Protein 3G8Y (pdb70)

Solvent-accessible surface area: 18424 Å² total

Foldseek 3Di:
DDDLLVVLDQFDPDPVGDDDDVVSVVLVLVPFDAPLAFDFDALVVLVVSLVLLLVVVVLDQDDADDDDAKDWDDWDDDDQWIKIKIWGDLHPPDIFIKIKIAGPPQDFAAAEEEEEEAQLAFQCLQQLHAAPANLQGDPSVDPLRYLVVVVLRHMYMGGYQACHGPNPDCCSPPVHSVGCLQVVQVVQVVVVHGSLSVRLSVCSVLVCCPDRRHDQQRYEYEYAHVGLSSSCLSNDLSHAAYEAQDAFDQQSLVQSQGRADPVRGRDGPDHRNPDSPPPSNHYGRLSNLLSSPPHQYEYAAFFAPLSVVSSLSSNVSSPHSPRYYYAHDPVCRDVVLADHDPHDHHSDDPVVVCSNTRGDVVPRTRPCVPPVVVCVVSRD

Organism: Phocaeicola vulgatus (strain ATCC 8482 / DSM 1447 / JCM 5826 / CCUG 4940 / NBRC 14291 / NCTC 11154) (NCBI:txid435590)

Structure (mmCIF, N/CA/C/O backbone):
data_3G8Y
#
_entry.id   3G8Y
#
_cell.length_a   75.903
_cell.length_b   75.903
_cell.length_c   323.386
_cell.angle_alpha   90.000
_cell.angle_beta   90.000
_cell.angle_gamma   120.000
#
_symmetry.space_group_name_H-M   'P 61 2 2'
#
loop_
_entity.id
_entity.type
_entity.pdbx_description
1 polymer 'SusD/RagB-associated esterase-like protein'
2 non-polymer 1,2-ETHANEDIOL
3 non-polymer DI(HYDROXYETHYL)ETHER
4 water water
#
loop_
_atom_site.group_PDB
_atom_site.id
_atom_site.type_symbol
_atom_site.label_atom_id
_atom_site.label_alt_id
_atom_site.label_comp_id
_atom_site.label_asym_id
_atom_site.label_entity_id
_atom_site.label_seq_id
_atom_site.pdbx_PDB_ins_code
_atom_site.Cartn_x
_atom_site.Cartn_y
_atom_site.Cartn_z
_atom_site.occupancy
_atom_site.B_iso_or_equiv
_atom_site.auth_seq_id
_atom_site.auth_comp_id
_atom_site.auth_asym_id
_atom_site.auth_atom_id
_atom_site.pdbx_PDB_model_num
ATOM 1 N N . GLY A 1 1 ? 40.002 55.444 56.162 1.00 54.73 0 GLY A N 1
ATOM 2 C CA . GLY A 1 1 ? 39.078 56.551 55.793 1.00 56.23 0 GLY A CA 1
ATOM 3 C C . GLY A 1 1 ? 38.291 56.230 54.529 1.00 57.98 0 GLY A C 1
ATOM 4 O O . GLY A 1 1 ? 37.913 55.068 54.302 1.00 57.82 0 GLY A O 1
ATOM 5 N N . TYR A 1 2 ? 38.042 57.254 53.706 1.00 60.26 25 TYR A N 1
ATOM 6 C CA . TYR A 1 2 ? 37.309 57.077 52.441 1.00 60.67 25 TYR A CA 1
ATOM 7 C C . TYR A 1 2 ? 38.104 56.232 51.464 1.00 60.15 25 TYR A C 1
ATOM 8 O O . TYR A 1 2 ? 39.325 56.377 51.360 1.00 59.73 25 TYR A O 1
ATOM 17 N N . GLN A 1 3 ? 37.397 55.338 50.773 1.00 60.46 26 GLN A N 1
ATOM 18 C CA . GLN A 1 3 ? 37.975 54.462 49.772 1.00 59.91 26 GLN A CA 1
ATOM 19 C C . GLN A 1 3 ? 36.858 54.136 48.771 1.00 58.63 26 GLN A C 1
ATOM 20 O O . GLN A 1 3 ? 35.874 53.485 49.141 1.00 57.77 26 GLN A O 1
ATOM 26 N N . PRO A 1 4 ? 36.966 54.617 47.515 1.00 57.20 27 PRO A N 1
ATOM 27 C CA . PRO A 1 4 ? 35.919 54.306 46.521 1.00 56.21 27 PRO A CA 1
ATOM 28 C C . PRO A 1 4 ? 35.589 52.814 46.363 1.00 53.46 27 PRO A C 1
ATOM 29 O O . PRO A 1 4 ? 34.420 52.455 46.166 1.00 53.46 27 PRO A O 1
ATOM 33 N N . GLU A 1 5 ? 36.614 51.970 46.446 1.00 50.72 28 GLU A N 1
ATOM 34 C CA . GLU A 1 5 ? 36.445 50.514 46.337 1.00 50.18 28 GLU A CA 1
ATOM 35 C C . GLU A 1 5 ? 35.545 49.926 47.432 1.00 47.09 28 GLU A C 1
ATOM 36 O O . GLU A 1 5 ? 34.956 48.856 47.232 1.00 47.21 28 GLU A O 1
ATOM 42 N N . LYS A 1 6 ? 35.427 50.608 48.574 1.00 42.83 29 LYS A N 1
ATOM 43 C CA . LYS A 1 6 ? 34.503 50.165 49.623 1.00 42.11 29 LYS A CA 1
ATOM 44 C C . LYS A 1 6 ? 33.037 50.419 49.233 1.00 38.20 29 LYS A C 1
ATOM 45 O O . LYS A 1 6 ? 32.128 50.003 49.941 1.00 37.93 29 LYS A O 1
ATOM 51 N N . HIS A 1 7 ? 32.798 51.068 48.100 1.00 36.11 30 HIS A N 1
ATOM 52 C CA . HIS A 1 7 ? 31.431 51.286 47.645 1.00 35.94 30 HIS A CA 1
ATOM 53 C C . HIS A 1 7 ? 31.009 50.325 46.528 1.00 31.89 30 HIS A C 1
ATOM 54 O O . HIS A 1 7 ? 29.876 50.398 46.056 1.00 29.36 30 HIS A O 1
ATOM 61 N N . ALA A 1 8 ? 31.883 49.380 46.185 1.00 26.61 31 ALA A N 1
ATOM 62 C CA . ALA A 1 8 ? 31.641 48.460 45.069 1.00 24.37 31 ALA A CA 1
ATOM 63 C C . ALA A 1 8 ? 30.412 47.587 45.274 1.00 22.68 31 ALA A C 1
ATOM 64 O O . ALA A 1 8 ? 29.657 47.351 44.334 1.00 23.62 31 ALA A O 1
ATOM 66 N N . VAL A 1 9 ? 30.200 47.123 46.502 1.00 20.11 32 VAL A N 1
ATOM 67 C CA . VAL A 1 9 ? 29.092 46.253 46.813 1.00 19.33 32 VAL A CA 1
ATOM 68 C C . VAL A 1 9 ? 27.959 47.111 47.382 1.00 22.75 32 VAL A C 1
ATOM 69 O O . VAL A 1 9 ? 28.168 47.911 48.285 1.00 21.32 32 VAL A O 1
ATOM 73 N N . VAL A 1 10 ? 26.780 46.953 46.791 1.00 21.32 33 VAL A N 1
ATOM 74 C CA . VAL A 1 10 ? 25.575 47.682 47.174 1.00 21.21 33 VAL A CA 1
ATOM 75 C C . VAL A 1 10 ? 24.892 46.933 48.306 1.00 20.22 33 VAL A C 1
ATOM 76 O O . VAL A 1 10 ? 24.579 45.752 48.188 1.00 18.37 33 VAL A O 1
ATOM 80 N N . LYS A 1 11 ? 24.682 47.599 49.426 1.00 22.53 34 LYS A N 1
ATOM 81 C CA . LYS A 1 11 ? 24.080 46.949 50.592 1.00 24.02 34 LYS A CA 1
ATOM 82 C C . LYS A 1 11 ? 23.470 48.006 51.494 1.00 20.79 34 LYS A C 1
ATOM 83 O O . LYS A 1 11 ? 23.900 49.127 51.480 1.00 19.51 34 LYS A O 1
ATOM 89 N N . SER A 1 12 ? 22.523 47.594 52.318 1.00 20.36 35 SER A N 1
ATOM 90 C CA . SER A 1 12 ? 21.852 48.481 53.252 1.00 20.36 35 SER A CA 1
ATOM 91 C C . SER A 1 12 ? 22.744 48.915 54.401 1.00 22.10 35 SER A C 1
ATOM 92 O O . SER A 1 12 ? 23.532 48.122 54.921 1.00 21.29 35 SER A O 1
ATOM 95 N N . ASP A 1 13 ? 22.637 50.179 54.797 1.00 20.02 36 ASP A N 1
ATOM 96 C CA . ASP A 1 13 ? 23.326 50.657 55.992 1.00 20.76 36 ASP A CA 1
ATOM 97 C C . ASP A 1 13 ? 22.347 50.839 57.155 1.00 20.23 36 ASP A C 1
ATOM 98 O O . ASP A 1 13 ? 22.677 51.473 58.149 1.00 20.09 36 ASP A O 1
ATOM 103 N N . ARG A 1 14 ? 21.155 50.251 57.016 1.00 20.29 37 ARG A N 1
ATOM 104 C CA . ARG A 1 14 ? 20.091 50.345 58.010 1.00 19.36 37 ARG A CA 1
ATOM 105 C C . ARG A 1 14 ? 19.844 49.038 58.743 1.00 17.64 37 ARG A C 1
ATOM 106 O O . ARG A 1 14 ? 19.889 47.953 58.158 1.00 15.76 37 ARG A O 1
ATOM 114 N N . GLY A 1 15 ? 19.524 49.154 60.028 1.00 19.23 38 GLY A N 1
ATOM 115 C CA . GLY A 1 15 ? 19.180 48.005 60.828 1.00 20.78 38 GLY A CA 1
ATOM 116 C C . GLY A 1 15 ? 17.968 47.285 60.291 1.00 22.21 38 GLY A C 1
ATOM 117 O O . GLY A 1 15 ? 17.866 46.069 60.420 1.00 20.61 38 GLY A O 1
ATOM 118 N N . ASP A 1 16 ? 17.050 48.013 59.632 1.00 21.50 39 ASP A N 1
ATOM 119 C CA . ASP A 1 16 ? 15.866 47.361 59.067 1.00 20.12 39 ASP A CA 1
ATOM 120 C C . ASP A 1 16 ? 16.105 46.738 57.691 1.00 19.09 39 ASP A C 1
ATOM 121 O O . ASP A 1 16 ? 15.206 46.138 57.107 1.00 19.13 39 ASP A O 1
ATOM 126 N N . GLY A 1 17 ? 17.322 46.866 57.182 1.00 21.73 40 GLY A N 1
ATOM 127 C CA . GLY A 1 17 ? 17.698 46.270 55.904 1.00 18.88 40 GLY A CA 1
ATOM 128 C C . GLY A 1 17 ? 17.258 47.013 54.660 1.00 20.76 40 GLY A C 1
ATOM 129 O O . GLY A 1 17 ? 17.635 46.620 53.541 1.00 20.91 40 GLY A O 1
ATOM 130 N N . ARG A 1 18 ? 16.518 48.109 54.823 1.00 17.30 41 ARG A N 1
ATOM 131 C CA . ARG A 1 18 ? 15.961 48.819 53.663 1.00 17.34 41 ARG A CA 1
ATOM 132 C C . ARG A 1 18 ? 17.030 49.615 52.928 1.00 18.48 41 ARG A C 1
ATOM 133 O O . ARG A 1 18 ? 18.052 50.013 53.504 1.00 18.23 41 ARG A O 1
ATOM 141 N N . LEU A 1 19 ? 16.784 49.813 51.632 1.00 19.12 42 LEU A N 1
ATOM 142 C CA . LEU A 1 19 ? 17.691 50.496 50.739 1.00 15.98 42 LEU A CA 1
ATOM 143 C C . LEU A 1 19 ? 17.118 51.857 50.435 1.00 16.51 42 LEU A C 1
ATOM 144 O O . LEU A 1 19 ? 15.928 51.968 50.133 1.00 17.45 42 LEU A O 1
ATOM 149 N N . LEU A 1 20 ? 17.965 52.872 50.500 1.00 14.48 43 LEU A N 1
ATOM 150 C CA . LEU A 1 20 ? 17.573 54.280 50.280 1.00 18.34 43 LEU A CA 1
ATOM 151 C C . LEU A 1 20 ? 17.924 54.824 48.889 1.00 17.66 43 LEU A C 1
ATOM 152 O O . LEU A 1 20 ? 17.169 55.634 48.324 1.00 19.37 43 LEU A O 1
ATOM 157 N N . SER A 1 21 ? 19.064 54.437 48.322 1.00 18.68 44 SER A N 1
ATOM 158 C CA . SER A 1 21 ? 19.413 54.993 47.013 1.00 15.83 44 SER A CA 1
ATOM 159 C C . SER A 1 21 ? 18.534 54.346 45.984 1.00 15.47 44 SER A C 1
ATOM 160 O O . SER A 1 21 ? 18.275 53.145 46.052 1.00 18.09 44 SER A O 1
ATOM 163 N N . THR A 1 22 ? 18.068 55.129 45.009 1.00 15.48 45 THR A N 1
ATOM 164 C CA . THR A 1 22 ? 17.254 54.541 43.958 1.00 13.45 45 THR A CA 1
ATOM 165 C C . THR A 1 22 ? 18.111 53.479 43.229 1.00 12.49 45 THR A C 1
ATOM 166 O O . THR A 1 22 ? 17.602 52.412 42.928 1.00 14.55 45 THR A O 1
ATOM 170 N N . TYR A 1 23 ? 19.401 53.750 43.000 1.00 13.93 46 TYR A N 1
ATOM 171 C CA . TYR A 1 23 ? 20.282 52.738 42.388 1.00 13.53 46 TYR A CA 1
ATOM 172 C C . TYR A 1 23 ? 20.139 51.407 43.132 1.00 14.69 46 TYR A C 1
ATOM 173 O O . TYR A 1 23 ? 19.812 50.370 42.527 1.00 14.84 46 TYR A O 1
ATOM 182 N N . ALA A 1 24 ? 20.318 51.432 44.452 1.00 14.64 47 ALA A N 1
ATOM 183 C CA . ALA A 1 24 ? 20.246 50.214 45.229 1.00 14.97 47 ALA A CA 1
ATOM 184 C C . ALA A 1 24 ? 18.868 49.536 45.124 1.00 16.34 47 ALA A C 1
ATOM 185 O O . ALA A 1 24 ? 18.761 48.319 45.063 1.00 14.30 47 ALA A O 1
ATOM 187 N N . ILE A 1 25 ? 17.813 50.330 45.121 1.00 15.61 48 ILE A N 1
ATOM 188 C CA . ILE A 1 25 ? 16.459 49.784 45.070 1.00 15.21 48 ILE A CA 1
ATOM 189 C C . ILE A 1 25 ? 16.173 49.087 43.753 1.00 14.15 48 ILE A C 1
ATOM 190 O O . ILE A 1 25 ? 15.655 47.967 43.733 1.00 14.90 48 ILE A O 1
ATOM 195 N N . VAL A 1 26 ? 16.533 49.731 42.646 1.00 16.42 49 VAL A N 1
ATOM 196 C CA . VAL A 1 26 ? 16.248 49.153 41.329 1.00 16.86 49 VAL A CA 1
ATOM 197 C C . VAL A 1 26 ? 17.184 47.961 41.076 1.00 16.90 49 VAL A C 1
ATOM 198 O O . VAL A 1 26 ? 16.794 46.970 40.464 1.00 16.20 49 VAL A O 1
ATOM 202 N N . HIS A 1 27 ? 18.419 48.063 41.554 1.00 17.64 50 HIS A N 1
ATOM 203 C CA . HIS A 1 27 ? 19.360 46.940 41.501 1.00 17.31 50 HIS A CA 1
ATOM 204 C C . HIS A 1 27 ? 18.787 45.713 42.255 1.00 17.61 50 HIS A C 1
ATOM 205 O O . HIS A 1 27 ? 18.858 44.574 41.780 1.00 16.88 50 HIS A O 1
ATOM 212 N N . GLU A 1 28 ? 18.188 45.954 43.416 1.00 17.43 51 GLU A N 1
ATOM 213 C CA . GLU A 1 28 ? 17.541 44.884 44.190 1.00 18.32 51 GLU A CA 1
ATOM 214 C C . GLU A 1 28 ? 16.341 44.288 43.446 1.00 18.73 51 GLU A C 1
ATOM 215 O O . GLU A 1 28 ? 16.133 43.064 43.424 1.00 17.38 51 GLU A O 1
ATOM 229 N N . LEU A 1 30 ? 16.114 44.017 40.296 1.00 15.90 53 LEU A N 1
ATOM 230 C CA . LEU A 1 30 ? 16.680 43.099 39.294 1.00 14.74 53 LEU A CA 1
ATOM 231 C C . LEU A 1 30 ? 17.125 41.781 39.951 1.00 15.08 53 LEU A C 1
ATOM 232 O O . LEU A 1 30 ? 16.862 40.687 39.416 1.00 15.87 53 LEU A O 1
ATOM 237 N N . LYS A 1 31 ? 17.767 41.884 41.116 1.00 20.38 54 LYS A N 1
ATOM 238 C CA . LYS A 1 31 ? 18.173 40.689 41.884 1.00 22.42 54 LYS A CA 1
ATOM 239 C C . LYS A 1 31 ? 16.995 39.821 42.235 1.00 21.57 54 LYS A C 1
ATOM 240 O O . LYS A 1 31 ? 17.102 38.601 42.257 1.00 20.92 54 LYS A O 1
ATOM 246 N N . ASP A 1 32 ? 15.864 40.454 42.498 1.00 21.37 55 ASP A N 1
ATOM 247 C CA . ASP A 1 32 ? 14.626 39.758 42.833 1.00 23.02 55 ASP A CA 1
ATOM 248 C C . ASP A 1 32 ? 13.790 39.321 41.641 1.00 23.22 55 ASP A C 1
ATOM 249 O O . ASP A 1 32 ? 12.700 38.830 41.825 1.00 22.88 55 ASP A O 1
ATOM 254 N N . THR A 1 33 ? 14.285 39.512 40.420 1.00 21.13 56 THR A N 1
ATOM 255 C CA . THR A 1 33 ? 13.571 39.055 39.236 1.00 19.63 56 THR A CA 1
ATOM 256 C C . THR A 1 33 ? 13.986 37.622 38.889 1.00 18.34 56 THR A C 1
ATOM 257 O O . THR A 1 33 ? 15.155 37.352 38.665 1.00 19.62 56 THR A O 1
ATOM 261 N N . HIS A 1 34 ? 13.012 36.724 38.850 1.00 17.64 57 HIS A N 1
ATOM 262 C CA . HIS A 1 34 ? 13.197 35.309 38.582 1.00 19.72 57 HIS A CA 1
ATOM 263 C C . HIS A 1 34 ? 12.617 35.006 37.223 1.00 19.64 57 HIS A C 1
ATOM 264 O O . HIS A 1 34 ? 11.404 34.893 37.078 1.00 23.42 57 HIS A O 1
ATOM 271 N N . PRO A 1 35 ? 13.471 34.874 36.212 1.00 16.91 58 PRO A N 1
ATOM 272 C CA . PRO A 1 35 ? 12.899 34.723 34.876 1.00 15.22 58 PRO A CA 1
ATOM 273 C C . PRO A 1 35 ? 11.978 33.528 34.725 1.00 18.66 58 PRO A C 1
ATOM 274 O O . PRO A 1 35 ? 12.321 32.395 35.102 1.00 18.46 58 PRO A O 1
ATOM 278 N N . GLN A 1 36 ? 10.827 33.772 34.123 1.00 21.26 59 GLN A N 1
ATOM 279 C CA . GLN A 1 36 ? 9.802 32.753 33.981 1.00 22.48 59 GLN A CA 1
ATOM 280 C C . GLN A 1 36 ? 10.237 31.485 33.285 1.00 22.99 59 GLN A C 1
ATOM 281 O O . GLN A 1 36 ? 9.845 30.391 33.725 1.00 24.81 59 GLN A O 1
ATOM 287 N N . TYR A 1 37 ? 11.010 31.608 32.208 1.00 20.42 60 TYR A N 1
ATOM 288 C CA . TYR A 1 37 ? 11.495 30.442 31.473 1.00 20.21 60 TYR A CA 1
ATOM 289 C C . TYR A 1 37 ? 12.969 30.134 31.731 1.00 21.26 60 TYR A C 1
ATOM 290 O O . TYR A 1 37 ? 13.666 29.663 30.852 1.00 21.37 60 TYR A O 1
ATOM 299 N N . ALA A 1 38 ? 13.435 30.388 32.947 1.00 18.54 61 ALA A N 1
ATOM 300 C CA . ALA A 1 38 ? 14.763 29.984 33.306 1.00 20.71 61 ALA A CA 1
ATOM 301 C C . ALA A 1 38 ? 14.753 28.458 33.128 1.00 24.05 61 ALA A C 1
ATOM 302 O O . ALA A 1 38 ? 13.777 27.800 33.487 1.00 25.22 61 ALA A O 1
ATOM 304 N N . TYR A 1 39 ? 15.791 27.901 32.510 1.00 23.24 62 TYR A N 1
ATOM 305 C CA . TYR A 1 39 ? 15.843 26.478 32.287 1.00 23.46 62 TYR A CA 1
ATOM 306 C C . TYR A 1 39 ? 16.033 25.750 33.628 1.00 23.40 62 TYR A C 1
ATOM 307 O O . TYR A 1 39 ? 16.807 26.197 34.467 1.00 25.78 62 TYR A O 1
ATOM 316 N N . ARG A 1 40 ? 15.316 24.637 33.790 1.00 26.48 63 ARG A N 1
ATOM 317 C CA . ARG A 1 40 ? 15.390 23.763 34.963 1.00 29.18 63 ARG A CA 1
ATOM 318 C C . ARG A 1 40 ? 15.676 22.338 34.485 1.00 29.73 63 ARG A C 1
ATOM 319 O O . ARG A 1 40 ? 15.062 21.870 33.529 1.00 28.84 63 ARG A O 1
ATOM 321 N N . SER A 1 41 ? 16.640 21.657 35.109 1.00 33.62 64 SER A N 1
ATOM 322 C CA . SER A 1 41 ? 16.949 20.270 34.729 1.00 35.13 64 SER A CA 1
ATOM 323 C C . SER A 1 41 ? 15.890 19.327 35.275 1.00 34.64 64 SER A C 1
ATOM 324 O O . SER A 1 41 ? 15.174 19.675 36.210 1.00 33.01 64 SER A O 1
ATOM 327 N N . GLY A 1 42 ? 15.796 18.138 34.685 1.00 36.29 65 GLY A N 1
ATOM 328 C CA . GLY A 1 42 ? 14.869 17.105 35.156 1.00 37.19 65 GLY A CA 1
ATOM 329 C C . GLY A 1 42 ? 13.439 17.159 34.647 1.00 38.64 65 GLY A C 1
ATOM 330 O O . GLY A 1 42 ? 12.548 16.536 35.223 1.00 40.26 65 GLY A O 1
ATOM 339 N N . SER A 1 44 ? 10.266 16.399 32.182 1.00 38.97 67 SER A N 1
ATOM 340 C CA . SER A 1 44 ? 9.785 15.328 31.317 1.00 42.84 67 SER A CA 1
ATOM 341 C C . SER A 1 44 ? 9.870 15.831 29.910 1.00 45.48 67 SER A C 1
ATOM 342 O O . SER A 1 44 ? 10.014 17.039 29.690 1.00 46.82 67 SER A O 1
ATOM 345 N N . ALA A 1 45 ? 9.757 14.921 28.953 1.00 46.11 68 ALA A N 1
ATOM 346 C CA . ALA A 1 45 ? 9.820 15.285 27.545 1.00 47.67 68 ALA A CA 1
ATOM 347 C C . ALA A 1 45 ? 8.723 16.289 27.169 1.00 48.07 68 ALA A C 1
ATOM 348 O O . ALA A 1 45 ? 8.954 17.181 26.351 1.00 46.72 68 ALA A O 1
ATOM 350 N N . GLN A 1 46 ? 7.540 16.112 27.758 1.00 47.68 69 GLN A N 1
ATOM 351 C CA . GLN A 1 46 ? 6.399 16.999 27.543 1.00 47.17 69 GLN A CA 1
ATOM 352 C C . GLN A 1 46 ? 6.692 18.364 28.152 1.00 45.93 69 GLN A C 1
ATOM 353 O O . GLN A 1 46 ? 6.389 19.392 27.541 1.00 44.47 69 GLN A O 1
ATOM 356 N N . GLU A 1 47 ? 7.253 18.368 29.363 1.00 42.64 70 GLU A N 1
ATOM 357 C CA . GLU A 1 47 ? 7.619 19.608 30.009 1.00 42.69 70 GLU A CA 1
ATOM 358 C C . GLU A 1 47 ? 8.686 20.351 29.212 1.00 39.15 70 GLU A C 1
ATOM 359 O O . GLU A 1 47 ? 8.626 21.577 29.107 1.00 36.90 70 GLU A O 1
ATOM 365 N N . PHE A 1 48 ? 9.661 19.619 28.674 1.00 35.38 71 PHE A N 1
ATOM 366 C CA . PHE A 1 48 ? 10.709 20.233 27.889 1.00 31.50 71 PHE A CA 1
ATOM 367 C C . PHE A 1 48 ? 10.117 20.938 26.654 1.00 32.15 71 PHE A C 1
ATOM 368 O O . PHE A 1 48 ? 10.502 22.062 26.330 1.00 29.28 71 PHE A O 1
ATOM 376 N N A THR A 1 49 ? 9.239 20.235 25.947 0.50 31.70 72 THR A N 1
ATOM 377 N N B THR A 1 49 ? 9.158 20.301 25.988 0.50 32.23 72 THR A N 1
ATOM 378 C CA A THR A 1 49 ? 8.594 20.765 24.749 0.50 31.56 72 THR A CA 1
ATOM 379 C CA B THR A 1 49 ? 8.492 20.936 24.842 0.50 32.24 72 THR A CA 1
ATOM 380 C C A THR A 1 49 ? 7.761 21.995 25.070 0.50 31.10 72 THR A C 1
ATOM 381 C C B THR A 1 49 ? 7.617 22.127 25.275 0.50 31.30 72 THR A C 1
ATOM 382 O O A THR A 1 49 ? 7.770 22.987 24.333 0.50 32.25 72 THR A O 1
ATOM 383 O O B THR A 1 49 ? 7.618 23.168 24.613 0.50 31.42 72 THR A O 1
ATOM 390 N N A GLN A 1 50 ? 7.065 21.939 26.193 0.50 30.10 73 GLN A N 1
ATOM 391 N N B GLN A 1 50 ? 6.906 22.021 26.392 0.50 30.42 73 GLN A N 1
ATOM 392 C CA A GLN A 1 50 ? 6.229 23.050 26.618 0.50 30.08 73 GLN A CA 1
ATOM 393 C CA B GLN A 1 50 ? 6.092 23.161 26.807 0.50 30.64 73 GLN A CA 1
ATOM 394 C C A GLN A 1 50 ? 7.082 24.277 27.015 0.50 30.02 73 GLN A C 1
ATOM 395 C C B GLN A 1 50 ? 7.019 24.336 27.173 0.50 30.32 73 GLN A C 1
ATOM 396 O O A GLN A 1 50 ? 6.711 25.412 26.711 0.50 27.28 73 GLN A O 1
ATOM 397 O O B GLN A 1 50 ? 6.633 25.499 27.028 0.50 28.19 73 GLN A O 1
ATOM 408 N N . TRP A 1 51 ? 8.230 24.031 27.653 1.00 27.93 74 TRP A N 1
ATOM 409 C CA . TRP A 1 51 ? 9.185 25.070 28.021 1.00 27.50 74 TRP A CA 1
ATOM 410 C C . TRP A 1 51 ? 9.751 25.758 26.759 1.00 24.79 74 TRP A C 1
ATOM 411 O O . TRP A 1 51 ? 9.882 26.994 26.683 1.00 22.66 74 TRP A O 1
ATOM 422 N N . GLN A 1 52 ? 10.093 24.935 25.785 1.00 22.86 75 GLN A N 1
ATOM 423 C CA . GLN A 1 52 ? 10.646 25.397 24.532 1.00 26.30 75 GLN A CA 1
ATOM 424 C C . GLN A 1 52 ? 9.614 26.285 23.822 1.00 25.87 75 GLN A C 1
ATOM 425 O O . GLN A 1 52 ? 9.964 27.354 23.315 1.00 24.90 75 GLN A O 1
ATOM 431 N N . ASP A 1 53 ? 8.345 25.863 23.831 1.00 24.38 76 ASP A N 1
ATOM 432 C CA . ASP A 1 53 ? 7.247 26.627 23.242 1.00 24.26 76 ASP A CA 1
ATOM 433 C C . ASP A 1 53 ? 6.999 27.931 23.997 1.00 24.84 76 ASP A C 1
ATOM 434 O O . ASP A 1 53 ? 6.652 28.948 23.394 1.00 20.78 76 ASP A O 1
ATOM 439 N N . GLY A 1 54 ? 7.126 27.883 25.319 1.00 23.12 77 GLY A N 1
ATOM 440 C CA . GLY A 1 54 ? 6.948 29.061 26.160 1.00 22.42 77 GLY A CA 1
ATOM 441 C C . GLY A 1 54 ? 8.017 30.113 25.871 1.00 20.69 77 GLY A C 1
ATOM 442 O O . GLY A 1 54 ? 7.735 31.312 25.852 1.00 20.80 77 GLY A O 1
ATOM 443 N N . VAL A 1 55 ? 9.250 29.662 25.679 1.00 22.25 78 VAL A N 1
ATOM 444 C CA . VAL A 1 55 ? 10.347 30.552 25.322 1.00 21.66 78 VAL A CA 1
ATOM 445 C C . VAL A 1 55 ? 10.012 31.279 23.995 1.00 22.30 78 VAL A C 1
ATOM 446 O O . VAL A 1 55 ? 10.210 32.498 23.875 1.00 20.16 78 VAL A O 1
ATOM 450 N N . ARG A 1 56 ? 9.516 30.528 23.018 1.00 21.95 79 ARG A N 1
ATOM 451 C CA . ARG A 1 56 ? 9.157 31.088 21.728 1.00 22.29 79 ARG A CA 1
ATOM 452 C C . ARG A 1 56 ? 8.004 32.066 21.880 1.00 22.68 79 ARG A C 1
ATOM 453 O O . ARG A 1 56 ? 8.070 33.160 21.334 1.00 25.29 79 ARG A O 1
ATOM 461 N N . ALA A 1 57 ? 6.963 31.706 22.627 1.00 21.23 80 ALA A N 1
ATOM 462 C CA . ALA A 1 57 ? 5.854 32.636 22.848 1.00 23.37 80 ALA A CA 1
ATOM 463 C C . ALA A 1 57 ? 6.331 33.952 23.515 1.00 23.67 80 ALA A C 1
ATOM 464 O O . ALA A 1 57 ? 5.907 35.040 23.121 1.00 22.04 80 ALA A O 1
ATOM 466 N N . ALA A 1 58 ? 7.201 33.851 24.518 1.00 20.83 81 ALA A N 1
ATOM 467 C CA . ALA A 1 58 ? 7.760 35.038 25.170 1.00 21.48 81 ALA A CA 1
ATOM 468 C C . ALA A 1 58 ? 8.582 35.892 24.178 1.00 20.86 81 ALA A C 1
ATOM 469 O O . ALA A 1 58 ? 8.447 37.123 24.156 1.00 17.40 81 ALA A O 1
ATOM 479 N N . VAL A 1 60 ? 8.228 36.085 20.874 1.00 21.12 83 VAL A N 1
ATOM 480 C CA . VAL A 1 60 ? 7.251 36.734 19.999 1.00 21.08 83 VAL A CA 1
ATOM 481 C C . VAL A 1 60 ? 6.673 37.946 20.682 1.00 21.94 83 VAL A C 1
ATOM 482 O O . VAL A 1 60 ? 6.611 39.034 20.087 1.00 21.41 83 VAL A O 1
ATOM 486 N N . GLU A 1 61 ? 6.265 37.784 21.942 1.00 21.47 84 GLU A N 1
ATOM 487 C CA . GLU A 1 61 ? 5.696 38.891 22.696 1.00 22.84 84 GLU A CA 1
ATOM 488 C C . GLU A 1 61 ? 6.647 40.080 22.856 1.00 22.80 84 GLU A C 1
ATOM 489 O O . GLU A 1 61 ? 6.238 41.220 22.648 1.00 22.41 84 GLU A O 1
ATOM 495 N N . ILE A 1 62 ? 7.900 39.831 23.230 1.00 19.87 85 ILE A N 1
ATOM 496 C CA . ILE A 1 62 ? 8.833 40.942 23.493 1.00 19.96 85 ILE A CA 1
ATOM 497 C C . ILE A 1 62 ? 9.482 41.559 22.259 1.00 19.23 85 ILE A C 1
ATOM 498 O O . ILE A 1 62 ? 9.952 42.702 22.334 1.00 17.99 85 ILE A O 1
ATOM 511 N N . LYS A 1 64 ? 7.888 41.964 19.241 1.00 22.85 87 LYS A N 1
ATOM 512 C CA . LYS A 1 64 ? 6.870 42.808 18.594 1.00 24.87 87 LYS A CA 1
ATOM 513 C C . LYS A 1 64 ? 7.039 43.022 17.093 1.00 26.28 87 LYS A C 1
ATOM 514 O O . LYS A 1 64 ? 7.087 44.150 16.610 1.00 27.01 87 LYS A O 1
ATOM 520 N N . PHE A 1 65 ? 7.218 41.931 16.371 1.00 24.19 88 PHE A N 1
ATOM 521 C CA . PHE A 1 65 ? 7.313 41.965 14.928 1.00 25.98 88 PHE A CA 1
ATOM 522 C C . PHE A 1 65 ? 5.993 42.496 14.369 1.00 30.74 88 PHE A C 1
ATOM 523 O O . PHE A 1 65 ? 4.929 42.058 14.786 1.00 31.72 88 PHE A O 1
ATOM 531 N N . PRO A 1 66 ? 6.041 43.486 13.458 1.00 33.48 89 PRO A N 1
ATOM 532 C CA . PRO A 1 66 ? 4.769 43.920 12.875 1.00 35.76 89 PRO A CA 1
ATOM 533 C C . PRO A 1 66 ? 4.291 43.026 11.731 1.00 38.51 89 PRO A C 1
ATOM 534 O O . PRO A 1 66 ? 5.065 42.254 11.150 1.00 37.59 89 PRO A O 1
ATOM 538 N N . GLU A 1 67 ? 2.999 43.105 11.438 1.00 45.22 90 GLU A N 1
ATOM 539 C CA . GLU A 1 67 ? 2.423 42.432 10.267 1.00 49.90 90 GLU A CA 1
ATOM 540 C C . GLU A 1 67 ? 2.388 43.568 9.251 1.00 51.52 90 GLU A C 1
ATOM 541 O O . GLU A 1 67 ? 1.712 44.585 9.466 1.00 52.48 90 GLU A O 1
ATOM 543 N N . ILE A 1 68 ? 3.163 43.431 8.182 1.00 52.87 91 ILE A N 1
ATOM 544 C CA . ILE A 1 68 ? 3.260 44.492 7.183 1.00 53.47 91 ILE A CA 1
ATOM 545 C C . ILE A 1 68 ? 2.537 44.091 5.919 1.00 56.55 91 ILE A C 1
ATOM 546 O O . ILE A 1 68 ? 2.882 43.063 5.310 1.00 57.15 91 ILE A O 1
ATOM 551 N N . LYS A 1 69 ? 1.528 44.899 5.558 1.00 59.76 92 LYS A N 1
ATOM 552 C CA . LYS A 1 69 ? 0.755 44.724 4.319 1.00 61.50 92 LYS A CA 1
ATOM 553 C C . LYS A 1 69 ? 1.766 44.753 3.187 1.00 59.40 92 LYS A C 1
ATOM 554 O O . LYS A 1 69 ? 2.434 45.761 2.943 1.00 59.69 92 LYS A O 1
ATOM 556 N N . ARG A 1 70 ? 1.864 43.603 2.538 1.00 57.85 93 ARG A N 1
ATOM 557 C CA . ARG A 1 70 ? 2.912 43.302 1.567 1.00 57.91 93 ARG A CA 1
ATOM 558 C C . ARG A 1 70 ? 3.435 44.425 0.633 1.00 53.14 93 ARG A C 1
ATOM 559 O O . ARG A 1 70 ? 2.722 45.084 -0.117 1.00 54.85 93 ARG A O 1
ATOM 567 N N . GLN A 1 71 ? 4.747 44.565 0.771 1.00 45.94 94 GLN A N 1
ATOM 568 C CA . GLN A 1 71 ? 5.602 45.466 0.068 1.00 40.06 94 GLN A CA 1
ATOM 569 C C . GLN A 1 71 ? 6.142 44.665 -1.097 1.00 35.36 94 GLN A C 1
ATOM 570 O O . GLN A 1 71 ? 5.960 43.457 -1.126 1.00 34.03 94 GLN A O 1
ATOM 576 N N . PRO A 1 72 ? 6.820 45.315 -2.047 1.00 31.09 95 PRO A N 1
ATOM 577 C CA . PRO A 1 72 ? 7.383 44.564 -3.163 1.00 30.85 95 PRO A CA 1
ATOM 578 C C . PRO A 1 72 ? 8.441 43.558 -2.729 1.00 28.81 95 PRO A C 1
ATOM 579 O O . PRO A 1 72 ? 9.068 43.729 -1.677 1.00 28.35 95 PRO A O 1
ATOM 583 N N . SER A 1 73 ? 8.662 42.546 -3.562 1.00 26.16 96 SER A N 1
ATOM 584 C CA . SER A 1 73 ? 9.630 41.507 -3.283 1.00 27.40 96 SER A CA 1
ATOM 585 C C . SER A 1 73 ? 11.037 42.030 -3.468 1.00 26.56 96 SER A C 1
ATOM 586 O O . SER A 1 73 ? 11.227 43.068 -4.121 1.00 24.42 96 SER A O 1
ATOM 589 N N . PRO A 1 74 ? 12.034 41.328 -2.893 1.00 21.55 97 PRO A N 1
ATOM 590 C CA . PRO A 1 74 ? 13.416 41.721 -3.058 1.00 20.66 97 PRO A CA 1
ATOM 591 C C . PRO A 1 74 ? 13.847 41.759 -4.509 1.00 22.56 97 PRO A C 1
ATOM 592 O O . PRO A 1 74 ? 13.322 41.018 -5.322 1.00 24.91 97 PRO A O 1
ATOM 596 N N . VAL A 1 75 ? 14.824 42.603 -4.807 1.00 22.09 98 VAL A N 1
ATOM 597 C CA . VAL A 1 75 ? 15.290 42.853 -6.161 1.00 24.55 98 VAL A CA 1
ATOM 598 C C . VAL A 1 75 ? 16.794 42.874 -6.210 1.00 22.59 98 VAL A C 1
ATOM 599 O O . VAL A 1 75 ? 17.419 43.508 -5.377 1.00 23.16 98 VAL A O 1
ATOM 603 N N . CYS A 1 76 ? 17.391 42.154 -7.158 1.00 22.31 99 CYS A N 1
ATOM 604 C CA . CYS A 1 76 ? 18.829 42.152 -7.309 1.00 23.00 99 CYS A CA 1
ATOM 605 C C . CYS A 1 76 ? 19.256 43.398 -8.043 1.00 26.18 99 CYS A C 1
ATOM 606 O O . CYS A 1 76 ? 18.865 43.593 -9.195 1.00 28.10 99 CYS A O 1
ATOM 609 N N . VAL A 1 77 ? 20.077 44.233 -7.409 1.00 25.77 100 VAL A N 1
ATOM 610 C CA . VAL A 1 77 ? 20.492 45.495 -8.018 1.00 25.51 100 VAL A CA 1
ATOM 611 C C . VAL A 1 77 ? 21.887 45.468 -8.571 1.00 27.39 100 VAL A C 1
ATOM 612 O O . VAL A 1 77 ? 22.282 46.406 -9.260 1.00 28.69 100 VAL A O 1
ATOM 616 N N . LYS A 1 78 ? 22.650 44.419 -8.291 1.00 27.31 101 LYS A N 1
ATOM 617 C CA . LYS A 1 78 ? 23.987 44.334 -8.833 1.00 29.99 101 LYS A CA 1
ATOM 618 C C . LYS A 1 78 ? 24.532 42.895 -8.761 1.00 31.12 101 LYS A C 1
ATOM 619 O O . LYS A 1 78 ? 24.225 42.164 -7.824 1.00 27.68 101 LYS A O 1
ATOM 625 N N A THR A 1 79 ? 25.303 42.496 -9.773 0.50 30.81 102 THR A N 1
ATOM 626 N N B THR A 1 79 ? 25.302 42.523 -9.785 0.50 31.27 102 THR A N 1
ATOM 627 C CA A THR A 1 79 ? 25.966 41.187 -9.792 0.50 31.55 102 THR A CA 1
ATOM 628 C CA B THR A 1 79 ? 25.982 41.234 -9.873 0.50 32.37 102 THR A CA 1
ATOM 629 C C A THR A 1 79 ? 27.349 41.351 -10.421 0.50 33.03 102 THR A C 1
ATOM 630 C C B THR A 1 79 ? 27.396 41.471 -10.371 0.50 33.65 102 THR A C 1
ATOM 631 O O A THR A 1 79 ? 27.480 41.964 -11.480 0.50 33.19 102 THR A O 1
ATOM 632 O O B THR A 1 79 ? 27.608 42.270 -11.284 0.50 33.95 102 THR A O 1
ATOM 639 N N . GLU A 1 80 ? 28.369 40.806 -9.756 1.00 33.41 103 GLU A N 1
ATOM 640 C CA . GLU A 1 80 ? 29.758 40.918 -10.171 1.00 35.87 103 GLU A CA 1
ATOM 641 C C . GLU A 1 80 ? 30.448 39.572 -10.105 1.00 35.40 103 GLU A C 1
ATOM 642 O O . GLU A 1 80 ? 30.180 38.786 -9.191 1.00 32.90 103 GLU A O 1
ATOM 648 N N . LYS A 1 81 ? 31.398 39.357 -11.014 1.00 36.15 104 LYS A N 1
ATOM 649 C CA . LYS A 1 81 ? 32.191 38.145 -11.032 1.00 35.43 104 LYS A CA 1
ATOM 650 C C . LYS A 1 81 ? 33.407 38.357 -10.162 1.00 35.68 104 LYS A C 1
ATOM 651 O O . LYS A 1 81 ? 34.096 39.367 -10.288 1.00 36.17 104 LYS A O 1
ATOM 653 N N . LYS A 1 82 ? 33.677 37.417 -9.265 1.00 34.44 105 LYS A N 1
ATOM 654 C CA . LYS A 1 82 ? 34.861 37.494 -8.410 1.00 36.46 105 LYS A CA 1
ATOM 655 C C . LYS A 1 82 ? 35.699 36.234 -8.679 1.00 37.31 105 LYS A C 1
ATOM 656 O O . LYS A 1 82 ? 35.290 35.384 -9.472 1.00 39.04 105 LYS A O 1
ATOM 662 N N . GLU A 1 83 ? 36.874 36.133 -8.065 1.00 37.75 106 GLU A N 1
ATOM 663 C CA . GLU A 1 83 ? 37.733 34.950 -8.237 1.00 36.26 106 GLU A CA 1
ATOM 664 C C . GLU A 1 83 ? 37.110 33.744 -7.541 1.00 35.18 106 GLU A C 1
ATOM 665 O O . GLU A 1 83 ? 37.258 33.578 -6.338 1.00 37.48 106 GLU A O 1
ATOM 667 N N . GLY A 1 84 ? 36.377 32.940 -8.293 1.00 33.41 107 GLY A N 1
ATOM 668 C CA . GLY A 1 84 ? 35.760 31.733 -7.783 1.00 34.13 107 GLY A CA 1
ATOM 669 C C . GLY A 1 84 ? 34.340 31.852 -7.294 1.00 34.48 107 GLY A C 1
ATOM 670 O O . GLY A 1 84 ? 33.764 30.859 -6.838 1.00 34.91 107 GLY A O 1
ATOM 671 N N . TYR A 1 85 ? 33.746 33.039 -7.396 1.00 31.95 108 TYR A N 1
ATOM 672 C CA . TYR A 1 85 ? 32.382 33.206 -6.927 1.00 29.44 108 TYR A CA 1
ATOM 673 C C . TYR A 1 85 ? 31.774 34.446 -7.535 1.00 28.71 108 TYR A C 1
ATOM 674 O O . TYR A 1 85 ? 32.479 35.266 -8.123 1.00 31.03 108 TYR A O 1
ATOM 683 N N . ILE A 1 86 ? 30.468 34.560 -7.358 1.00 26.62 109 ILE A N 1
ATOM 684 C CA . ILE A 1 86 ? 29.689 35.709 -7.784 1.00 28.33 109 ILE A CA 1
ATOM 685 C C . ILE A 1 86 ? 29.163 36.496 -6.564 1.00 27.90 109 ILE A C 1
ATOM 686 O O . ILE A 1 86 ? 28.665 35.895 -5.594 1.00 28.43 109 ILE A O 1
ATOM 691 N N A LEU A 1 87 ? 29.293 37.821 -6.614 0.70 27.33 110 LEU A N 1
ATOM 692 N N B LEU A 1 87 ? 29.302 37.820 -6.606 0.30 26.24 110 LEU A N 1
ATOM 693 C CA A LEU A 1 87 ? 28.801 38.722 -5.571 0.70 26.79 110 LEU A CA 1
ATOM 694 C CA B LEU A 1 87 ? 28.760 38.679 -5.561 0.30 25.42 110 LEU A CA 1
ATOM 695 C C A LEU A 1 87 ? 27.539 39.401 -6.080 0.70 27.24 110 LEU A C 1
ATOM 696 C C B LEU A 1 87 ? 27.515 39.348 -6.118 0.30 25.99 110 LEU A C 1
ATOM 697 O O A LEU A 1 87 ? 27.602 40.085 -7.106 0.70 27.90 110 LEU A O 1
ATOM 698 O O B LEU A 1 87 ? 27.557 39.959 -7.193 0.30 25.88 110 LEU A O 1
ATOM 707 N N . GLU A 1 88 ? 26.406 39.190 -5.406 1.00 26.01 111 GLU A N 1
ATOM 708 C CA . GLU A 1 88 ? 25.146 39.833 -5.754 1.00 25.72 111 GLU A CA 1
ATOM 709 C C . GLU A 1 88 ? 24.786 40.798 -4.616 1.00 27.05 111 GLU A C 1
ATOM 710 O O . GLU A 1 88 ? 25.074 40.503 -3.438 1.00 22.61 111 GLU A O 1
ATOM 716 N N . LYS A 1 89 ? 24.224 41.962 -4.972 1.00 24.76 112 LYS A N 1
ATOM 717 C CA . LYS A 1 89 ? 23.684 42.908 -3.994 1.00 24.75 112 LYS A CA 1
ATOM 718 C C . LYS A 1 89 ? 22.178 42.963 -4.206 1.00 22.12 112 LYS A C 1
ATOM 719 O O . LYS A 1 89 ? 21.706 43.119 -5.336 1.00 25.17 112 LYS A O 1
ATOM 725 N N . TRP A 1 90 ? 21.417 42.823 -3.127 1.00 19.30 113 TRP A N 1
ATOM 726 C CA . TRP A 1 90 ? 19.968 42.841 -3.178 1.00 17.45 113 TRP A CA 1
ATOM 727 C C . TRP A 1 90 ? 19.349 43.932 -2.304 1.00 20.97 113 TRP A C 1
ATOM 728 O O . TRP A 1 90 ? 19.856 44.227 -1.213 1.00 21.83 113 TRP A O 1
ATOM 739 N N . GLU A 1 91 ? 18.249 44.494 -2.781 1.00 20.09 114 GLU A N 1
ATOM 740 C CA . GLU A 1 91 ? 17.422 45.408 -2.009 1.00 20.07 114 GLU A CA 1
ATOM 741 C C . GLU A 1 91 ? 16.210 44.651 -1.553 1.00 20.45 114 GLU A C 1
ATOM 742 O O . GLU A 1 91 ? 15.745 43.764 -2.268 1.00 21.14 114 GLU A O 1
ATOM 748 N N . PHE A 1 92 ? 15.738 44.961 -0.341 1.00 18.10 115 PHE A N 1
ATOM 749 C CA . PHE A 1 92 ? 14.444 44.470 0.144 1.00 18.69 115 PHE A CA 1
ATOM 750 C C . PHE A 1 92 ? 13.704 45.640 0.800 1.00 17.70 115 PHE A C 1
ATOM 751 O O . PHE A 1 92 ? 14.293 46.676 1.101 1.00 20.22 115 PHE A O 1
ATOM 759 N N . TYR A 1 93 ? 12.407 45.471 0.971 1.00 19.77 116 TYR A N 1
ATOM 760 C CA . TYR A 1 93 ? 11.522 46.578 1.337 1.00 19.02 116 TYR A CA 1
ATOM 761 C C . TYR A 1 93 ? 10.714 46.183 2.553 1.00 17.91 116 TYR A C 1
ATOM 762 O O . TYR A 1 93 ? 9.600 45.732 2.432 1.00 19.54 116 TYR A O 1
ATOM 771 N N . PRO A 1 94 ? 11.307 46.325 3.759 1.00 19.08 117 PRO A N 1
ATOM 772 C CA . PRO A 1 94 ? 10.639 45.857 4.981 1.00 18.59 117 PRO A CA 1
ATOM 773 C C . PRO A 1 94 ? 9.400 46.616 5.428 1.00 18.89 117 PRO A C 1
ATOM 774 O O . PRO A 1 94 ? 8.561 46.048 6.112 1.00 19.70 117 PRO A O 1
ATOM 778 N N . PHE A 1 95 ? 9.308 47.902 5.089 1.00 16.94 118 PHE A N 1
ATOM 779 C CA . PHE A 1 95 ? 8.188 48.722 5.452 1.00 17.65 118 PHE A CA 1
ATOM 780 C C . PHE A 1 95 ? 7.945 49.734 4.346 1.00 18.11 118 PHE A C 1
ATOM 781 O O . PHE A 1 95 ? 8.838 49.996 3.561 1.00 18.31 118 PHE A O 1
ATOM 789 N N . PRO A 1 96 ? 6.757 50.341 4.326 1.00 18.87 119 PRO A N 1
ATOM 790 C CA . PRO A 1 96 ? 6.499 51.466 3.430 1.00 20.56 119 PRO A CA 1
ATOM 791 C C . PRO A 1 96 ? 7.579 52.518 3.617 1.00 19.48 119 PRO A C 1
ATOM 792 O O . PRO A 1 96 ? 8.060 52.704 4.745 1.00 19.21 119 PRO A O 1
ATOM 796 N N . LYS A 1 97 ? 8.009 53.136 2.519 1.00 19.53 120 LYS A N 1
ATOM 797 C CA . LYS A 1 97 ? 9.002 54.216 2.558 1.00 20.08 120 LYS A CA 1
ATOM 798 C C . LYS A 1 97 ? 10.384 53.803 3.058 1.00 18.76 120 LYS A C 1
ATOM 799 O O . LYS A 1 97 ? 11.211 54.661 3.309 1.00 18.74 120 LYS A O 1
ATOM 805 N N . SER A 1 98 ? 10.684 52.503 3.076 1.00 17.78 121 SER A N 1
ATOM 806 C CA . SER A 1 98 ? 11.957 52.017 3.607 1.00 15.99 121 SER A CA 1
ATOM 807 C C . SER A 1 98 ? 12.643 51.003 2.713 1.00 15.89 121 SER A C 1
ATOM 808 O O . SER A 1 98 ? 11.988 50.221 2.039 1.00 16.52 121 SER A O 1
ATOM 811 N N . VAL A 1 99 ? 13.965 51.004 2.730 1.00 15.34 122 VAL A N 1
ATOM 812 C CA . VAL A 1 99 ? 14.716 50.033 1.980 1.00 17.24 122 VAL A CA 1
ATOM 813 C C . VAL A 1 99 ? 15.913 49.576 2.795 1.00 17.87 122 VAL A C 1
ATOM 814 O O . VAL A 1 99 ? 16.501 50.357 3.562 1.00 16.92 122 VAL A O 1
ATOM 818 N N . SER A 1 100 ? 16.261 48.298 2.624 1.00 17.66 123 SER A N 1
ATOM 819 C CA . SER A 1 100 ? 17.419 47.703 3.248 1.00 17.33 123 SER A CA 1
ATOM 820 C C . SER A 1 100 ? 18.140 46.867 2.176 1.00 16.01 123 SER A C 1
ATOM 821 O O . SER A 1 100 ? 17.661 46.710 1.058 1.00 16.65 123 SER A O 1
ATOM 824 N N . THR A 1 101 ? 19.339 46.405 2.474 1.00 16.03 124 THR A N 1
ATOM 825 C CA . THR A 1 101 ? 20.118 45.668 1.478 1.00 17.17 124 THR A CA 1
ATOM 826 C C . THR A 1 101 ? 20.842 44.478 2.122 1.00 19.94 124 THR A C 1
ATOM 827 O O . THR A 1 101 ? 20.953 44.392 3.358 1.00 18.47 124 THR A O 1
ATOM 831 N N . PHE A 1 102 ? 21.251 43.525 1.296 1.00 18.45 125 PHE A N 1
ATOM 832 C CA . PHE A 1 102 ? 22.102 42.410 1.758 1.00 18.61 125 PHE A CA 1
ATOM 833 C C . PHE A 1 102 ? 22.946 41.953 0.589 1.00 20.41 125 PHE A C 1
ATOM 834 O O . PHE A 1 102 ? 22.644 42.297 -0.566 1.00 20.29 125 PHE A O 1
ATOM 842 N N . LEU A 1 103 ? 24.026 41.228 0.895 1.00 18.37 126 LEU A N 1
ATOM 843 C CA . LEU A 1 103 ? 24.927 40.720 -0.115 1.00 16.35 126 LEU A CA 1
ATOM 844 C C . LEU A 1 103 ? 24.863 39.182 -0.134 1.00 19.50 126 LEU A C 1
ATOM 845 O O . LEU A 1 103 ? 24.601 38.538 0.895 1.00 18.23 126 LEU A O 1
ATOM 850 N N . VAL A 1 104 ? 25.065 38.616 -1.311 1.00 21.73 127 VAL A N 1
ATOM 851 C CA . VAL A 1 104 ? 25.009 37.172 -1.499 1.00 22.19 127 VAL A CA 1
ATOM 852 C C . VAL A 1 104 ? 26.241 36.745 -2.271 1.00 25.11 127 VAL A C 1
ATOM 853 O O . VAL A 1 104 ? 26.549 37.333 -3.319 1.00 24.04 127 VAL A O 1
ATOM 857 N N . LEU A 1 105 ? 26.968 35.763 -1.729 1.00 25.14 128 LEU A N 1
ATOM 858 C CA . LEU A 1 105 ? 28.130 35.175 -2.404 1.00 23.68 128 LEU A CA 1
ATOM 859 C C . LEU A 1 105 ? 27.709 33.760 -2.843 1.00 26.27 128 LEU A C 1
ATOM 860 O O . LEU A 1 105 ? 27.212 32.971 -2.025 1.00 22.83 128 LEU A O 1
ATOM 865 N N . LYS A 1 106 ? 27.862 33.469 -4.139 1.00 26.87 129 LYS A N 1
ATOM 866 C CA . LYS A 1 106 ? 27.489 32.182 -4.715 1.00 28.73 129 LYS A CA 1
ATOM 867 C C . LYS A 1 106 ? 28.730 31.569 -5.322 1.00 30.81 129 LYS A C 1
ATOM 868 O O . LYS A 1 106 ? 29.461 32.236 -6.078 1.00 28.83 129 LYS A O 1
ATOM 874 N N . PRO A 1 107 ? 28.995 30.296 -4.986 1.00 32.84 130 PRO A N 1
ATOM 875 C CA . PRO A 1 107 ? 30.179 29.688 -5.579 1.00 33.02 130 PRO A CA 1
ATOM 876 C C . PRO A 1 107 ? 30.020 29.573 -7.095 1.00 34.57 130 PRO A C 1
ATOM 877 O O . PRO A 1 107 ? 28.921 29.322 -7.578 1.00 28.33 130 PRO A O 1
ATOM 881 N N . GLU A 1 108 ? 31.122 29.755 -7.809 1.00 39.23 131 GLU A N 1
ATOM 882 C CA . GLU A 1 108 ? 31.164 29.644 -9.257 1.00 47.56 131 GLU A CA 1
ATOM 883 C C . GLU A 1 108 ? 30.766 28.227 -9.678 1.00 50.31 131 GLU A C 1
ATOM 884 O O . GLU A 1 108 ? 31.065 27.248 -8.980 1.00 52.29 131 GLU A O 1
ATOM 890 N N . HIS A 1 109 ? 30.075 28.121 -10.805 1.00 53.33 132 HIS A N 1
ATOM 891 C CA . HIS A 1 109 ? 29.646 26.818 -11.348 1.00 55.78 132 HIS A CA 1
ATOM 892 C C . HIS A 1 109 ? 28.770 26.034 -10.378 1.00 56.00 132 HIS A C 1
ATOM 893 O O . HIS A 1 109 ? 28.820 24.800 -10.344 1.00 56.47 132 HIS A O 1
ATOM 900 N N . LEU A 1 110 ? 27.971 26.749 -9.593 1.00 55.16 133 LEU A N 1
ATOM 901 C CA . LEU A 1 110 ? 27.095 26.119 -8.633 1.00 54.99 133 LEU A CA 1
ATOM 902 C C . LEU A 1 110 ? 26.129 25.242 -9.412 1.00 55.74 133 LEU A C 1
ATOM 903 O O . LEU A 1 110 ? 25.469 25.723 -10.326 1.00 57.74 133 LEU A O 1
ATOM 908 N N . LYS A 1 111 ? 26.096 23.953 -9.083 1.00 55.25 134 LYS A N 1
ATOM 909 C CA . LYS A 1 111 ? 25.205 23.009 -9.735 1.00 54.50 134 LYS A CA 1
ATOM 910 C C . LYS A 1 111 ? 23.916 22.920 -8.910 1.00 52.47 134 LYS A C 1
ATOM 911 O O . LYS A 1 111 ? 23.059 23.810 -8.998 1.00 55.32 134 LYS A O 1
ATOM 913 N N . GLY A 1 112 ? 23.789 21.886 -8.084 1.00 47.64 135 GLY A N 1
ATOM 914 C CA . GLY A 1 112 ? 22.590 21.698 -7.271 1.00 45.08 135 GLY A CA 1
ATOM 915 C C . GLY A 1 112 ? 22.626 22.603 -6.054 1.00 40.93 135 GLY A C 1
ATOM 916 O O . GLY A 1 112 ? 23.595 23.339 -5.862 1.00 42.68 135 GLY A O 1
ATOM 917 N N . ALA A 1 113 ? 21.573 22.545 -5.247 1.00 35.56 136 ALA A N 1
ATOM 918 C CA . ALA A 1 113 ? 21.472 23.344 -4.031 1.00 31.99 136 ALA A CA 1
ATOM 919 C C . ALA A 1 113 ? 22.574 22.994 -3.044 1.00 32.01 136 ALA A C 1
ATOM 920 O O . ALA A 1 113 ? 22.956 21.821 -2.922 1.00 30.27 136 ALA A O 1
ATOM 922 N N . VAL A 1 114 ? 23.057 24.011 -2.326 1.00 30.32 137 VAL A N 1
ATOM 923 C CA . VAL A 1 114 ? 24.118 23.853 -1.350 1.00 26.59 137 VAL A CA 1
ATOM 924 C C . VAL A 1 114 ? 23.699 24.533 -0.043 1.00 25.72 137 VAL A C 1
ATOM 925 O O . VAL A 1 114 ? 22.719 25.280 -0.026 1.00 23.95 137 VAL A O 1
ATOM 929 N N . PRO A 1 115 ? 24.405 24.239 1.066 1.00 23.76 138 PRO A N 1
ATOM 930 C CA . PRO A 1 115 ? 24.062 24.915 2.303 1.00 23.80 138 PRO A CA 1
ATOM 931 C C . PRO A 1 115 ? 24.256 26.431 2.165 1.00 20.88 138 PRO A C 1
ATOM 932 O O . PRO A 1 115 ? 25.156 26.870 1.437 1.00 23.43 138 PRO A O 1
ATOM 936 N N . GLY A 1 116 ? 23.420 27.170 2.883 1.00 22.26 139 GLY A N 1
ATOM 937 C CA . GLY A 1 116 ? 23.466 28.632 2.931 1.00 22.37 139 GLY A CA 1
ATOM 938 C C . GLY A 1 116 ? 23.776 29.092 4.353 1.00 21.43 139 GLY A C 1
ATOM 939 O O . GLY A 1 116 ? 23.221 28.553 5.312 1.00 22.78 139 GLY A O 1
ATOM 940 N N . VAL A 1 117 ? 24.657 30.080 4.479 1.00 20.99 140 VAL A N 1
ATOM 941 C CA . VAL A 1 117 ? 25.027 30.608 5.776 1.00 19.89 140 VAL A CA 1
ATOM 942 C C . VAL A 1 117 ? 24.690 32.105 5.841 1.00 20.25 140 VAL A C 1
ATOM 943 O O . VAL A 1 117 ? 25.218 32.900 5.056 1.00 17.36 140 VAL A O 1
ATOM 947 N N . LEU A 1 118 ? 23.808 32.454 6.772 1.00 21.19 141 LEU A N 1
ATOM 948 C CA . LEU A 1 118 ? 23.421 33.837 7.034 1.00 20.51 141 LEU A CA 1
ATOM 949 C C . LEU A 1 118 ? 24.435 34.389 8.008 1.00 19.84 141 LEU A C 1
ATOM 950 O O . LEU A 1 118 ? 24.515 33.919 9.155 1.00 21.47 141 LEU A O 1
ATOM 955 N N . CYS A 1 119 ? 25.225 35.356 7.557 1.00 19.79 142 CYS A N 1
ATOM 956 C CA . CYS A 1 119 ? 26.318 35.908 8.308 1.00 19.26 142 CYS A CA 1
ATOM 957 C C . CYS A 1 119 ? 25.943 37.243 8.911 1.00 19.46 142 CYS A C 1
ATOM 958 O O . CYS A 1 119 ? 25.597 38.150 8.184 1.00 16.60 142 CYS A O 1
ATOM 961 N N . ILE A 1 120 ? 26.024 37.364 10.238 1.00 18.01 143 ILE A N 1
ATOM 962 C CA . ILE A 1 120 ? 25.600 38.608 10.925 1.00 16.97 143 ILE A CA 1
ATOM 963 C C . ILE A 1 120 ? 26.820 39.203 11.629 1.00 18.11 143 ILE A C 1
ATOM 964 O O . ILE A 1 120 ? 27.439 38.518 12.445 1.00 17.79 143 ILE A O 1
ATOM 969 N N . PRO A 1 121 ? 27.195 40.471 11.305 1.00 17.62 144 PRO A N 1
ATOM 970 C CA . PRO A 1 121 ? 28.435 41.030 11.781 1.00 15.23 144 PRO A CA 1
ATOM 971 C C . PRO A 1 121 ? 28.439 41.555 13.225 1.00 17.18 144 PRO A C 1
ATOM 972 O O . PRO A 1 121 ? 27.406 41.589 13.883 1.00 16.18 144 PRO A O 1
ATOM 976 N N . GLY A 1 122 ? 29.620 41.932 13.685 1.00 15.37 145 GLY A N 1
ATOM 977 C CA . GLY A 1 122 ? 29.786 42.453 15.030 1.00 17.36 145 GLY A CA 1
ATOM 978 C C . GLY A 1 122 ? 29.545 43.950 15.130 1.00 16.49 145 GLY A C 1
ATOM 979 O O . GLY A 1 122 ? 29.241 44.622 14.139 1.00 19.29 145 GLY A O 1
ATOM 980 N N . SER A 1 123 ? 29.675 44.464 16.348 1.00 18.16 146 SER A N 1
ATOM 981 C CA . SER A 1 123 ? 29.547 45.882 16.610 1.00 17.81 146 SER A CA 1
ATOM 982 C C . SER A 1 123 ? 30.646 46.622 15.869 1.00 19.79 146 SER A C 1
ATOM 983 O O . SER A 1 123 ? 31.810 46.197 15.840 1.00 18.91 146 SER A O 1
ATOM 986 N N . GLY A 1 124 ? 30.270 47.727 15.244 1.00 19.52 147 GLY A N 1
ATOM 987 C CA . GLY A 1 124 ? 31.206 48.525 14.498 1.00 20.03 147 GLY A CA 1
ATOM 988 C C . GLY A 1 124 ? 31.477 47.980 13.117 1.00 18.69 147 GLY A C 1
ATOM 989 O O . GLY A 1 124 ? 32.287 48.555 12.399 1.00 22.22 147 GLY A O 1
ATOM 990 N N . ARG A 1 125 ? 30.759 46.925 12.712 1.00 16.88 148 ARG A N 1
ATOM 991 C CA . ARG A 1 125 ? 31.068 46.242 11.459 1.00 18.62 148 ARG A CA 1
ATOM 992 C C . ARG A 1 125 ? 29.892 46.125 10.522 1.00 19.92 148 ARG A C 1
ATOM 993 O O . ARG A 1 125 ? 28.746 46.392 10.882 1.00 22.46 148 ARG A O 1
ATOM 1001 N N . THR A 1 126 ? 30.220 45.695 9.306 1.00 20.66 149 THR A N 1
ATOM 1002 C CA . THR A 1 126 ? 29.336 45.728 8.168 1.00 19.70 149 THR A CA 1
ATOM 1003 C C . THR A 1 126 ? 29.398 44.477 7.306 1.00 19.08 149 THR A C 1
ATOM 1004 O O . THR A 1 126 ? 30.348 43.681 7.395 1.00 17.86 149 THR A O 1
ATOM 1008 N N . LYS A 1 127 ? 28.386 44.332 6.462 1.00 18.66 150 LYS A N 1
ATOM 1009 C CA . LYS A 1 127 ? 28.305 43.229 5.507 1.00 19.76 150 LYS A CA 1
ATOM 1010 C C . LYS A 1 127 ? 29.448 43.246 4.487 1.00 22.62 150 LYS A C 1
ATOM 1011 O O . LYS A 1 127 ? 29.885 42.187 4.023 1.00 22.87 150 LYS A O 1
ATOM 1017 N N . GLU A 1 128 ? 29.975 44.431 4.174 1.00 21.10 151 GLU A N 1
ATOM 1018 C CA . GLU A 1 128 ? 31.084 44.543 3.234 1.00 21.21 151 GLU A CA 1
ATOM 1019 C C . GLU A 1 128 ? 32.331 43.892 3.842 1.00 21.85 151 GLU A C 1
ATOM 1020 O O . GLU A 1 128 ? 33.051 43.161 3.161 1.00 23.61 151 GLU A O 1
ATOM 1026 N N . GLY A 1 129 ? 32.578 44.142 5.128 1.00 22.00 152 GLY A N 1
ATOM 1027 C CA . GLY A 1 129 ? 33.688 43.498 5.799 1.00 21.36 152 GLY A CA 1
ATOM 1028 C C . GLY A 1 129 ? 33.520 41.982 5.742 1.00 21.97 152 GLY A C 1
ATOM 1029 O O . GLY A 1 129 ? 34.497 41.255 5.530 1.00 21.68 152 GLY A O 1
ATOM 1030 N N . LEU A 1 130 ? 32.281 41.518 5.932 1.00 21.30 153 LEU A N 1
ATOM 1031 C CA . LEU A 1 130 ? 31.994 40.091 5.979 1.00 21.34 153 LEU A CA 1
ATOM 1032 C C . LEU A 1 130 ? 32.287 39.410 4.646 1.00 22.23 153 LEU A C 1
ATOM 1033 O O . LEU A 1 130 ? 32.726 38.268 4.625 1.00 23.13 153 LEU A O 1
ATOM 1038 N N . VAL A 1 131 ? 32.024 40.099 3.538 1.00 22.29 154 VAL A N 1
ATOM 1039 C CA . VAL A 1 131 ? 32.278 39.533 2.194 1.00 20.58 154 VAL A CA 1
ATOM 1040 C C . VAL A 1 131 ? 33.685 39.848 1.660 1.00 21.50 154 VAL A C 1
ATOM 1041 O O . VAL A 1 131 ? 33.997 39.520 0.521 1.00 23.72 154 VAL A O 1
ATOM 1045 N N . GLY A 1 132 ? 34.534 40.471 2.472 1.00 22.09 155 GLY A N 1
ATOM 1046 C CA . GLY A 1 132 ? 35.891 40.820 2.072 1.00 24.33 155 GLY A CA 1
ATOM 1047 C C . GLY A 1 132 ? 36.009 41.964 1.058 1.00 27.16 155 GLY A C 1
ATOM 1048 O O . GLY A 1 132 ? 36.875 41.936 0.173 1.00 24.58 155 GLY A O 1
ATOM 1049 N N . GLU A 1 133 ? 35.162 42.981 1.209 1.00 25.59 156 GLU A N 1
ATOM 1050 C CA . GLU A 1 133 ? 35.123 44.127 0.303 1.00 24.86 156 GLU A CA 1
ATOM 1051 C C . GLU A 1 133 ? 35.309 45.418 1.082 1.00 26.19 156 GLU A C 1
ATOM 1052 O O . GLU A 1 133 ? 35.008 45.478 2.296 1.00 23.21 156 GLU A O 1
ATOM 1058 N N . PRO A 1 134 ? 35.784 46.476 0.400 1.00 28.11 157 PRO A N 1
ATOM 1059 C CA . PRO A 1 134 ? 35.936 47.735 1.110 1.00 27.32 157 PRO A CA 1
ATOM 1060 C C . PRO A 1 134 ? 34.565 48.334 1.421 1.00 25.09 157 PRO A C 1
ATOM 1061 O O . PRO A 1 134 ? 33.538 47.874 0.907 1.00 25.40 157 PRO A O 1
ATOM 1065 N N . GLY A 1 135 ? 34.556 49.333 2.289 1.00 28.60 158 GLY A N 1
ATOM 1066 C CA . GLY A 1 135 ? 33.326 49.9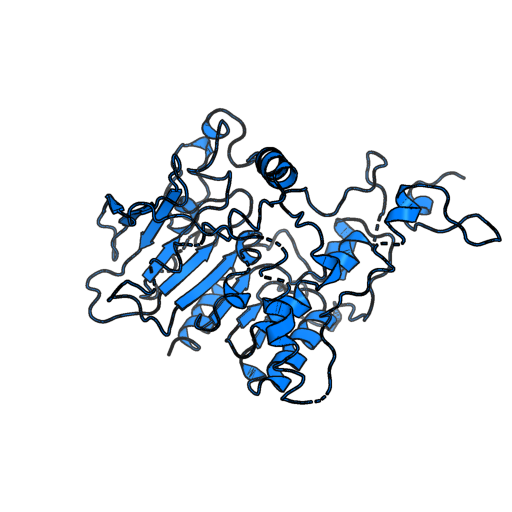45 2.737 1.00 27.43 158 GLY A CA 1
ATOM 1067 C C . GLY A 1 135 ? 32.559 50.672 1.663 1.00 30.24 158 GLY A C 1
ATOM 1068 O O . GLY A 1 135 ? 33.084 51.016 0.625 1.00 28.24 158 GLY A O 1
ATOM 1069 N N . ILE A 1 136 ? 31.300 50.937 1.945 1.00 33.01 159 ILE A N 1
ATOM 1070 C CA . ILE A 1 136 ? 30.450 51.634 1.007 1.00 35.56 159 ILE A CA 1
ATOM 1071 C C . ILE A 1 136 ? 30.970 53.088 0.899 1.00 34.55 159 ILE A C 1
ATOM 1072 O O . ILE A 1 136 ? 30.889 53.714 -0.163 1.00 34.99 159 ILE A O 1
ATOM 1077 N N . CYS A 1 137 ? 31.537 53.578 1.999 1.00 32.97 160 CYS A N 1
ATOM 1078 C CA . CYS A 1 137 ? 32.238 54.850 2.057 1.00 34.26 160 CYS A CA 1
ATOM 1079 C C . CYS A 1 137 ? 33.540 54.526 2.751 1.00 33.62 160 CYS A C 1
ATOM 1080 O O . CYS A 1 137 ? 33.582 53.629 3.600 1.00 32.24 160 CYS A O 1
ATOM 1083 N N . ASP A 1 138 ? 34.590 55.270 2.437 1.00 33.19 161 ASP A N 1
ATOM 1084 C CA . ASP A 1 138 ? 35.929 54.999 2.986 1.00 33.25 161 ASP A CA 1
ATOM 1085 C C . ASP A 1 138 ? 36.035 54.952 4.504 1.00 31.94 161 ASP A C 1
ATOM 1086 O O . ASP A 1 138 ? 36.752 54.111 5.040 1.00 31.18 161 ASP A O 1
ATOM 1089 N N . LYS A 1 139 ? 35.349 55.842 5.215 1.00 29.89 162 LYS A N 1
ATOM 1090 C CA . LYS A 1 139 ? 35.416 55.816 6.678 1.00 31.40 162 LYS A CA 1
ATOM 1091 C C . LYS A 1 139 ? 34.737 54.592 7.304 1.00 28.34 162 LYS A C 1
ATOM 1092 O O . LYS A 1 139 ? 34.939 54.316 8.490 1.00 30.26 162 LYS A O 1
ATOM 1098 N N . LEU A 1 140 ? 33.927 53.879 6.528 1.00 27.17 163 LEU A N 1
ATOM 1099 C CA . LEU A 1 140 ? 33.226 52.696 7.027 1.00 28.03 163 LEU A CA 1
ATOM 1100 C C . LEU A 1 140 ? 33.961 51.393 6.751 1.00 29.21 163 LEU A C 1
ATOM 1101 O O . LEU A 1 140 ? 33.494 50.323 7.136 1.00 31.68 163 LEU A O 1
ATOM 1106 N N . THR A 1 141 ? 35.114 51.487 6.106 1.00 29.59 164 THR A N 1
ATOM 1107 C CA . THR A 1 141 ? 35.916 50.327 5.728 1.00 28.22 164 THR A CA 1
ATOM 1108 C C . THR A 1 141 ? 36.553 49.612 6.904 1.00 26.71 164 THR A C 1
ATOM 1109 O O . THR A 1 141 ? 37.012 50.246 7.832 1.00 26.41 164 THR A O 1
ATOM 1113 N N . GLU A 1 142 ? 36.561 48.274 6.853 1.00 26.83 165 GLU A N 1
ATOM 1114 C CA . GLU A 1 142 ? 37.179 47.441 7.879 1.00 25.05 165 GLU A CA 1
ATOM 1115 C C . GLU A 1 142 ? 38.466 46.806 7.341 1.00 25.56 165 GLU A C 1
ATOM 1116 O O . GLU A 1 142 ? 38.823 47.018 6.195 1.00 25.29 165 GLU A O 1
ATOM 1122 N N . ASP A 1 143 ? 39.143 46.002 8.156 1.00 25.86 166 ASP A N 1
ATOM 1123 C CA . ASP A 1 143 ? 40.304 45.209 7.721 1.00 26.44 166 ASP A CA 1
ATOM 1124 C C . ASP A 1 143 ? 39.753 44.014 6.923 1.00 27.37 166 ASP A C 1
ATOM 1125 O O . ASP A 1 143 ? 39.849 42.852 7.339 1.00 26.31 166 ASP A O 1
ATOM 1130 N N . TYR A 1 144 ? 39.178 44.314 5.760 1.00 26.65 167 TYR A N 1
ATOM 1131 C CA . TYR A 1 144 ? 38.407 43.312 5.001 1.00 26.55 167 TYR A CA 1
ATOM 1132 C C . TYR A 1 144 ? 39.213 42.170 4.376 1.00 26.60 167 TYR A C 1
ATOM 1133 O O . TYR A 1 144 ? 38.642 41.130 4.060 1.00 26.35 167 TYR A O 1
ATOM 1142 N N . ASN A 1 145 ? 40.525 42.341 4.224 1.00 28.47 168 ASN A N 1
ATOM 1143 C CA . ASN A 1 145 ? 41.373 41.257 3.697 1.00 30.17 168 ASN A CA 1
ATOM 1144 C C . ASN A 1 145 ? 41.837 40.273 4.767 1.00 31.09 168 ASN A C 1
ATOM 1145 O O . ASN A 1 145 ? 42.519 39.302 4.443 1.00 31.94 168 ASN A O 1
ATOM 1150 N N . ASN A 1 146 ? 41.473 40.523 6.028 1.00 27.71 169 ASN A N 1
ATOM 1151 C CA . ASN A 1 146 ? 41.818 39.640 7.137 1.00 24.90 169 ASN A CA 1
ATOM 1152 C C . ASN A 1 146 ? 40.765 38.555 7.232 1.00 23.80 169 ASN A C 1
ATOM 1153 O O . ASN A 1 146 ? 39.580 38.859 7.400 1.00 22.27 169 ASN A O 1
ATOM 1158 N N . PRO A 1 147 ? 41.170 37.271 7.104 1.00 25.37 170 PRO A N 1
ATOM 1159 C CA . PRO A 1 147 ? 40.156 36.219 7.184 1.00 25.99 170 PRO A CA 1
ATOM 1160 C C . PRO A 1 147 ? 39.421 36.169 8.529 1.00 24.41 170 PRO A C 1
ATOM 1161 O O . PRO A 1 147 ? 38.344 35.580 8.593 1.00 28.34 170 PRO A O 1
ATOM 1165 N N . LYS A 1 148 ? 39.992 36.771 9.575 1.00 24.89 171 LYS A N 1
ATOM 1166 C CA . LYS A 1 148 ? 39.306 36.878 10.871 1.00 25.55 171 LYS A CA 1
ATOM 1167 C C . LYS A 1 148 ? 38.076 37.780 10.817 1.00 24.59 171 LYS A C 1
ATOM 1168 O O . LYS A 1 148 ? 37.226 37.699 11.694 1.00 28.98 171 LYS A O 1
ATOM 1174 N N . VAL A 1 149 ? 38.011 38.639 9.803 1.00 23.63 172 VAL A N 1
ATOM 1175 C CA . VAL A 1 149 ? 36.903 39.557 9.587 1.00 24.82 172 VAL A CA 1
ATOM 1176 C C . VAL A 1 149 ? 35.922 39.043 8.536 1.00 25.69 172 VAL A C 1
ATOM 1177 O O . VAL A 1 149 ? 34.691 39.021 8.780 1.00 23.59 172 VAL A O 1
ATOM 1181 N N . SER A 1 150 ? 36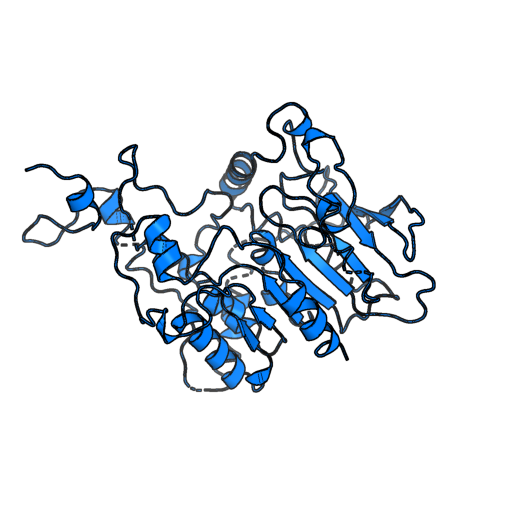.460 38.574 7.394 1.00 24.69 173 SER A N 1
ATOM 1182 C CA . SER A 1 150 ? 35.641 38.189 6.219 1.00 24.26 173 SER A CA 1
ATOM 1183 C C . SER A 1 150 ? 34.896 36.852 6.303 1.00 25.74 173 SER A C 1
ATOM 1184 O O . SER A 1 150 ? 35.041 35.988 5.426 1.00 23.10 173 SER A O 1
ATOM 1195 N N . ALA A 1 152 ? 31.832 35.839 5.674 1.00 21.19 175 ALA A N 1
ATOM 1196 C CA . ALA A 1 152 ? 31.034 35.418 4.513 1.00 22.45 175 ALA A CA 1
ATOM 1197 C C . ALA A 1 152 ? 31.899 34.900 3.351 1.00 20.35 175 ALA A C 1
ATOM 1198 O O . ALA A 1 152 ? 31.589 33.881 2.748 1.00 22.16 175 ALA A O 1
ATOM 1200 N N . LEU A 1 153 ? 32.973 35.604 3.052 1.00 20.95 176 LEU A N 1
ATOM 1201 C CA . LEU A 1 153 ? 33.906 35.185 2.034 1.00 21.19 176 LEU A CA 1
ATOM 1202 C C . LEU A 1 153 ? 34.488 33.810 2.400 1.00 24.24 176 LEU A C 1
ATOM 1203 O O . LEU A 1 153 ? 34.639 32.942 1.536 1.00 22.05 176 LEU A O 1
ATOM 1208 N N . ASN A 1 154 ? 34.791 33.605 3.682 1.00 23.14 177 ASN A N 1
ATOM 1209 C CA . ASN A 1 154 ? 35.309 32.318 4.127 1.00 22.21 177 ASN A CA 1
ATOM 1210 C C . ASN A 1 154 ? 34.320 31.230 3.851 1.00 20.32 177 ASN A C 1
ATOM 1211 O O . ASN A 1 154 ? 34.709 30.141 3.432 1.00 21.24 177 ASN A O 1
ATOM 1232 N N . VAL A 1 156 ? 31.931 31.158 1.440 1.00 23.37 179 VAL A N 1
ATOM 1233 C CA . VAL A 1 156 ? 31.797 30.863 -0.020 1.00 24.66 179 VAL A CA 1
ATOM 1234 C C . VAL A 1 156 ? 32.997 30.040 -0.502 1.00 25.10 179 VAL A C 1
ATOM 1235 O O . VAL A 1 156 ? 32.842 29.186 -1.371 1.00 27.61 179 VAL A O 1
ATOM 1239 N N . LYS A 1 157 ? 34.165 30.284 0.081 1.00 26.72 180 LYS A N 1
ATOM 1240 C CA . LYS A 1 157 ? 35.365 29.499 -0.213 1.00 26.48 180 LYS A CA 1
ATOM 1241 C C . LYS A 1 157 ? 35.249 28.032 0.233 1.00 26.38 180 LYS A C 1
ATOM 1242 O O . LYS A 1 157 ? 36.038 27.203 -0.205 1.00 25.35 180 LYS A O 1
ATOM 1248 N N . GLU A 1 158 ? 34.299 27.733 1.118 1.00 25.41 181 GLU A N 1
ATOM 1249 C CA . GLU A 1 158 ? 33.981 26.370 1.540 1.00 26.71 181 GLU A CA 1
ATOM 1250 C C . GLU A 1 158 ? 32.936 25.727 0.633 1.00 27.45 181 GLU A C 1
ATOM 1251 O O . GLU A 1 158 ? 32.610 24.567 0.840 1.00 26.84 181 GLU A O 1
ATOM 1257 N N . GLY A 1 159 ? 32.408 26.474 -0.352 1.00 26.57 182 GLY A N 1
ATOM 1258 C CA . GLY A 1 159 ? 31.386 25.959 -1.265 1.00 26.51 182 GLY A CA 1
ATOM 1259 C C . GLY A 1 159 ? 29.958 26.182 -0.816 1.00 27.30 182 GLY A C 1
ATOM 1260 O O . GLY A 1 159 ? 29.006 25.591 -1.366 1.00 28.31 182 GLY A O 1
ATOM 1261 N N . TYR A 1 160 ? 29.774 27.049 0.174 1.00 26.78 183 TYR A N 1
ATOM 1262 C CA . TYR A 1 160 ? 28.452 27.354 0.653 1.00 24.35 183 TYR A CA 1
ATOM 1263 C C . TYR A 1 160 ? 28.018 28.684 0.040 1.00 22.43 183 TYR A C 1
ATOM 1264 O O . TYR A 1 160 ? 28.845 29.456 -0.412 1.00 22.80 183 TYR A O 1
ATOM 1273 N N . VAL A 1 161 ? 26.716 28.908 0.004 1.00 22.45 184 VAL A N 1
ATOM 1274 C CA . VAL A 1 161 ? 26.168 30.211 -0.351 1.00 22.37 184 VAL A CA 1
ATOM 1275 C C . VAL A 1 161 ? 26.237 31.022 0.949 1.00 24.20 184 VAL A C 1
ATOM 1276 O O . VAL A 1 161 ? 25.821 30.523 1.993 1.00 24.88 184 VAL A O 1
ATOM 1280 N N . ALA A 1 162 ? 26.811 32.227 0.894 1.00 21.15 185 ALA A N 1
ATOM 1281 C CA . ALA A 1 162 ? 26.927 33.095 2.065 1.00 18.66 185 ALA A CA 1
ATOM 1282 C C . ALA A 1 162 ? 26.041 34.314 1.834 1.00 18.78 185 ALA A C 1
ATOM 1283 O O . ALA A 1 162 ? 26.078 34.858 0.754 1.00 18.92 185 ALA A O 1
ATOM 1285 N N . VAL A 1 163 ? 25.233 34.693 2.819 1.00 18.53 186 VAL A N 1
ATOM 1286 C CA . VAL A 1 163 ? 24.367 35.862 2.747 1.00 19.01 186 VAL A CA 1
ATOM 1287 C C . VAL A 1 163 ? 24.793 36.772 3.916 1.00 21.85 186 VAL A C 1
ATOM 1288 O O . VAL A 1 163 ? 24.759 36.339 5.078 1.00 21.07 186 VAL A O 1
ATOM 1292 N N . ALA A 1 164 ? 25.251 37.986 3.597 1.00 20.64 187 ALA A N 1
ATOM 1293 C CA . ALA A 1 164 ? 25.752 38.934 4.575 1.00 19.11 187 ALA A CA 1
ATOM 1294 C C . ALA A 1 164 ? 24.776 40.087 4.786 1.00 20.16 187 ALA A C 1
ATOM 1295 O O . ALA A 1 164 ? 24.362 40.731 3.829 1.00 17.64 187 ALA A O 1
ATOM 1297 N N . VAL A 1 165 ? 24.372 40.310 6.044 1.00 19.71 188 VAL A N 1
ATOM 1298 C CA . VAL A 1 165 ? 23.437 41.381 6.385 1.00 16.38 188 VAL A CA 1
ATOM 1299 C C . VAL A 1 165 ? 24.130 42.444 7.226 1.00 17.48 188 VAL A C 1
ATOM 1300 O O . VAL A 1 165 ? 25.227 42.236 7.728 1.00 16.80 188 VAL A O 1
ATOM 1304 N N . ASP A 1 166 ? 23.488 43.607 7.351 1.00 20.10 189 ASP A N 1
ATOM 1305 C CA . ASP A 1 166 ? 23.959 44.648 8.224 1.00 20.56 189 ASP A CA 1
ATOM 1306 C C . ASP A 1 166 ? 23.169 44.581 9.521 1.00 18.20 189 ASP A C 1
ATOM 1307 O O . ASP A 1 166 ? 22.112 43.934 9.599 1.00 18.56 189 ASP A O 1
ATOM 1312 N N . ASN A 1 167 ? 23.707 45.256 10.530 1.00 17.52 190 ASN A N 1
ATOM 1313 C CA . ASN A 1 167 ? 22.991 45.522 11.760 1.00 17.15 190 ASN A CA 1
ATOM 1314 C C . ASN A 1 167 ? 22.397 46.933 11.621 1.00 18.30 190 ASN A C 1
ATOM 1315 O O . ASN A 1 167 ? 23.028 47.809 11.033 1.00 17.12 190 ASN A O 1
ATOM 1320 N N . ALA A 1 168 ? 21.219 47.140 12.192 1.00 16.57 191 ALA A N 1
ATOM 1321 C CA . ALA A 1 168 ? 20.540 48.418 12.103 1.00 17.99 191 ALA A CA 1
ATOM 1322 C C . ALA A 1 168 ? 21.426 49.563 12.578 1.00 16.60 191 ALA A C 1
ATOM 1323 O O . ALA A 1 168 ? 22.081 49.453 13.626 1.00 17.71 191 ALA A O 1
ATOM 1325 N N . ALA A 1 169 ? 21.462 50.632 11.781 1.00 17.53 192 ALA A N 1
ATOM 1326 C CA . ALA A 1 169 ? 22.224 51.857 12.041 1.00 17.00 192 ALA A CA 1
ATOM 1327 C C . ALA A 1 169 ? 23.687 51.796 11.616 1.00 17.85 192 ALA A C 1
ATOM 1328 O O . ALA A 1 169 ? 24.390 52.805 11.755 1.00 16.90 192 ALA A O 1
ATOM 1330 N N . ALA A 1 170 ? 24.150 50.631 11.135 1.00 15.01 193 ALA A N 1
ATOM 1331 C CA . ALA A 1 170 ? 25.552 50.432 10.763 1.00 15.26 193 ALA A CA 1
ATOM 1332 C C . ALA A 1 170 ? 25.702 50.235 9.248 1.00 16.39 193 ALA A C 1
ATOM 1333 O O . ALA A 1 170 ? 24.757 49.871 8.536 1.00 20.15 193 ALA A O 1
ATOM 1335 N N . GLY A 1 171 ? 26.890 50.528 8.775 1.00 19.05 194 GLY A N 1
ATOM 1336 C CA . GLY A 1 171 ? 27.251 50.352 7.375 1.00 20.33 194 GLY A CA 1
ATOM 1337 C C . GLY A 1 171 ? 26.405 51.170 6.422 1.00 20.48 194 GLY A C 1
ATOM 1338 O O . GLY A 1 171 ? 26.231 52.395 6.584 1.00 18.81 194 GLY A O 1
ATOM 1339 N N . GLU A 1 172 ? 25.857 50.489 5.436 1.00 19.92 195 GLU A N 1
ATOM 1340 C CA . GLU A 1 172 ? 25.051 51.136 4.429 1.00 22.13 195 GLU A CA 1
ATOM 1341 C C . GLU A 1 172 ? 23.798 51.688 5.065 1.00 20.03 195 GLU A C 1
ATOM 1342 O O . GLU A 1 172 ? 23.131 52.546 4.478 1.00 21.80 195 GLU A O 1
ATOM 1348 N N . ALA A 1 173 ? 23.444 51.191 6.258 1.00 19.59 196 ALA A N 1
ATOM 1349 C CA . ALA A 1 173 ? 22.276 51.706 6.977 1.00 18.22 196 ALA A CA 1
ATOM 1350 C C . ALA A 1 173 ? 22.614 52.880 7.884 1.00 16.02 196 ALA A C 1
ATOM 1351 O O . ALA A 1 173 ? 21.764 53.307 8.655 1.00 17.59 196 ALA A O 1
ATOM 1353 N N . SER A 1 174 ? 23.838 53.381 7.820 1.00 17.49 197 SER A N 1
ATOM 1354 C CA . SER A 1 174 ? 24.277 54.428 8.718 1.00 17.95 197 SER A CA 1
ATOM 1355 C C . SER A 1 174 ? 23.750 55.789 8.254 1.00 18.01 197 SER A C 1
ATOM 1356 O O . SER A 1 174 ? 23.114 55.901 7.217 1.00 19.83 197 SER A O 1
ATOM 1359 N N . ASP A 1 175 ? 24.043 56.802 9.041 1.00 19.27 198 ASP A N 1
ATOM 1360 C CA . ASP A 1 175 ? 23.520 58.138 8.820 1.00 21.81 198 ASP A CA 1
ATOM 1361 C C . ASP A 1 175 ? 24.658 59.083 8.453 1.00 21.53 198 ASP A C 1
ATOM 1362 O O . ASP A 1 175 ? 25.040 59.105 7.289 1.00 21.37 198 ASP A O 1
ATOM 1367 N N . LEU A 1 176 ? 25.249 59.786 9.424 1.00 22.03 199 LEU A N 1
ATOM 1368 C CA . LEU A 1 176 ? 26.311 60.758 9.157 1.00 21.85 199 LEU A CA 1
ATOM 1369 C C . LEU A 1 176 ? 27.710 60.239 9.460 1.00 23.48 199 LEU A C 1
ATOM 1370 O O . LEU A 1 176 ? 28.699 60.980 9.367 1.00 22.87 199 LEU A O 1
ATOM 1375 N N . GLU A 1 177 ? 27.811 58.958 9.800 1.00 21.30 200 GLU A N 1
ATOM 1376 C CA . GLU A 1 177 ? 29.105 58.414 10.190 1.00 20.05 200 GLU A CA 1
ATOM 1377 C C . GLU A 1 177 ? 30.166 58.495 9.070 1.00 20.07 200 GLU A C 1
ATOM 1378 O O . GLU A 1 177 ? 31.335 58.711 9.351 1.00 22.25 200 GLU A O 1
ATOM 1384 N N . CYS A 1 178 ? 29.751 58.352 7.822 1.00 21.76 201 CYS A N 1
ATOM 1385 C CA . CYS A 1 178 ? 30.699 58.395 6.708 1.00 26.05 201 CYS A CA 1
ATOM 1386 C C . CYS A 1 178 ? 31.471 59.736 6.611 1.00 28.80 201 CYS A C 1
ATOM 1387 O O . CYS A 1 178 ? 32.488 59.811 5.925 1.00 30.38 201 CYS A O 1
ATOM 1390 N N . TYR A 1 179 ? 31.000 60.766 7.310 1.00 29.25 202 TYR A N 1
ATOM 1391 C CA . TYR A 1 179 ? 31.632 62.078 7.318 1.00 30.50 202 TYR A CA 1
ATOM 1392 C C . TYR A 1 179 ? 32.583 62.300 8.471 1.00 32.28 202 TYR A C 1
ATOM 1393 O O . TYR A 1 179 ? 33.392 63.225 8.416 1.00 34.66 202 TYR A O 1
ATOM 1402 N N . ASP A 1 180 ? 32.517 61.476 9.513 1.00 29.74 203 ASP A N 1
ATOM 1403 C CA . ASP A 1 180 ? 33.345 61.720 10.686 1.00 29.10 203 ASP A CA 1
ATOM 1404 C C . ASP A 1 180 ? 33.474 60.506 11.594 1.00 28.92 203 ASP A C 1
ATOM 1405 O O . ASP A 1 180 ? 34.537 59.892 11.647 1.00 30.09 203 ASP A O 1
ATOM 1410 N N . LYS A 1 181 ? 32.391 60.143 12.276 1.00 26.79 204 LYS A N 1
ATOM 1411 C CA . LYS A 1 181 ? 32.446 59.096 13.324 1.00 27.10 204 LYS A CA 1
ATOM 1412 C C . LYS A 1 181 ? 32.797 57.663 12.901 1.00 26.43 204 LYS A C 1
ATOM 1413 O O . LYS A 1 181 ? 33.209 56.861 13.757 1.00 26.56 204 LYS A O 1
ATOM 1419 N N . GLY A 1 182 ? 32.643 57.356 11.611 1.00 26.12 205 GLY A N 1
ATOM 1420 C CA . GLY A 1 182 ? 32.987 56.051 11.034 1.00 26.21 205 GLY A CA 1
ATOM 1421 C C . GLY A 1 182 ? 32.334 54.843 11.690 1.00 26.77 205 GLY A C 1
ATOM 1422 O O . GLY A 1 182 ? 31.112 54.770 11.783 1.00 24.46 205 GLY A O 1
ATOM 1423 N N . TRP A 1 183 ? 33.168 53.907 12.149 1.00 26.08 206 TRP A N 1
ATOM 1424 C CA . TRP A 1 183 ? 32.731 52.671 12.817 1.00 25.94 206 TRP A CA 1
ATOM 1425 C C . TRP A 1 183 ? 31.942 52.945 14.098 1.00 24.17 206 TRP A C 1
ATOM 1426 O O . TRP A 1 183 ? 31.273 52.049 14.605 1.00 23.19 206 TRP A O 1
ATOM 1437 N N . ASN A 1 184 ? 32.088 54.145 14.669 1.00 22.76 207 ASN A N 1
ATOM 1438 C CA . ASN A 1 184 ? 31.384 54.520 15.886 1.00 20.80 207 ASN A CA 1
ATOM 1439 C C . ASN A 1 184 ? 29.955 54.953 15.536 1.00 19.11 207 ASN A C 1
ATOM 1440 O O . ASN A 1 184 ? 29.597 56.121 15.666 1.00 18.92 207 ASN A O 1
ATOM 1445 N N . TYR A 1 185 ? 29.137 53.986 15.133 1.00 20.20 208 TYR A N 1
ATOM 1446 C CA . TYR A 1 185 ? 27.751 54.217 14.718 1.00 17.37 208 TYR A CA 1
ATOM 1447 C C . TYR A 1 185 ? 26.856 54.608 15.876 1.00 18.71 208 TYR A C 1
ATOM 1448 O O . TYR A 1 185 ? 27.026 54.109 16.978 1.00 18.49 208 TYR A O 1
ATOM 1457 N N . ASP A 1 186 ? 25.905 55.508 15.622 1.00 18.39 209 ASP A N 1
ATOM 1458 C CA . ASP A 1 186 ? 24.974 55.939 16.648 1.00 16.79 209 ASP A CA 1
ATOM 1459 C C . ASP A 1 186 ? 23.756 54.987 16.703 1.00 17.86 209 ASP A C 1
ATOM 1460 O O . ASP A 1 186 ? 22.639 55.287 16.303 1.00 14.39 209 ASP A O 1
ATOM 1465 N N . TYR A 1 187 ? 24.033 53.795 17.199 1.00 15.70 210 TYR A N 1
ATOM 1466 C CA . TYR A 1 187 ? 23.019 52.799 17.404 1.00 14.26 210 TYR A CA 1
ATOM 1467 C C . TYR A 1 187 ? 22.032 53.259 18.445 1.00 12.23 210 TYR A C 1
ATOM 1468 O O . TYR A 1 187 ? 20.860 52.913 18.387 1.00 14.85 210 TYR A O 1
ATOM 1477 N N . ASP A 1 188 ? 22.508 53.983 19.451 1.00 13.19 211 ASP A N 1
ATOM 1478 C CA . ASP A 1 188 ? 21.652 54.346 20.574 1.00 14.51 211 ASP A CA 1
ATOM 1479 C C . ASP A 1 188 ? 20.517 55.323 20.220 1.00 17.15 211 ASP A C 1
ATOM 1480 O O . ASP A 1 188 ? 19.410 55.153 20.702 1.00 15.91 211 ASP A O 1
ATOM 1485 N N . VAL A 1 189 ? 20.788 56.331 19.388 1.00 16.74 212 VAL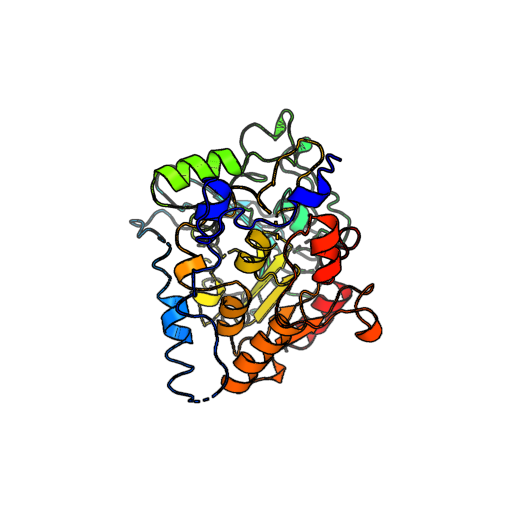 A N 1
ATOM 1486 C CA . VAL A 1 189 ? 19.739 57.297 19.028 1.00 16.49 212 VAL A CA 1
ATOM 1487 C C . VAL A 1 189 ? 18.649 56.549 18.244 1.00 16.02 212 VAL A C 1
ATOM 1488 O O . VAL A 1 189 ? 17.450 56.771 18.454 1.00 14.91 212 VAL A O 1
ATOM 1492 N N . VAL A 1 190 ? 19.053 55.647 17.358 1.00 16.27 213 VAL A N 1
ATOM 1493 C CA . VAL A 1 190 ? 18.095 54.800 16.657 1.00 15.73 213 VAL A CA 1
ATOM 1494 C C . VAL A 1 190 ? 17.290 53.960 17.659 1.00 15.76 213 VAL A C 1
ATOM 1495 O O . VAL A 1 190 ? 16.061 53.864 17.569 1.00 16.25 213 VAL A O 1
ATOM 1499 N N . SER A 1 191 ? 17.973 53.404 18.650 1.00 16.80 214 SER A N 1
ATOM 1500 C CA . SER A 1 191 ? 17.323 52.577 19.671 1.00 15.00 214 SER A CA 1
ATOM 1501 C C . SER A 1 191 ? 16.296 53.404 20.426 1.00 14.42 214 SER A C 1
ATOM 1502 O O . SER A 1 191 ? 15.172 52.959 20.640 1.00 15.62 214 SER A O 1
ATOM 1505 N N . ARG A 1 192 ? 16.632 54.650 20.744 1.00 15.24 215 ARG A N 1
ATOM 1506 C CA . ARG A 1 192 ? 15.684 55.510 21.482 1.00 16.22 215 ARG A CA 1
ATOM 1507 C C . ARG A 1 192 ? 14.379 55.727 20.721 1.00 15.60 215 ARG A C 1
ATOM 1508 O O . ARG A 1 192 ? 13.298 55.617 21.305 1.00 13.85 215 ARG A O 1
ATOM 1516 N N . PHE A 1 193 ? 14.467 56.063 19.436 1.00 16.19 216 PHE A N 1
ATOM 1517 C CA . PHE A 1 193 ? 13.232 56.222 18.629 1.00 15.11 216 PHE A CA 1
ATOM 1518 C C . PHE A 1 193 ? 12.390 54.949 18.713 1.00 15.87 216 PHE A C 1
ATOM 1519 O O . PHE A 1 193 ? 11.173 54.989 18.947 1.00 17.21 216 PHE A O 1
ATOM 1527 N N . LEU A 1 194 ? 13.049 53.802 18.539 1.00 13.25 217 LEU A N 1
ATOM 1528 C CA . LEU A 1 194 ? 12.324 52.511 18.549 1.00 14.12 217 LEU A CA 1
ATOM 1529 C C . LEU A 1 194 ? 11.693 52.220 19.891 1.00 14.62 217 LEU A C 1
ATOM 1530 O O . LEU A 1 194 ? 10.535 51.747 19.985 1.00 15.19 217 LEU A O 1
ATOM 1535 N N . LEU A 1 195 ? 12.456 52.470 20.951 1.00 13.83 218 LEU A N 1
ATOM 1536 C CA . LEU A 1 195 ? 11.961 52.259 22.328 1.00 13.01 218 LEU A CA 1
ATOM 1537 C C . LEU A 1 195 ? 10.771 53.146 22.629 1.00 15.14 218 LEU A C 1
ATOM 1538 O O . LEU A 1 195 ? 9.781 52.699 23.255 1.00 15.20 218 LEU A O 1
ATOM 1543 N N . GLU A 1 196 ? 10.840 54.406 22.181 1.00 14.22 219 GLU A N 1
ATOM 1544 C CA . GLU A 1 196 ? 9.712 55.339 22.365 1.00 12.58 219 GLU A CA 1
ATOM 1545 C C . GLU A 1 196 ? 8.456 54.769 21.736 1.00 14.51 219 GLU A C 1
ATOM 1546 O O . GLU A 1 196 ? 7.380 54.860 22.312 1.00 13.96 219 GLU A O 1
ATOM 1552 N N . LEU A 1 197 ? 8.611 54.121 20.584 1.00 16.77 220 LEU A N 1
ATOM 1553 C CA . LEU A 1 197 ? 7.482 53.525 19.845 1.00 14.84 220 LEU A CA 1
ATOM 1554 C C . LEU A 1 197 ? 7.037 52.121 20.309 1.00 17.87 220 LEU A C 1
ATOM 1555 O O . LEU A 1 197 ? 6.204 51.486 19.644 1.00 18.50 220 LEU A O 1
ATOM 1560 N N . GLY A 1 198 ? 7.568 51.656 21.445 1.00 15.95 221 GLY A N 1
ATOM 1561 C CA . GLY A 1 198 ? 7.210 50.360 22.036 1.00 15.62 221 GLY A CA 1
ATOM 1562 C C . GLY A 1 198 ? 8.030 49.210 21.482 1.00 17.18 221 GLY A C 1
ATOM 1563 O O . GLY A 1 198 ? 7.790 48.052 21.851 1.00 19.27 221 GLY A O 1
ATOM 1564 N N . TRP A 1 199 ? 9.014 49.517 20.636 1.00 17.65 222 TRP A N 1
ATOM 1565 C CA . TRP A 1 199 ? 9.830 48.502 19.978 1.00 16.43 222 TRP A CA 1
ATOM 1566 C C . TRP A 1 199 ? 11.250 48.498 20.574 1.00 15.93 222 TRP A C 1
ATOM 1567 O O . TRP A 1 199 ? 11.445 48.939 21.696 1.00 15.93 222 TRP A O 1
ATOM 1578 N N . SER A 1 200 ? 12.227 47.989 19.838 1.00 14.38 223 SER A N 1
ATOM 1579 C CA . SER A 1 200 ? 13.595 47.923 20.310 1.00 13.90 223 SER A CA 1
ATOM 1580 C C . SER A 1 200 ? 14.508 47.753 19.125 1.00 14.27 223 SER A C 1
ATOM 1581 O O . SER A 1 200 ? 14.060 47.352 18.027 1.00 16.83 223 SER A O 1
ATOM 1584 N N . TRP A 1 201 ? 15.788 48.058 19.338 1.00 13.09 224 TRP A N 1
ATOM 1585 C CA . TRP A 1 201 ? 16.803 47.871 18.315 1.00 14.18 224 TRP A CA 1
ATOM 1586 C C . TRP A 1 201 ? 16.848 46.403 17.883 1.00 13.62 224 TRP A C 1
ATOM 1587 O O . TRP A 1 201 ? 16.845 46.088 16.696 1.00 15.39 224 TRP A O 1
ATOM 1598 N N . LEU A 1 202 ? 16.863 45.492 18.835 1.00 12.60 225 LEU A N 1
ATOM 1599 C CA . LEU A 1 202 ? 16.967 44.079 18.453 1.00 14.44 225 LEU A CA 1
ATOM 1600 C C . LEU A 1 202 ? 15.707 43.629 17.738 1.00 13.97 225 LEU A C 1
ATOM 1601 O O . LEU A 1 202 ? 15.800 42.884 16.766 1.00 16.53 225 LEU A O 1
ATOM 1606 N N . GLY A 1 203 ? 14.539 44.101 18.181 1.00 15.48 226 GLY A N 1
ATOM 1607 C CA . GLY A 1 203 ? 13.271 43.721 17.537 1.00 17.41 226 GLY A CA 1
ATOM 1608 C C . GLY A 1 203 ? 13.261 44.161 16.082 1.00 15.26 226 GLY A C 1
ATOM 1609 O O . GLY A 1 203 ? 12.906 43.392 15.169 1.00 17.02 226 GLY A O 1
ATOM 1610 N N . TYR A 1 204 ? 13.716 45.383 15.859 1.00 16.68 227 TYR A N 1
ATOM 1611 C CA . TYR A 1 204 ? 13.824 45.951 14.521 1.00 16.00 227 TYR A CA 1
ATOM 1612 C C . TYR A 1 204 ? 14.788 45.180 13.629 1.00 16.72 227 TYR A C 1
ATOM 1613 O O . TYR A 1 204 ? 14.420 44.736 12.518 1.00 16.48 227 TYR A O 1
ATOM 1622 N N A THR A 1 205 ? 16.040 45.049 14.063 0.70 15.44 228 THR A N 1
ATOM 1623 N N B THR A 1 205 ? 16.002 45.021 14.144 0.30 18.06 228 THR A N 1
ATOM 1624 C CA A THR A 1 205 ? 17.069 44.429 13.211 0.70 14.38 228 THR A CA 1
ATOM 1625 C CA B THR A 1 205 ? 17.093 44.328 13.477 0.30 19.28 228 THR A CA 1
ATOM 1626 C C A THR A 1 205 ? 16.738 42.941 12.986 0.70 16.36 228 THR A C 1
ATOM 1627 C C B THR A 1 205 ? 16.723 42.891 13.112 0.30 19.26 228 THR A C 1
ATOM 1628 O O A THR A 1 205 ? 17.013 42.399 11.916 0.70 17.00 228 THR A O 1
ATOM 1629 O O B THR A 1 205 ? 16.978 42.444 11.994 0.30 19.54 228 THR A O 1
ATOM 1636 N N A SER A 1 206 ? 16.130 42.296 13.974 0.70 16.16 229 SER A N 1
ATOM 1637 N N B SER A 1 206 ? 16.110 42.171 14.041 0.30 18.89 229 SER A N 1
ATOM 1638 C CA A SER A 1 206 ? 15.721 40.891 13.815 0.70 15.81 229 SER A CA 1
ATOM 1639 C CA B SER A 1 206 ? 15.723 40.791 13.751 0.30 17.96 229 SER A CA 1
ATOM 1640 C C A SER A 1 206 ? 14.564 40.771 12.804 0.70 17.83 229 SER A C 1
ATOM 1641 C C B SER A 1 206 ? 14.522 40.727 12.796 0.30 18.35 229 SER A C 1
ATOM 1642 O O A SER A 1 206 ? 14.521 39.823 12.024 0.70 15.84 229 SER A O 1
ATOM 1643 O O B SER A 1 206 ? 14.387 39.750 12.060 0.30 17.39 229 SER A O 1
ATOM 1648 N N . TYR A 1 207 ? 13.649 41.738 12.803 1.00 17.70 230 TYR A N 1
ATOM 1649 C CA . TYR A 1 207 ? 12.527 41.740 11.866 1.00 17.78 230 TYR A CA 1
ATOM 1650 C C . TYR A 1 207 ? 13.072 41.829 10.420 1.00 18.08 230 TYR A C 1
ATOM 1651 O O . TYR A 1 207 ? 12.623 41.106 9.531 1.00 21.01 230 TYR A O 1
ATOM 1660 N N . LEU A 1 208 ? 14.057 42.693 10.203 1.00 18.26 231 LEU A N 1
ATOM 1661 C CA . LEU A 1 208 ? 14.733 42.827 8.918 1.00 15.75 231 LEU A CA 1
ATOM 1662 C C . LEU A 1 208 ? 15.477 41.549 8.547 1.00 19.45 231 LEU A C 1
ATOM 1663 O O . LEU A 1 208 ? 15.355 41.046 7.424 1.00 18.92 231 LEU A O 1
ATOM 1668 N N . ASP A 1 209 ? 16.241 41.007 9.486 1.00 17.07 232 ASP A N 1
ATOM 1669 C CA . ASP A 1 209 ? 16.987 39.755 9.201 1.00 17.91 232 ASP A CA 1
ATOM 1670 C C . ASP A 1 209 ? 16.055 38.601 8.876 1.00 16.56 232 ASP A C 1
ATOM 1671 O O . ASP A 1 209 ? 16.388 37.753 8.049 1.00 20.32 232 ASP A O 1
ATOM 1684 N N A GLN A 1 211 ? 13.433 38.775 7.129 0.70 20.34 234 GLN A N 1
ATOM 1685 N N B GLN A 1 211 ? 13.404 38.793 7.148 0.30 20.35 234 GLN A N 1
ATOM 1686 C CA A GLN A 1 211 ? 13.048 38.909 5.716 0.70 20.05 234 GLN A CA 1
ATOM 1687 C CA B GLN A 1 211 ? 13.071 39.003 5.725 0.30 20.08 234 GLN A CA 1
ATOM 1688 C C A GLN A 1 211 ? 14.121 38.342 4.812 0.70 20.75 234 GLN A C 1
ATOM 1689 C C B GLN A 1 211 ? 14.109 38.346 4.836 0.30 20.17 234 GLN A C 1
ATOM 1690 O O A GLN A 1 211 ? 13.813 37.776 3.763 0.70 21.65 234 GLN A O 1
ATOM 1691 O O B GLN A 1 211 ? 13.765 37.717 3.834 0.30 20.64 234 GLN A O 1
ATOM 1702 N N . VAL A 1 212 ? 15.383 38.509 5.203 1.00 18.91 235 VAL A N 1
ATOM 1703 C CA . VAL A 1 212 ? 16.496 37.942 4.462 1.00 19.99 235 VAL A CA 1
ATOM 1704 C C . VAL A 1 212 ? 16.472 36.408 4.589 1.00 22.32 235 VAL A C 1
ATOM 1705 O O . VAL A 1 212 ? 16.655 35.709 3.599 1.00 20.73 235 VAL A O 1
ATOM 1709 N N . LEU A 1 213 ? 16.202 35.897 5.793 1.00 21.38 236 LEU A N 1
ATOM 1710 C CA . LEU A 1 213 ? 16.086 34.462 5.992 1.00 22.00 236 LEU A CA 1
ATOM 1711 C C . LEU A 1 213 ? 14.943 33.904 5.120 1.00 23.57 236 LEU A C 1
ATOM 1712 O O . LEU A 1 213 ? 15.093 32.855 4.502 1.00 22.55 236 LEU A O 1
ATOM 1717 N N . ASN A 1 214 ? 13.810 34.603 5.086 1.00 22.29 237 ASN A N 1
ATOM 1718 C CA . ASN A 1 214 ? 12.686 34.204 4.257 1.00 25.37 237 ASN A CA 1
ATOM 1719 C C . ASN A 1 214 ? 13.059 34.176 2.782 1.00 24.57 237 ASN A C 1
ATOM 1720 O O . ASN A 1 214 ? 12.658 33.263 2.048 1.00 23.87 237 ASN A O 1
ATOM 1725 N N . TRP A 1 215 ? 13.860 35.145 2.355 1.00 25.26 238 TRP A N 1
ATOM 1726 C CA . TRP A 1 215 ? 14.356 35.167 0.979 1.00 24.22 238 TRP A CA 1
ATOM 1727 C C . TRP A 1 215 ? 15.248 33.932 0.713 1.00 25.43 238 TRP A C 1
ATOM 1728 O O . TRP A 1 215 ? 15.147 33.293 -0.331 1.00 23.94 238 TRP A O 1
ATOM 1747 N N . LYS A 1 217 ? 15.073 31.006 2.064 1.00 24.08 240 LYS A N 1
ATOM 1748 C CA . LYS A 1 217 ? 14.228 29.810 2.007 1.00 28.36 240 LYS A CA 1
ATOM 1749 C C . LYS A 1 217 ? 13.515 29.679 0.663 1.00 29.88 240 LYS A C 1
ATOM 1750 O O . LYS A 1 217 ? 13.015 28.611 0.337 1.00 31.96 240 LYS A O 1
ATOM 1756 N N . ALA A 1 218 ? 13.502 30.749 -0.127 1.00 30.65 241 ALA A N 1
ATOM 1757 C CA . ALA A 1 218 ? 12.852 30.735 -1.427 1.00 28.60 241 ALA A CA 1
ATOM 1758 C C . ALA A 1 218 ? 13.830 30.511 -2.570 1.00 28.81 241 ALA A C 1
ATOM 1759 O O . ALA A 1 218 ? 13.402 30.434 -3.722 1.00 31.09 241 ALA A O 1
ATOM 1761 N N . GLN A 1 219 ? 15.133 30.441 -2.302 1.00 28.46 242 GLN A N 1
ATOM 1762 C CA . GLN A 1 219 ? 16.103 30.227 -3.398 1.00 28.38 242 GLN A CA 1
ATOM 1763 C C . GLN A 1 219 ? 16.304 28.744 -3.686 1.00 29.41 242 GLN A C 1
ATOM 1764 O O . GLN A 1 219 ? 16.595 27.960 -2.800 1.00 29.90 242 GLN A O 1
ATOM 1770 N N . SER A 1 220 ? 16.191 28.396 -4.962 1.00 31.80 243 SER A N 1
ATOM 1771 C CA . SER A 1 220 ? 16.302 27.027 -5.447 1.00 30.83 243 SER A CA 1
ATOM 1772 C C . SER A 1 220 ? 17.710 26.454 -5.283 1.00 30.76 243 SER A C 1
ATOM 1773 O O . SER A 1 220 ? 17.877 25.248 -5.177 1.00 34.97 243 SER A O 1
ATOM 1776 N N . TYR A 1 221 ? 18.712 27.318 -5.263 1.00 27.44 244 TYR A N 1
ATOM 1777 C CA . TYR A 1 221 ? 20.090 26.902 -5.126 1.00 27.24 244 TYR A CA 1
ATOM 1778 C C . TYR A 1 221 ? 20.587 26.831 -3.674 1.00 27.20 244 TYR A C 1
ATOM 1779 O O . TYR A 1 221 ? 21.741 26.509 -3.446 1.00 28.94 244 TYR A O 1
ATOM 1788 N N . ILE A 1 222 ? 19.737 27.171 -2.713 1.00 26.37 245 ILE A N 1
ATOM 1789 C CA . ILE A 1 222 ? 20.080 27.042 -1.300 1.00 26.08 245 ILE A CA 1
ATOM 1790 C C . ILE A 1 222 ? 19.292 25.887 -0.704 1.00 25.59 245 ILE A C 1
ATOM 1791 O O . ILE A 1 222 ? 18.048 25.866 -0.784 1.00 28.82 245 ILE A O 1
ATOM 1796 N N . ARG A 1 223 ? 20.000 24.936 -0.098 1.00 27.14 246 ARG A N 1
ATOM 1797 C CA . ARG A 1 223 ? 19.341 23.819 0.562 1.00 29.75 246 ARG A CA 1
ATOM 1798 C C . ARG A 1 223 ? 18.532 24.340 1.729 1.00 31.12 246 ARG A C 1
ATOM 1799 O O . ARG A 1 223 ? 19.081 24.787 2.737 1.00 29.78 246 ARG A O 1
ATOM 1807 N N . LYS A 1 224 ? 17.219 24.246 1.604 1.00 32.36 247 LYS A N 1
ATOM 1808 C CA . LYS A 1 224 ? 16.294 24.760 2.598 1.00 36.20 247 LYS A CA 1
ATOM 1809 C C . LYS A 1 224 ? 16.483 24.049 3.955 1.00 33.73 247 LYS A C 1
ATOM 1810 O O . LYS A 1 224 ? 16.203 24.609 5.019 1.00 31.77 247 LYS A O 1
ATOM 1816 N N . ASP A 1 225 ? 16.984 22.819 3.903 1.00 31.64 248 ASP A N 1
ATOM 1817 C CA . ASP A 1 225 ? 17.206 22.023 5.094 1.00 31.58 248 ASP A CA 1
ATOM 1818 C C . ASP A 1 225 ? 18.646 22.135 5.626 1.00 29.05 248 ASP A C 1
ATOM 1819 O O . ASP A 1 225 ? 19.002 21.435 6.568 1.00 30.27 248 ASP A O 1
ATOM 1824 N N . ARG A 1 226 ? 19.447 23.044 5.055 1.00 24.91 249 ARG A N 1
ATOM 1825 C CA . ARG A 1 226 ? 20.799 23.277 5.504 1.00 23.56 249 ARG A CA 1
ATOM 1826 C C . ARG A 1 226 ? 21.121 24.763 5.573 1.00 22.83 249 ARG A C 1
ATOM 1827 O O . ARG A 1 226 ? 22.146 25.195 5.058 1.00 21.62 249 ARG A O 1
ATOM 1835 N N . ILE A 1 227 ? 20.246 25.523 6.227 1.00 22.83 250 ILE A N 1
ATOM 1836 C CA . ILE A 1 227 ? 20.491 26.949 6.432 1.00 19.48 250 ILE A CA 1
ATOM 1837 C C . ILE A 1 227 ? 21.106 27.076 7.830 1.00 18.54 250 ILE A C 1
ATOM 1838 O O . ILE A 1 227 ? 20.563 26.587 8.816 1.00 20.31 250 ILE A O 1
ATOM 1843 N N . VAL A 1 228 ? 22.239 27.749 7.888 1.00 20.17 251 VAL A N 1
ATOM 1844 C CA . VAL A 1 228 ? 22.959 27.998 9.119 1.00 20.09 251 VAL A CA 1
ATOM 1845 C C . VAL A 1 228 ? 22.974 29.504 9.411 1.00 18.68 251 VAL A C 1
ATOM 1846 O O . VAL A 1 228 ? 23.025 30.316 8.497 1.00 18.03 251 VAL A O 1
ATOM 1850 N N . ILE A 1 229 ? 22.914 29.890 10.676 1.00 18.83 252 ILE A N 1
ATOM 1851 C CA . ILE A 1 229 ? 23.073 31.309 10.998 1.00 19.95 252 ILE A CA 1
ATOM 1852 C C . ILE A 1 229 ? 24.358 31.410 11.795 1.00 19.13 252 ILE A C 1
ATOM 1853 O O . ILE A 1 229 ? 24.520 30.700 12.779 1.00 19.88 252 ILE A O 1
ATOM 1858 N N . SER A 1 230 ? 25.257 32.294 11.379 1.00 18.89 253 SER A N 1
ATOM 1859 C CA . SER A 1 230 ? 26.540 32.490 12.027 1.00 18.09 253 SER A CA 1
ATOM 1860 C C . SER A 1 230 ? 26.648 33.932 12.449 1.00 20.43 253 SER A C 1
ATOM 1861 O O . SER A 1 230 ? 26.677 34.821 11.623 1.00 20.03 253 SER A O 1
ATOM 1864 N N . GLY A 1 231 ? 26.717 34.158 13.750 1.00 17.99 254 GLY A N 1
ATOM 1865 C CA . GLY A 1 231 ? 26.810 35.504 14.269 1.00 18.58 254 GLY A CA 1
ATOM 1866 C C . GLY A 1 231 ? 28.117 35.748 14.956 1.00 20.16 254 GLY A C 1
ATOM 1867 O O . GLY A 1 231 ? 28.558 34.890 15.744 1.00 20.80 254 GLY A O 1
ATOM 1868 N N . PHE A 1 232 ? 28.721 36.916 14.682 1.00 18.07 255 PHE A N 1
ATOM 1869 C CA . PHE A 1 232 ? 29.919 37.337 15.374 1.00 18.96 255 PHE A CA 1
ATOM 1870 C C . PHE A 1 232 ? 29.546 38.481 16.309 1.00 19.39 255 PHE A C 1
ATOM 1871 O O . PHE A 1 232 ? 28.905 39.457 15.878 1.00 15.36 255 PHE A O 1
ATOM 1879 N N . SER A 1 233 ? 29.926 38.341 17.575 1.00 17.67 256 SER A N 1
ATOM 1880 C CA . SER A 1 233 ? 29.749 39.390 18.564 1.00 19.22 256 SER A CA 1
ATOM 1881 C C . SER A 1 233 ? 28.263 39.796 18.639 1.00 19.19 256 SER A C 1
ATOM 1882 O O . SER A 1 233 ? 27.407 38.923 18.849 1.00 18.75 256 SER A O 1
ATOM 1885 N N . LEU A 1 234 ? 27.954 41.089 18.503 1.00 18.31 257 LEU A N 1
ATOM 1886 C CA . LEU A 1 234 ? 26.569 41.582 18.440 1.00 15.75 257 LEU A CA 1
ATOM 1887 C C . LEU A 1 234 ? 25.644 40.735 17.576 1.00 15.50 257 LEU A C 1
ATOM 1888 O O . LEU A 1 234 ? 24.454 40.578 17.900 1.00 16.28 257 LEU A O 1
ATOM 1893 N N . GLY A 1 235 ? 26.160 40.219 16.462 1.00 16.81 258 GLY A N 1
ATOM 1894 C CA . GLY A 1 235 ? 25.367 39.401 15.547 1.00 16.73 258 GLY A CA 1
ATOM 1895 C C . GLY A 1 235 ? 24.749 38.141 16.146 1.00 17.07 258 GLY A C 1
ATOM 1896 O O . GLY A 1 235 ? 23.840 37.550 15.556 1.00 16.55 258 GLY A O 1
ATOM 1897 N N . THR A 1 236 ? 25.239 37.710 17.307 1.00 17.46 259 THR A N 1
ATOM 1898 C CA . THR A 1 236 ? 24.654 36.556 17.984 1.00 17.62 259 THR A CA 1
ATOM 1899 C C . THR A 1 236 ? 23.250 36.860 18.527 1.00 16.55 259 THR A C 1
ATOM 1900 O O . THR A 1 236 ? 22.470 35.942 18.778 1.00 15.22 259 THR A O 1
ATOM 1904 N N . GLU A 1 237 ? 22.917 38.138 18.715 1.00 17.32 260 GLU A N 1
ATOM 1905 C CA . GLU A 1 237 ? 21.624 38.501 19.275 1.00 17.32 260 GLU A CA 1
ATOM 1906 C C . GLU A 1 237 ? 20.454 38.295 18.288 1.00 18.61 260 GLU A C 1
ATOM 1907 O O . GLU A 1 237 ? 19.471 37.653 18.647 1.00 16.80 260 GLU A O 1
ATOM 1913 N N . PRO A 1 238 ? 20.533 38.872 17.072 1.00 19.11 261 PRO A N 1
ATOM 1914 C CA . PRO A 1 238 ? 19.510 38.540 16.077 1.00 16.65 261 PRO A CA 1
ATOM 1915 C C . PRO A 1 238 ? 19.504 37.033 15.708 1.00 17.76 261 PRO A C 1
ATOM 1916 O O . PRO A 1 238 ? 18.439 36.510 15.373 1.00 21.52 261 PRO A O 1
ATOM 1944 N N . VAL A 1 241 ? 17.241 35.386 18.174 1.00 15.94 264 VAL A N 1
ATOM 1945 C CA . VAL A 1 241 ? 15.836 35.683 17.887 1.00 17.22 264 VAL A CA 1
ATOM 1946 C C . VAL A 1 241 ? 15.351 34.836 16.692 1.00 16.61 264 VAL A C 1
ATOM 1947 O O . VAL A 1 241 ? 14.320 34.199 16.779 1.0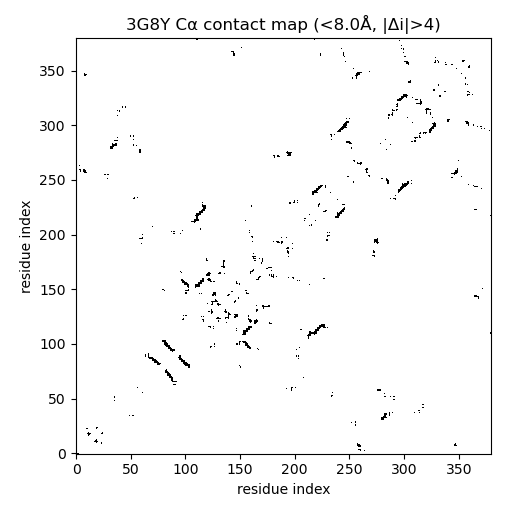0 17.56 264 VAL A O 1
ATOM 1951 N N . LEU A 1 242 ? 16.091 34.829 15.588 1.00 18.24 265 LEU A N 1
ATOM 1952 C CA . LEU A 1 242 ? 15.684 34.018 14.416 1.00 20.41 265 LEU A CA 1
ATOM 1953 C C . LEU A 1 242 ? 15.620 32.497 14.716 1.00 20.00 265 LEU A C 1
ATOM 1954 O O . LEU A 1 242 ? 14.694 31.794 14.292 1.00 20.54 265 LEU A O 1
ATOM 1959 N N . GLY A 1 243 ? 16.595 32.010 15.473 1.00 20.49 266 GLY A N 1
ATOM 1960 C CA . GLY A 1 243 ? 16.646 30.590 15.838 1.00 21.23 266 GLY A CA 1
ATOM 1961 C C . GLY A 1 243 ? 15.451 30.157 16.657 1.00 19.83 266 GLY A C 1
ATOM 1962 O O . GLY A 1 243 ? 14.894 29.095 16.421 1.00 20.34 266 GLY A O 1
ATOM 1963 N N . VAL A 1 244 ? 15.049 30.977 17.623 1.00 17.55 267 VAL A N 1
ATOM 1964 C CA . VAL A 1 244 ? 13.881 30.681 18.443 1.00 18.39 267 VAL A CA 1
ATOM 1965 C C . VAL A 1 244 ? 12.611 30.688 17.602 1.00 21.29 267 VAL A C 1
ATOM 1966 O O . VAL A 1 244 ? 11.741 29.831 17.772 1.00 19.55 267 VAL A O 1
ATOM 1970 N N . LEU A 1 245 ? 12.497 31.652 16.689 1.00 21.10 268 LEU A N 1
ATOM 1971 C CA . LEU A 1 245 ? 11.291 31.777 15.883 1.00 21.06 268 LEU A CA 1
ATOM 1972 C C . LEU A 1 245 ? 11.164 30.772 14.749 1.00 22.13 268 LEU A C 1
ATOM 1973 O O . LEU A 1 245 ? 10.051 30.425 14.379 1.00 25.92 268 LEU A O 1
ATOM 1978 N N . ASP A 1 246 ? 12.274 30.304 14.207 1.00 22.19 269 ASP A N 1
ATOM 1979 C CA . ASP A 1 246 ? 12.267 29.386 13.088 1.00 20.67 269 ASP A CA 1
ATOM 1980 C C . ASP A 1 246 ? 12.966 28.070 13.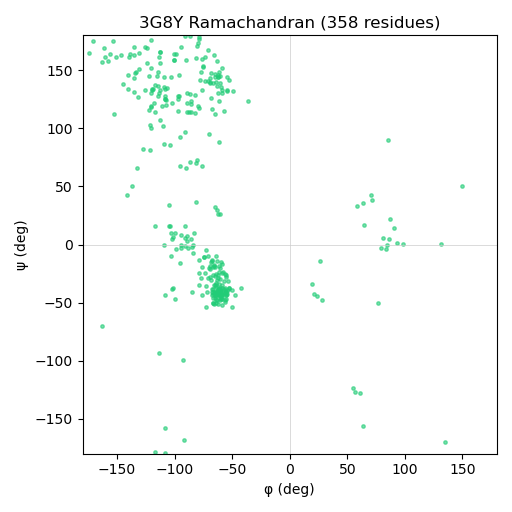418 1.00 22.13 269 ASP A C 1
ATOM 1981 O O . ASP A 1 246 ? 14.185 27.967 13.343 1.00 22.19 269 ASP A O 1
ATOM 1986 N N . LYS A 1 247 ? 12.179 27.053 13.724 1.00 24.25 270 LYS A N 1
ATOM 1987 C CA . LYS A 1 247 ? 12.713 25.715 14.045 1.00 28.18 270 LYS A CA 1
ATOM 1988 C C . LYS A 1 247 ? 13.366 24.974 12.888 1.00 28.34 270 LYS A C 1
ATOM 1989 O O . LYS A 1 247 ? 14.050 23.978 13.129 1.00 27.51 270 LYS A O 1
ATOM 1992 N N . ASP A 1 248 ? 13.168 25.435 11.655 1.00 27.46 271 ASP A N 1
ATOM 1993 C CA . ASP A 1 248 ? 13.762 24.791 10.491 1.00 28.92 271 ASP A CA 1
ATOM 1994 C C . ASP A 1 248 ? 15.193 25.206 10.177 1.00 25.97 271 ASP A C 1
ATOM 1995 O O . ASP A 1 248 ? 15.824 24.608 9.304 1.00 27.51 271 ASP A O 1
ATOM 2000 N N . ILE A 1 249 ? 15.726 26.210 10.867 1.00 22.38 272 ILE A N 1
ATOM 2001 C CA . ILE A 1 249 ? 17.133 26.553 10.705 1.00 20.42 272 ILE A CA 1
ATOM 2002 C C . ILE A 1 249 ? 17.883 25.289 11.123 1.00 17.49 272 ILE A C 1
ATOM 2003 O O . ILE A 1 249 ? 17.493 24.624 12.059 1.00 20.11 272 ILE A O 1
ATOM 2008 N N . TYR A 1 250 ? 18.926 24.945 10.400 1.00 18.48 273 TYR A N 1
ATOM 2009 C CA . TYR A 1 250 ? 19.631 23.692 10.645 1.00 20.20 273 TYR A CA 1
ATOM 2010 C C . TYR A 1 250 ? 20.706 23.747 11.754 1.00 22.78 273 TYR A C 1
ATOM 2011 O O . TYR A 1 250 ? 20.837 22.811 12.532 1.00 21.64 273 TYR A O 1
ATOM 2020 N N . ALA A 1 251 ? 21.474 24.827 11.809 1.00 22.05 274 ALA A N 1
ATOM 2021 C CA . ALA A 1 251 ? 22.582 24.908 12.742 1.00 22.39 274 ALA A CA 1
ATOM 2022 C C . ALA A 1 251 ? 22.941 26.364 13.058 1.00 23.38 274 ALA A C 1
ATOM 2023 O O . ALA A 1 251 ? 22.526 27.285 12.341 1.00 20.45 274 ALA A O 1
ATOM 2025 N N . PHE A 1 252 ? 23.705 26.558 14.140 1.00 21.39 275 PHE A N 1
ATOM 2026 C CA . PHE A 1 252 ? 24.082 27.880 14.619 1.00 17.89 275 PHE A CA 1
ATOM 2027 C C . PHE A 1 252 ? 25.560 27.979 14.995 1.00 18.70 275 PHE A C 1
ATOM 2028 O O . PHE A 1 252 ? 26.124 27.018 15.507 1.00 17.56 275 PHE A O 1
ATOM 2036 N N . VAL A 1 253 ? 26.181 29.129 14.728 1.00 16.51 276 VAL A N 1
ATOM 2037 C CA . VAL A 1 253 ? 27.541 29.447 15.145 1.00 16.33 276 VAL A CA 1
ATOM 2038 C C . VAL A 1 253 ? 27.438 30.655 16.087 1.00 19.29 276 VAL A C 1
ATOM 2039 O O . VAL A 1 253 ? 27.075 31.757 15.665 1.00 17.89 276 VAL A O 1
ATOM 2043 N N . TYR A 1 254 ? 27.767 30.444 17.351 1.00 18.27 277 TYR A N 1
ATOM 2044 C CA . TYR A 1 254 ? 27.676 31.478 18.381 1.00 14.73 277 TYR A CA 1
ATOM 2045 C C . TYR A 1 254 ? 29.056 32.002 18.714 1.00 16.97 277 TYR A C 1
ATOM 2046 O O . TYR A 1 254 ? 29.696 31.543 19.681 1.00 16.24 277 TYR A O 1
ATOM 2055 N N . ASN A 1 255 ? 29.532 32.983 17.936 1.00 16.85 278 ASN A N 1
ATOM 2056 C CA . ASN A 1 255 ? 30.883 33.508 18.127 1.00 17.01 278 ASN A CA 1
ATOM 2057 C C . ASN A 1 255 ? 30.941 34.775 19.004 1.00 16.98 278 ASN A C 1
ATOM 2058 O O . ASN A 1 255 ? 31.270 35.890 18.563 1.00 16.52 278 ASN A O 1
ATOM 2063 N N . ASP A 1 256 ? 30.615 34.549 20.269 1.00 18.19 279 ASP A N 1
ATOM 2064 C CA . ASP A 1 256 ? 30.739 35.520 21.328 1.00 18.68 279 ASP A CA 1
ATOM 2065 C C . ASP A 1 256 ? 30.677 34.705 22.608 1.00 18.06 279 ASP A C 1
ATOM 2066 O O . ASP A 1 256 ? 30.170 33.569 22.614 1.00 19.19 279 ASP A O 1
ATOM 2071 N N . PHE A 1 257 ? 31.214 35.220 23.701 1.00 18.12 280 PHE A N 1
ATOM 2072 C CA . PHE A 1 257 ? 31.076 34.467 24.948 1.00 17.29 280 PHE A CA 1
ATOM 2073 C C . PHE A 1 257 ? 29.590 34.415 25.329 1.00 18.20 280 PHE A C 1
ATOM 2074 O O . PHE A 1 257 ? 28.828 35.341 25.035 1.00 18.45 280 PHE A O 1
ATOM 2082 N N . LEU A 1 258 ? 29.175 33.319 25.939 1.00 16.74 281 LEU A N 1
ATOM 2083 C CA . LEU A 1 258 ? 27.798 33.132 26.355 1.00 16.30 281 LEU A CA 1
ATOM 2084 C C . LEU A 1 258 ? 27.635 33.836 27.680 1.00 17.65 281 LEU A C 1
ATOM 2085 O O . LEU A 1 258 ? 28.211 33.403 28.699 1.00 18.49 281 LEU A O 1
ATOM 2090 N N . CYS A 1 259 ? 26.823 34.899 27.664 1.00 16.81 282 CYS A N 1
ATOM 2091 C CA . CYS A 1 259 ? 26.622 35.754 28.804 1.00 16.34 282 CYS A CA 1
ATOM 2092 C C . CYS A 1 259 ? 25.256 35.628 29.462 1.00 16.47 282 CYS A C 1
ATOM 2093 O O . CYS A 1 259 ? 24.215 35.618 28.787 1.00 17.49 282 CYS A O 1
ATOM 2096 N N . GLN A 1 260 ? 25.261 35.537 30.787 1.00 16.89 283 GLN A N 1
ATOM 2097 C CA . GLN A 1 260 ? 24.045 35.555 31.592 1.00 16.62 283 GLN A CA 1
ATOM 2098 C C . GLN A 1 260 ? 24.015 37.069 31.953 1.00 17.38 283 GLN A C 1
ATOM 2099 O O . GLN A 1 260 ? 24.649 37.548 32.913 1.00 14.28 283 GLN A O 1
ATOM 2105 N N . THR A 1 261 ? 23.304 37.814 31.126 1.00 16.68 284 THR A N 1
ATOM 2106 C CA . THR A 1 261 ? 23.380 39.271 31.187 1.00 14.79 284 THR A CA 1
ATOM 2107 C C . THR A 1 261 ? 22.674 39.894 32.374 1.00 14.85 284 THR A C 1
ATOM 2108 O O . THR A 1 261 ? 23.050 41.013 32.759 1.00 15.22 284 THR A O 1
ATOM 2112 N N . GLN A 1 262 ? 21.681 39.214 32.946 1.00 14.10 285 GLN A N 1
ATOM 2113 C CA . GLN A 1 262 ? 21.002 39.714 34.141 1.00 15.43 285 GLN A CA 1
ATOM 2114 C C . GLN A 1 262 ? 22.002 39.700 35.285 1.00 14.39 285 GLN A C 1
ATOM 2115 O O . GLN A 1 262 ? 22.172 40.699 35.987 1.00 12.54 285 GLN A O 1
ATOM 2121 N N . GLU A 1 263 ? 22.665 38.558 35.474 1.00 15.53 286 GLU A N 1
ATOM 2122 C CA . GLU A 1 263 ? 23.694 38.462 36.516 1.00 14.04 286 GLU A CA 1
ATOM 2123 C C . GLU A 1 263 ? 24.749 39.543 36.311 1.00 13.49 286 GLU A C 1
ATOM 2124 O O . GLU A 1 263 ? 25.187 40.167 37.264 1.00 14.96 286 GLU A O 1
ATOM 2130 N N . ARG A 1 264 ? 25.170 39.752 35.073 1.00 14.72 287 ARG A N 1
ATOM 2131 C CA . ARG A 1 264 ? 26.218 40.730 34.778 1.00 14.47 287 ARG A CA 1
ATOM 2132 C C . ARG A 1 264 ? 25.838 42.116 35.296 1.00 16.91 287 ARG A C 1
ATOM 2133 O O . ARG A 1 264 ? 26.637 42.793 35.914 1.00 16.99 287 ARG A O 1
ATOM 2141 N N . ALA A 1 265 ? 24.609 42.536 35.001 1.00 16.65 288 ALA A N 1
ATOM 2142 C CA . ALA A 1 265 ? 24.097 43.840 35.442 1.00 14.15 288 ALA A CA 1
ATOM 2143 C C . ALA A 1 265 ? 24.009 43.926 36.980 1.00 16.27 288 ALA A C 1
ATOM 2144 O O . ALA A 1 265 ? 24.213 44.999 37.538 1.00 17.78 288 ALA A O 1
ATOM 2146 N N . VAL A 1 266 ? 23.723 42.806 37.638 1.00 15.93 289 VAL A N 1
ATOM 2147 C CA . VAL A 1 266 ? 23.675 42.728 39.125 1.00 16.28 289 VAL A CA 1
ATOM 2148 C C . VAL A 1 266 ? 25.082 42.800 39.743 1.00 15.68 289 VAL A C 1
ATOM 2149 O O . VAL A 1 266 ? 25.309 43.468 40.769 1.00 15.04 289 VAL A O 1
ATOM 2153 N N . VAL A 1 267 ? 26.045 42.128 39.124 1.00 14.87 290 VAL A N 1
ATOM 2154 C CA . VAL A 1 267 ? 27.392 42.053 39.720 1.00 15.50 290 VAL A CA 1
ATOM 2155 C C . VAL A 1 267 ? 28.377 43.134 39.333 1.00 16.39 290 VAL A C 1
ATOM 2156 O O . VAL A 1 267 ? 29.308 43.408 40.100 1.00 15.97 290 VAL A O 1
ATOM 2176 N N . THR A 1 269 ? 29.050 46.368 39.531 1.00 19.63 292 THR A N 1
ATOM 2177 C CA . THR A 1 269 ? 28.685 47.590 40.244 1.00 18.29 292 THR A CA 1
ATOM 2178 C C . THR A 1 269 ? 29.875 48.397 40.765 1.00 19.74 292 THR A C 1
ATOM 2179 O O . THR A 1 269 ? 29.677 49.447 41.379 1.00 17.97 292 THR A O 1
ATOM 2183 N N . LYS A 1 270 ? 31.106 47.934 40.530 1.00 19.64 293 LYS A N 1
ATOM 2184 C CA . LYS A 1 270 ? 32.286 48.665 41.030 1.00 19.69 293 LYS A CA 1
ATOM 2185 C C . LYS A 1 270 ? 32.444 49.996 40.290 1.00 18.94 293 LYS A C 1
ATOM 2186 O O . LYS A 1 270 ? 32.524 50.008 39.054 1.00 18.36 293 LYS A O 1
ATOM 2192 N N . PRO A 1 271 ? 32.524 51.124 41.031 1.00 19.79 294 PRO A N 1
ATOM 2193 C CA . PRO A 1 271 ? 32.591 52.426 40.373 1.00 21.85 294 PRO A CA 1
ATOM 2194 C C . PRO A 1 271 ? 33.824 52.586 39.503 1.00 24.99 294 PRO A C 1
ATOM 2195 O O . PRO A 1 271 ? 34.878 52.030 39.824 1.00 25.29 294 PRO A O 1
ATOM 2199 N N . ASP A 1 272 ? 33.677 53.312 38.409 1.00 23.67 295 ASP A N 1
ATOM 2200 C CA . ASP A 1 272 ? 34.778 53.536 37.492 1.00 25.10 295 ASP A CA 1
ATOM 2201 C C . ASP A 1 272 ? 35.492 54.826 37.891 1.00 26.44 295 ASP A C 1
ATOM 2202 O O . ASP A 1 272 ? 35.248 55.375 38.983 1.00 23.38 295 ASP A O 1
ATOM 2207 N N . LYS A 1 273 ? 36.370 55.297 37.013 1.00 29.27 296 LYS A N 1
ATOM 2208 C CA . LYS A 1 273 ? 37.164 56.484 37.266 1.00 32.05 296 LYS A CA 1
ATOM 2209 C C . LYS A 1 273 ? 36.313 57.742 37.405 1.00 34.17 296 LYS A C 1
ATOM 2210 O O . LYS A 1 273 ? 36.730 58.692 38.059 1.00 35.66 296 LYS A O 1
ATOM 2212 N N . GLU A 1 274 ? 35.121 57.748 36.806 1.00 33.17 297 GLU A N 1
ATOM 2213 C CA . GLU A 1 274 ? 34.204 58.887 36.905 1.00 31.10 297 GLU A CA 1
ATOM 2214 C C . GLU A 1 274 ? 33.260 58.796 38.104 1.00 30.03 297 GLU A C 1
ATOM 2215 O O . GLU A 1 274 ? 32.378 59.637 38.274 1.00 28.45 297 GLU A O 1
ATOM 2221 N N . ASN A 1 275 ? 33.434 57.763 38.922 1.00 28.17 298 ASN A N 1
ATOM 2222 C CA . ASN A 1 275 ? 32.564 57.499 40.060 1.00 27.35 298 ASN A CA 1
ATOM 2223 C C . ASN A 1 275 ? 31.136 57.187 39.643 1.00 23.65 298 ASN A C 1
ATOM 2224 O O . ASN A 1 275 ? 30.196 57.548 40.322 1.00 23.31 298 ASN A O 1
ATOM 2229 N N . ARG A 1 276 ? 31.011 56.503 38.513 1.00 21.68 299 ARG A N 1
ATOM 2230 C CA . ARG A 1 276 ? 29.752 55.994 38.027 1.00 18.60 299 ARG A CA 1
ATOM 2231 C C . ARG A 1 276 ? 29.825 54.483 38.082 1.00 20.29 299 ARG A C 1
ATOM 2232 O O . ARG A 1 276 ? 30.919 53.907 38.109 1.00 18.62 299 ARG A O 1
ATOM 2240 N N . ARG A 1 277 ? 28.658 53.850 38.051 1.00 18.38 300 ARG A N 1
ATOM 2241 C CA . ARG A 1 277 ? 28.503 52.410 37.942 1.00 16.53 300 ARG A CA 1
ATOM 2242 C C . ARG A 1 277 ? 27.958 52.214 36.516 1.00 18.06 300 ARG A C 1
ATOM 2243 O O . ARG A 1 277 ? 26.748 52.226 36.305 1.00 18.33 300 ARG A O 1
ATOM 2251 N N . PRO A 1 278 ? 28.843 52.114 35.517 1.00 16.28 301 PRO A N 1
ATOM 2252 C CA . PRO A 1 278 ? 28.338 52.011 34.149 1.00 16.36 301 PRO A CA 1
ATOM 2253 C C . PRO A 1 278 ? 27.531 50.737 33.904 1.00 16.44 301 PRO A C 1
ATOM 2254 O O . PRO A 1 278 ? 27.898 49.693 34.424 1.00 16.12 301 PRO A O 1
ATOM 2258 N N . PHE A 1 279 ? 26.429 50.827 33.150 1.00 16.52 302 PHE A N 1
ATOM 2259 C CA . PHE A 1 279 ? 25.653 49.644 32.821 1.00 17.27 302 PHE A CA 1
ATOM 2260 C C . PHE A 1 279 ? 26.557 48.823 31.875 1.00 17.45 302 PHE A C 1
ATOM 2261 O O . PHE A 1 279 ? 27.359 49.408 31.134 1.00 17.27 302 PHE A O 1
ATOM 2269 N N . PRO A 1 280 ? 26.466 47.477 31.906 1.00 15.15 303 PRO A N 1
ATOM 2270 C CA . PRO A 1 280 ? 27.372 46.696 31.067 1.00 15.02 303 PRO A CA 1
ATOM 2271 C C . PRO A 1 280 ? 27.365 47.009 29.567 1.00 15.25 303 PRO A C 1
ATOM 2272 O O . PRO A 1 280 ? 28.380 46.788 28.913 1.00 15.03 303 PRO A O 1
ATOM 2276 N N . ASN A 1 281 ? 26.246 47.485 29.025 1.00 15.80 304 ASN A N 1
ATOM 2277 C CA . ASN A 1 281 ? 26.169 47.828 27.623 1.00 15.24 304 ASN A CA 1
ATOM 2278 C C . ASN A 1 281 ? 25.089 48.922 27.420 1.00 16.52 304 ASN A C 1
ATOM 2279 O O . ASN A 1 281 ? 24.400 49.256 28.365 1.00 15.59 304 ASN A O 1
ATOM 2284 N N . SER A 1 282 ? 24.942 49.447 26.209 1.00 15.25 305 SER A N 1
ATOM 2285 C CA . SER A 1 282 ? 24.035 50.589 25.978 1.00 15.77 305 SER A CA 1
ATOM 2286 C C . SER A 1 282 ? 22.627 50.162 25.612 1.00 16.19 305 SER A C 1
ATOM 2287 O O . SER A 1 282 ? 22.351 48.968 25.506 1.00 13.24 305 SER A O 1
ATOM 2290 N N . ILE A 1 283 ? 21.736 51.145 25.402 1.00 14.51 306 ILE A N 1
ATOM 2291 C CA . ILE A 1 283 ? 20.334 50.851 25.076 1.00 13.41 306 ILE A CA 1
ATOM 2292 C C . ILE A 1 283 ? 20.150 50.132 23.736 1.00 13.66 306 ILE A C 1
ATOM 2293 O O . ILE A 1 283 ? 19.043 49.664 23.426 1.00 16.44 306 ILE A O 1
ATOM 2298 N N . ARG A 1 284 ? 21.208 50.031 22.940 1.00 15.96 307 ARG A N 1
ATOM 2299 C CA . ARG A 1 284 ? 21.167 49.142 21.750 1.00 15.10 307 ARG A CA 1
ATOM 2300 C C . ARG A 1 284 ? 20.777 47.727 22.238 1.00 15.51 307 ARG A C 1
ATOM 2301 O O . ARG A 1 284 ? 20.173 46.967 21.500 1.00 16.55 307 ARG A O 1
ATOM 2309 N N . HIS A 1 285 ? 21.078 47.408 23.510 1.00 15.44 308 HIS A N 1
ATOM 2310 C CA . HIS A 1 285 ? 20.815 46.062 24.069 1.00 13.98 308 HIS A CA 1
ATOM 2311 C C . HIS A 1 285 ? 19.595 45.996 24.979 1.00 15.54 308 HIS A C 1
ATOM 2312 O O . HIS A 1 285 ? 19.383 44.997 25.643 1.00 16.71 308 HIS A O 1
ATOM 2319 N N . LEU A 1 286 ? 18.793 47.058 25.015 1.00 13.02 309 LEU A N 1
ATOM 2320 C CA . LEU A 1 286 ? 17.582 47.096 25.815 1.00 14.84 309 LEU A CA 1
ATOM 2321 C C . LEU A 1 286 ? 16.351 46.585 25.060 1.00 16.07 309 LEU A C 1
ATOM 2322 O O . LEU A 1 286 ? 15.950 47.168 24.053 1.00 16.51 309 LEU A O 1
ATOM 2327 N N . ILE A 1 287 ? 15.798 45.465 25.517 1.00 14.20 310 ILE A N 1
ATOM 2328 C CA . ILE A 1 287 ? 14.551 44.958 25.026 1.00 14.19 310 ILE A CA 1
ATOM 2329 C C . ILE A 1 287 ? 13.703 44.914 26.269 1.00 16.49 310 ILE A C 1
ATOM 2330 O O . ILE A 1 287 ? 13.876 44.029 27.125 1.00 15.98 310 ILE A O 1
ATOM 2335 N N . PRO A 1 288 ? 12.797 45.886 26.426 1.00 14.53 311 PRO A N 1
ATOM 2336 C CA . PRO A 1 288 ? 12.035 45.896 27.677 1.00 16.36 311 PRO A CA 1
ATOM 2337 C C . PRO A 1 288 ? 11.290 44.597 28.024 1.00 18.30 311 PRO A C 1
ATOM 2338 O O . PRO A 1 288 ? 10.641 43.995 27.163 1.00 15.06 311 PRO A O 1
ATOM 2342 N N . GLY A 1 289 ? 11.455 44.155 29.274 1.00 18.53 312 GLY A N 1
ATOM 2343 C CA . GLY A 1 289 ? 10.818 42.946 29.761 1.00 17.91 312 GLY A CA 1
ATOM 2344 C C . GLY A 1 289 ? 11.491 41.609 29.503 1.00 19.38 312 GLY A C 1
ATOM 2345 O O . GLY A 1 289 ? 10.983 40.593 29.970 1.00 19.96 312 GLY A O 1
ATOM 2346 N N . TYR A 1 290 ? 12.642 41.607 28.822 1.00 16.12 313 TYR A N 1
ATOM 2347 C CA . TYR A 1 290 ? 13.359 40.392 28.439 1.00 16.20 313 TYR A CA 1
ATOM 2348 C C . TYR A 1 290 ? 13.682 39.525 29.651 1.00 16.05 313 TYR A C 1
ATOM 2349 O O . TYR A 1 290 ? 13.406 38.314 29.653 1.00 17.24 313 TYR A O 1
ATOM 2358 N N . TRP A 1 291 ? 14.256 40.156 30.678 1.00 16.21 314 TRP A N 1
ATOM 2359 C CA . TRP A 1 291 ? 14.653 39.419 31.886 1.00 17.66 314 TRP A CA 1
ATOM 2360 C C . TRP A 1 291 ? 13.497 38.857 32.721 1.00 18.81 314 TRP A C 1
ATOM 2361 O O . TRP A 1 291 ? 13.724 38.022 33.569 1.00 17.99 314 TRP A O 1
ATOM 2372 N N . ARG A 1 292 ? 12.264 39.296 32.484 1.00 17.26 315 ARG A N 1
ATOM 2373 C CA . ARG A 1 292 ? 11.114 38.697 33.153 1.00 19.17 315 ARG A CA 1
ATOM 2374 C C . ARG A 1 292 ? 10.863 37.284 32.633 1.00 17.07 315 ARG A C 1
ATOM 2375 O O . ARG A 1 292 ? 10.233 36.454 33.308 1.00 20.23 315 ARG A O 1
ATOM 2380 N N . TYR A 1 293 ? 11.399 36.995 31.456 1.00 15.62 316 TYR A N 1
ATOM 2381 C CA . TYR A 1 293 ? 11.238 35.718 30.804 1.00 15.83 316 TYR A CA 1
ATOM 2382 C C . TYR A 1 293 ? 12.479 34.804 30.758 1.00 17.72 316 TYR A C 1
ATOM 2383 O O . TYR A 1 293 ? 12.362 33.618 31.006 1.00 18.06 316 TYR A O 1
ATOM 2392 N N . PHE A 1 294 ? 13.659 35.334 30.463 1.00 16.99 317 PHE A N 1
ATOM 2393 C CA . PHE A 1 294 ? 14.816 34.465 30.298 1.00 16.62 317 PHE A CA 1
ATOM 2394 C C . PHE A 1 294 ? 16.141 35.228 30.172 1.00 18.14 317 PHE A C 1
ATOM 2395 O O . PHE A 1 294 ? 16.176 36.455 30.183 1.00 17.40 317 PHE A O 1
ATOM 2403 N N . ASN A 1 295 ? 17.215 34.455 30.130 1.00 15.36 318 ASN A N 1
ATOM 2404 C CA . ASN A 1 295 ? 18.556 34.939 29.866 1.00 14.93 318 ASN A CA 1
ATOM 2405 C C . ASN A 1 295 ? 19.124 34.180 28.676 1.00 15.31 318 ASN A C 1
ATOM 2406 O O . ASN A 1 295 ? 18.554 33.162 28.267 1.00 16.46 318 ASN A O 1
ATOM 2411 N N . PHE A 1 296 ? 20.259 34.633 28.150 1.00 15.38 319 PHE A N 1
ATOM 2412 C CA . PHE A 1 296 ? 20.830 34.039 26.950 1.00 15.47 319 PHE A CA 1
ATOM 2413 C C . PHE A 1 296 ? 21.075 32.523 27.038 1.00 17.20 319 PHE A C 1
ATOM 2414 O O . PHE A 1 296 ? 20.822 31.820 26.087 1.00 15.57 319 PHE A O 1
ATOM 2422 N N . PRO A 1 297 ? 21.576 32.033 28.169 1.00 15.61 320 PRO A N 1
ATOM 2423 C CA . PRO A 1 297 ? 21.767 30.571 28.258 1.00 16.88 320 PRO A CA 1
ATOM 2424 C C . PRO A 1 297 ? 20.470 29.794 28.107 1.00 14.86 320 PRO A C 1
ATOM 2425 O O . PRO A 1 297 ? 20.462 28.741 27.478 1.00 17.51 320 PRO A O 1
ATOM 2429 N N . ASP A 1 298 ? 19.384 30.305 28.669 1.00 15.92 321 ASP A N 1
ATOM 2430 C CA . ASP A 1 298 ? 18.069 29.655 28.522 1.00 17.29 321 ASP A CA 1
ATOM 2431 C C . ASP A 1 298 ? 17.628 29.722 27.065 1.00 17.45 321 ASP A C 1
ATOM 2432 O O . ASP A 1 298 ? 17.107 28.763 26.520 1.00 15.82 321 ASP A O 1
ATOM 2437 N N . VAL A 1 299 ? 17.863 30.865 26.420 1.00 14.98 322 VAL A N 1
ATOM 2438 C CA . VAL A 1 299 ? 17.415 31.051 25.047 1.00 15.31 322 VAL A CA 1
ATOM 2439 C C . VAL A 1 299 ? 18.149 30.115 24.117 1.00 15.28 322 VAL A C 1
ATOM 2440 O O . VAL A 1 299 ? 17.507 29.409 23.325 1.00 17.68 322 VAL A O 1
ATOM 2444 N N . VAL A 1 300 ? 19.473 30.093 24.191 1.00 17.93 323 VAL A N 1
ATOM 2445 C CA . VAL A 1 300 ? 20.221 29.212 23.284 1.00 17.57 323 VAL A CA 1
ATOM 2446 C C . VAL A 1 300 ? 19.914 27.745 23.604 1.00 18.43 323 VAL A C 1
ATOM 2447 O O . VAL A 1 300 ? 19.838 26.918 22.700 1.00 19.51 323 VAL A O 1
ATOM 2451 N N . ALA A 1 301 ? 19.709 27.429 24.875 1.00 19.04 324 ALA A N 1
ATOM 2452 C CA . ALA A 1 301 ? 19.360 26.074 25.284 1.00 19.10 324 ALA A CA 1
ATOM 2453 C C . ALA A 1 301 ? 18.100 25.598 24.542 1.00 19.50 324 ALA A C 1
ATOM 2454 O O . ALA A 1 301 ? 18.014 24.436 24.133 1.00 20.75 324 ALA A O 1
ATOM 2456 N N . SER A 1 302 ? 17.145 26.515 24.336 1.00 17.26 325 SER A N 1
ATOM 2457 C CA . SER A 1 302 ? 15.874 26.205 23.680 1.00 16.66 325 SER A CA 1
ATOM 2458 C C . SER A 1 302 ? 16.011 25.936 22.186 1.00 17.72 325 SER A C 1
ATOM 2459 O O . SER A 1 302 ? 15.051 25.498 21.552 1.00 21.80 325 SER A O 1
ATOM 2462 N N . LEU A 1 303 ? 17.181 26.208 21.619 1.00 17.80 326 LEU A N 1
ATOM 2463 C CA . LEU A 1 303 ? 17.454 25.899 20.216 1.00 18.12 326 LEU A CA 1
ATOM 2464 C C . LEU A 1 303 ? 17.665 24.386 19.995 1.00 19.93 326 LEU A C 1
ATOM 2465 O O . LEU A 1 303 ? 17.693 23.911 18.851 1.00 18.66 326 LEU A O 1
ATOM 2470 N N . ALA A 1 304 ? 17.799 23.640 21.082 1.00 20.39 327 ALA A N 1
ATOM 2471 C CA . ALA A 1 304 ? 17.993 22.211 20.983 1.00 21.96 327 ALA A CA 1
ATOM 2472 C C . ALA A 1 304 ? 16.862 21.589 20.152 1.00 21.37 327 ALA A C 1
ATOM 2473 O O . ALA A 1 304 ? 15.694 22.010 20.265 1.00 19.02 327 ALA A O 1
ATOM 2475 N N . PRO A 1 305 ? 17.184 20.548 19.357 1.00 22.50 328 PRO A N 1
ATOM 2476 C CA . PRO A 1 305 ? 18.458 19.837 19.143 1.00 21.80 328 PRO A CA 1
ATOM 2477 C C . PRO A 1 305 ? 19.371 20.347 18.032 1.00 23.06 328 PRO A C 1
ATOM 2478 O O . PRO A 1 305 ? 20.296 19.642 17.659 1.00 21.48 328 PRO A O 1
ATOM 2482 N N . ARG A 1 306 ? 19.162 21.565 17.529 1.00 22.81 329 ARG A N 1
ATOM 2483 C CA . ARG A 1 306 ? 19.995 22.063 16.436 1.00 20.30 329 ARG A CA 1
ATOM 2484 C C . ARG A 1 306 ? 21.467 22.112 16.782 1.00 19.85 329 ARG A C 1
ATOM 2485 O O . ARG A 1 306 ? 21.814 22.633 17.837 1.00 19.15 329 ARG A O 1
ATOM 2493 N N . PRO A 1 307 ? 22.333 21.565 15.907 1.00 19.64 330 PRO A N 1
ATOM 2494 C CA . PRO A 1 307 ? 23.756 21.729 16.122 1.00 20.10 330 PRO A CA 1
ATOM 2495 C C . PRO A 1 307 ? 24.139 23.187 16.403 1.00 23.80 330 PRO A C 1
ATOM 2496 O O . PRO A 1 307 ? 23.683 24.111 15.690 1.00 19.59 330 PRO A O 1
ATOM 2500 N N . ILE A 1 308 ? 24.946 23.391 17.448 1.00 19.65 331 ILE A N 1
ATOM 2501 C CA . ILE A 1 308 ? 25.404 24.721 17.816 1.00 18.44 331 ILE A CA 1
ATOM 2502 C C . ILE A 1 308 ? 26.815 24.665 18.357 1.00 19.70 331 ILE A C 1
ATOM 2503 O O . ILE A 1 308 ? 27.166 23.705 19.052 1.00 22.34 331 ILE A O 1
ATOM 2508 N N . ILE A 1 309 ? 27.637 25.629 17.952 1.00 18.08 332 ILE A N 1
ATOM 2509 C CA . ILE A 1 309 ? 28.993 25.761 18.450 1.00 17.16 332 ILE A CA 1
ATOM 2510 C C . ILE A 1 309 ? 29.180 27.121 19.143 1.00 18.49 332 ILE A C 1
ATOM 2511 O O . ILE A 1 309 ? 28.763 28.166 18.612 1.00 19.75 332 ILE A O 1
ATOM 2516 N N . PHE A 1 310 ? 29.801 27.075 20.325 1.00 18.00 333 PHE A N 1
ATOM 2517 C CA . PHE A 1 310 ? 30.168 28.224 21.142 1.00 14.66 333 PHE A CA 1
ATOM 2518 C C . PHE A 1 310 ? 31.678 28.273 21.083 1.00 17.69 333 PHE A C 1
ATOM 2519 O O . PHE A 1 310 ? 32.367 27.328 21.517 1.00 19.06 333 PHE A O 1
ATOM 2527 N N . THR A 1 311 ? 32.225 29.371 20.571 1.00 16.10 334 THR A N 1
ATOM 2528 C CA . THR A 1 311 ? 33.661 29.426 20.304 1.00 16.52 334 THR A CA 1
ATOM 2529 C C . THR A 1 311 ? 34.466 30.325 21.209 1.00 17.57 334 THR A C 1
ATOM 2530 O O . THR A 1 311 ? 35.696 30.436 21.046 1.00 17.56 334 THR A O 1
ATOM 2534 N N . GLU A 1 312 ? 33.805 30.988 22.157 1.00 18.34 335 GLU A N 1
ATOM 2535 C CA . GLU A 1 312 ? 34.510 31.973 22.964 1.00 19.85 335 GLU A CA 1
ATOM 2536 C C . GLU A 1 312 ? 34.104 31.988 24.445 1.00 18.91 335 GLU A C 1
ATOM 2537 O O . GLU A 1 312 ? 33.928 33.031 25.067 1.00 18.50 335 GLU A O 1
ATOM 2543 N N . GLY A 1 313 ? 33.961 30.809 25.010 1.00 18.68 336 GLY A N 1
ATOM 2544 C CA . GLY A 1 313 ? 33.738 30.707 26.442 1.00 17.08 336 GLY A CA 1
ATOM 2545 C C . GLY A 1 313 ? 32.478 31.282 27.056 1.00 18.21 336 GLY A C 1
ATOM 2546 O O . GLY A 1 313 ? 31.441 31.439 26.400 1.00 17.93 336 GLY A O 1
ATOM 2547 N N . GLY A 1 314 ? 32.613 31.572 28.345 1.00 17.76 337 GLY A N 1
ATOM 2548 C CA . GLY A 1 314 ? 31.547 31.975 29.246 1.00 16.48 337 GLY A CA 1
ATOM 2549 C C . GLY A 1 314 ? 31.790 31.130 30.498 1.00 18.13 337 GLY A C 1
ATOM 2550 O O . GLY A 1 314 ? 32.828 30.457 30.623 1.00 16.08 337 GLY A O 1
ATOM 2551 N N . LEU A 1 315 ? 30.831 31.143 31.413 1.00 18.58 338 LEU A N 1
ATOM 2552 C CA . LEU A 1 315 ? 30.934 30.352 32.629 1.00 17.12 338 LEU A CA 1
ATOM 2553 C C . LEU A 1 315 ? 30.622 28.880 32.376 1.00 17.06 338 LEU A C 1
ATOM 2554 O O . LEU A 1 315 ? 29.740 28.535 31.604 1.00 17.18 338 LEU A O 1
ATOM 2559 N N . ASP A 1 316 ? 31.367 28.007 33.045 1.00 18.66 339 ASP A N 1
ATOM 2560 C CA . ASP A 1 316 ? 31.102 26.578 33.010 1.00 15.59 339 ASP A CA 1
ATOM 2561 C C . ASP A 1 316 ? 29.650 26.281 33.361 1.00 14.32 339 ASP A C 1
ATOM 2562 O O . ASP A 1 316 ? 29.057 25.387 32.786 1.00 16.45 339 ASP A O 1
ATOM 2567 N N . ARG A 1 317 ? 29.083 27.025 34.294 1.00 15.29 340 ARG A N 1
ATOM 2568 C CA . ARG A 1 317 ? 27.665 26.858 34.670 1.00 14.93 340 ARG A CA 1
ATOM 2569 C C . ARG A 1 317 ? 26.697 26.947 33.479 1.00 16.50 340 ARG A C 1
ATOM 2570 O O . ARG A 1 317 ? 25.740 26.184 33.357 1.00 17.14 340 ARG A O 1
ATOM 2578 N N . ASP A 1 318 ? 26.951 27.904 32.612 1.00 15.89 341 ASP A N 1
ATOM 2579 C CA . ASP A 1 318 ? 26.054 28.185 31.487 1.00 18.64 341 ASP A CA 1
ATOM 2580 C C . ASP A 1 318 ? 26.252 27.187 30.346 1.00 20.36 341 ASP A C 1
ATOM 2581 O O . ASP A 1 318 ? 25.294 26.793 29.696 1.00 21.89 341 ASP A O 1
ATOM 2586 N N . PHE A 1 319 ? 27.479 26.740 30.137 1.00 17.57 342 PHE A N 1
ATOM 2587 C CA . PHE A 1 319 ? 27.696 25.608 29.254 1.00 18.98 342 PHE A CA 1
ATOM 2588 C C . PHE A 1 319 ? 27.001 24.345 29.795 1.00 19.31 342 PHE A C 1
ATOM 2589 O O . PHE A 1 319 ? 26.439 23.586 29.022 1.00 17.98 342 PHE A O 1
ATOM 2597 N N . ARG A 1 320 ? 27.022 24.107 31.110 1.00 19.14 343 ARG A N 1
ATOM 2598 C CA . ARG A 1 320 ? 26.312 22.963 31.676 1.00 19.05 343 ARG A CA 1
ATOM 2599 C C . ARG A 1 320 ? 24.821 23.052 31.453 1.00 18.52 343 ARG A C 1
ATOM 2600 O O . ARG A 1 320 ? 24.151 22.036 31.204 1.00 18.55 343 ARG A O 1
ATOM 2608 N N . LEU A 1 321 ? 24.290 24.259 31.562 1.00 19.42 344 LEU A N 1
ATOM 2609 C CA . LEU A 1 321 ? 22.873 24.477 31.362 1.00 16.57 344 LEU A CA 1
ATOM 2610 C C . LEU A 1 321 ? 22.507 24.093 29.925 1.00 14.86 344 LEU A C 1
ATOM 2611 O O . LEU A 1 321 ? 21.570 23.317 29.698 1.00 17.77 344 LEU A O 1
ATOM 2616 N N . VAL A 1 322 ? 23.244 24.622 28.953 1.00 19.27 345 VAL A N 1
ATOM 2617 C CA . VAL A 1 322 ? 22.938 24.321 27.546 1.00 17.95 345 VAL A CA 1
ATOM 2618 C C . VAL A 1 322 ? 23.087 22.834 27.287 1.00 19.87 345 VAL A C 1
ATOM 2619 O O . VAL A 1 322 ? 22.248 22.212 26.619 1.00 19.64 345 VAL A O 1
ATOM 2623 N N . GLN A 1 323 ? 24.129 22.233 27.848 1.00 21.55 346 GLN A N 1
ATOM 2624 C CA . GLN A 1 323 ? 24.345 20.800 27.648 1.00 21.03 346 GLN A CA 1
ATOM 2625 C C . GLN A 1 323 ? 23.162 19.968 28.176 1.00 19.29 346 GLN A C 1
ATOM 2626 O O . GLN A 1 323 ? 22.754 19.018 27.529 1.00 22.51 346 GLN A O 1
ATOM 2632 N N . SER A 1 324 ? 22.616 20.336 29.339 1.00 19.22 347 SER A N 1
ATOM 2633 C CA . SER A 1 324 ? 21.456 19.641 29.959 1.00 18.49 347 SER A CA 1
ATOM 2634 C C . SER A 1 324 ? 20.224 19.708 29.061 1.00 22.62 347 SER A C 1
ATOM 2635 O O . SER A 1 324 ? 19.525 18.702 28.870 1.00 19.09 347 SER A O 1
ATOM 2638 N N . ALA A 1 325 ? 19.973 20.885 28.477 1.00 19.54 348 ALA A N 1
ATOM 2639 C CA . ALA A 1 325 ? 18.849 21.035 27.547 1.00 20.35 348 ALA A CA 1
ATOM 2640 C C . ALA A 1 325 ? 19.051 20.183 26.308 1.00 18.54 348 ALA A C 1
ATOM 2641 O O . ALA A 1 325 ? 18.125 19.544 25.841 1.00 22.53 348 ALA A O 1
ATOM 2643 N N . TYR A 1 326 ? 20.248 20.190 25.755 1.00 19.10 349 TYR A N 1
ATOM 2644 C CA . TYR A 1 326 ? 20.532 19.357 24.615 1.00 20.53 349 TYR A CA 1
ATOM 2645 C C . TYR A 1 326 ? 20.334 17.842 24.960 1.00 21.48 349 TYR A C 1
ATOM 2646 O O . TYR A 1 326 ? 19.792 17.104 24.157 1.00 22.87 349 TYR A O 1
ATOM 2655 N N . ALA A 1 327 ? 20.692 17.424 26.170 1.00 21.15 350 ALA A N 1
ATOM 2656 C CA . ALA A 1 327 ? 20.496 16.031 26.576 1.00 21.04 350 ALA A CA 1
ATOM 2657 C C . ALA A 1 327 ? 19.008 15.732 26.631 1.00 21.90 350 ALA A C 1
ATOM 2658 O O . ALA A 1 327 ? 18.561 14.689 26.142 1.00 21.31 350 ALA A O 1
ATOM 2660 N N . ALA A 1 328 ? 18.234 16.654 27.197 1.00 20.33 351 ALA A N 1
ATOM 2661 C CA . ALA A 1 328 ? 16.778 16.488 27.307 1.00 21.97 351 ALA A CA 1
ATOM 2662 C C . ALA A 1 328 ? 16.090 16.419 25.951 1.00 23.63 351 ALA A C 1
ATOM 2663 O O . ALA A 1 328 ? 15.040 15.784 25.815 1.00 24.08 351 ALA A O 1
ATOM 2665 N N . SER A 1 329 ? 16.659 17.091 24.957 1.00 23.52 352 SER A N 1
ATOM 2666 C CA . SER A 1 329 ? 16.125 17.091 23.613 1.00 25.02 352 SER A CA 1
ATOM 2667 C C . SER A 1 329 ? 16.482 15.824 22.880 1.00 27.64 352 SER A C 1
ATOM 2668 O O . SER A 1 329 ? 15.975 15.605 21.793 1.00 29.05 352 SER A O 1
ATOM 2671 N N . GLY A 1 330 ? 17.420 15.041 23.412 1.00 28.94 353 GLY A N 1
ATOM 2672 C CA . GLY A 1 330 ? 17.809 13.771 22.803 1.00 28.38 353 GLY A CA 1
ATOM 2673 C C . GLY A 1 330 ? 19.047 13.806 21.950 1.00 28.83 353 GLY A C 1
ATOM 2674 O O . GLY A 1 330 ? 19.423 12.779 21.404 1.00 31.44 353 GLY A O 1
ATOM 2675 N N . LYS A 1 331 ? 19.698 14.969 21.828 1.00 27.88 354 LYS A N 1
ATOM 2676 C CA . LYS A 1 331 ? 20.933 15.092 21.050 1.00 25.76 354 LYS A CA 1
ATOM 2677 C C . LYS A 1 331 ? 21.986 15.852 21.846 1.00 25.93 354 LYS A C 1
ATOM 2678 O O . LYS A 1 331 ? 22.417 16.931 21.448 1.00 23.13 354 LYS A O 1
ATOM 2684 N N . PRO A 1 332 ? 22.456 15.269 22.959 1.00 25.01 355 PRO A N 1
ATOM 2685 C CA . PRO A 1 332 ? 23.457 15.970 23.786 1.00 25.37 355 PRO A CA 1
ATOM 2686 C C . PRO A 1 332 ? 24.706 16.348 23.019 1.00 24.16 355 PRO A C 1
ATOM 2687 O O . PRO A 1 332 ? 25.323 17.379 23.296 1.00 26.22 355 PRO A O 1
ATOM 2691 N N . GLU A 1 333 ? 25.051 15.532 22.027 1.00 23.63 356 GLU A N 1
ATOM 2692 C CA . GLU A 1 333 ? 26.246 15.751 21.237 1.00 21.69 356 GLU A CA 1
ATOM 2693 C C . GLU A 1 333 ? 26.167 16.905 20.213 1.00 20.35 356 GLU A C 1
ATOM 2694 O O . GLU A 1 333 ? 27.190 17.271 19.627 1.00 23.00 356 GLU A O 1
ATOM 2700 N N . ASN A 1 334 ? 24.979 17.454 19.984 1.00 21.46 357 ASN A N 1
ATOM 2701 C CA . ASN A 1 334 ? 24.814 18.523 18.996 1.00 22.02 357 ASN A CA 1
ATOM 2702 C C . ASN A 1 334 ? 25.309 19.897 19.457 1.00 23.00 357 ASN A C 1
ATOM 2703 O O . ASN A 1 334 ? 25.535 20.777 18.633 1.00 23.61 357 ASN A O 1
ATOM 2708 N N . ALA A 1 335 ? 25.455 20.097 20.763 1.00 22.26 358 ALA A N 1
ATOM 2709 C CA . ALA A 1 335 ? 26.006 21.337 21.286 1.00 21.89 358 ALA A CA 1
ATOM 2710 C C . ALA A 1 335 ? 27.479 21.125 21.559 1.00 22.93 358 ALA A C 1
ATOM 2711 O O . ALA A 1 335 ? 27.825 20.202 22.293 1.00 24.33 358 ALA A O 1
ATOM 2713 N N . GLU A 1 336 ? 28.348 21.968 20.994 1.00 22.64 359 GLU A N 1
ATOM 2714 C CA . GLU A 1 336 ? 29.796 21.898 21.199 1.00 22.67 359 GLU A CA 1
ATOM 2715 C C . GLU A 1 336 ? 30.330 23.190 21.828 1.00 22.89 359 GLU A C 1
ATOM 2716 O O . GLU A 1 336 ? 30.009 24.287 21.352 1.00 20.48 359 GLU A O 1
ATOM 2722 N N . PHE A 1 337 ? 31.170 23.052 22.858 1.00 21.42 360 PHE A N 1
ATOM 2723 C CA . PHE A 1 337 ? 31.650 24.192 23.645 1.00 18.48 360 PHE A CA 1
ATOM 2724 C C . PHE A 1 337 ? 33.154 24.410 23.626 1.00 20.15 360 PHE A C 1
ATOM 2725 O O . PHE A 1 337 ? 33.934 23.475 23.808 1.00 21.13 360 PHE A O 1
ATOM 2733 N N . HIS A 1 338 ? 33.573 25.660 23.429 1.00 17.00 361 HIS A N 1
ATOM 2734 C CA . HIS A 1 338 ? 34.967 26.019 23.507 1.00 16.94 361 HIS A CA 1
ATOM 2735 C C . HIS A 1 338 ? 35.160 27.280 24.311 1.00 18.61 361 HIS A C 1
ATOM 2736 O O . HIS A 1 338 ? 34.314 28.188 24.296 1.00 18.41 361 HIS A O 1
ATOM 2743 N N . HIS A 1 339 ? 36.296 27.319 24.983 1.00 16.97 362 HIS A N 1
ATOM 2744 C CA . HIS A 1 339 ? 36.767 28.458 25.726 1.00 18.81 362 HIS A CA 1
ATOM 2745 C C . HIS A 1 339 ? 37.795 29.181 24.898 1.00 17.61 362 HIS A C 1
ATOM 2746 O O . HIS A 1 339 ? 38.275 28.657 23.872 1.00 18.23 362 HIS A O 1
ATOM 2753 N N . TYR A 1 340 ? 38.080 30.419 25.294 1.00 19.56 363 TYR A N 1
ATOM 2754 C CA . TYR A 1 340 ? 39.178 31.152 24.732 1.00 19.79 363 TYR A CA 1
ATOM 2755 C C . TYR A 1 340 ? 40.430 30.338 25.091 1.00 20.33 363 TYR A C 1
ATOM 2756 O O . TYR A 1 340 ? 40.487 29.764 26.180 1.00 20.46 363 TYR A O 1
ATOM 2765 N N . PRO A 1 341 ? 41.433 30.281 24.196 1.00 20.40 364 PRO A N 1
ATOM 2766 C CA . PRO A 1 341 ? 42.659 29.542 24.511 1.00 21.21 364 PRO A CA 1
ATOM 2767 C C . PRO A 1 341 ? 43.230 29.854 25.893 1.00 21.14 364 PRO A C 1
ATOM 2768 O O . PRO A 1 341 ? 43.543 28.942 26.644 1.00 20.65 364 PRO A O 1
ATOM 2772 N N . LYS A 1 342 ? 43.253 31.126 26.274 1.00 22.13 365 LYS A N 1
ATOM 2773 C CA . LYS A 1 342 ? 43.736 31.535 27.590 1.00 20.79 365 LYS A CA 1
ATOM 2774 C C . LYS A 1 342 ? 43.055 30.815 28.759 1.00 20.27 365 LYS A C 1
ATOM 2775 O O . LYS A 1 342 ? 43.694 30.574 29.770 1.00 21.21 365 LYS A O 1
ATOM 2781 N N . PHE A 1 343 ? 41.788 30.431 28.619 1.00 18.90 366 PHE A N 1
ATOM 2782 C CA . PHE A 1 343 ? 41.033 29.799 29.700 1.00 18.50 366 PHE A CA 1
ATOM 2783 C C . PHE A 1 343 ? 40.600 28.361 29.379 1.00 19.54 366 PHE A C 1
ATOM 2784 O O . PHE A 1 343 ? 39.737 27.819 30.055 1.00 18.74 366 PHE A O 1
ATOM 2792 N N . ALA A 1 344 ? 41.194 27.732 28.364 1.00 19.05 367 ALA A N 1
ATOM 2793 C CA . ALA A 1 344 ? 40.783 26.369 27.964 1.00 18.87 367 ALA A CA 1
ATOM 2794 C C . ALA A 1 344 ? 41.040 25.285 29.028 1.00 18.03 367 ALA A C 1
ATOM 2795 O O . ALA A 1 344 ? 40.305 24.281 29.105 1.00 21.27 367 ALA A O 1
ATOM 2797 N N . ASP A 1 345 ? 42.027 25.515 29.866 1.00 18.58 368 ASP A N 1
ATOM 2798 C CA . ASP A 1 345 ? 42.410 24.604 30.943 1.00 20.65 368 ASP A CA 1
ATOM 2799 C C . ASP A 1 345 ? 41.580 24.953 32.149 1.00 18.90 368 ASP A C 1
ATOM 2800 O O . ASP A 1 345 ? 41.738 26.027 32.693 1.00 20.35 368 ASP A O 1
ATOM 2805 N N . LYS A 1 346 ? 40.694 24.047 32.565 1.00 20.35 369 LYS A N 1
ATOM 2806 C CA . LYS A 1 346 ? 39.802 24.335 33.680 1.00 22.08 369 LYS A CA 1
ATOM 2807 C C . LYS A 1 346 ? 40.564 24.681 34.956 1.00 24.90 369 LYS A C 1
ATOM 2808 O O . LYS A 1 346 ? 40.004 25.351 35.804 1.00 23.52 369 LYS A O 1
ATOM 2814 N N . ALA A 1 347 ? 41.825 24.248 35.101 1.00 27.39 370 ALA A N 1
ATOM 2815 C CA . ALA A 1 347 ? 42.606 24.612 36.292 1.00 25.87 370 ALA A CA 1
ATOM 2816 C C . ALA A 1 347 ? 42.740 26.120 36.454 1.00 23.10 370 ALA A C 1
ATOM 2817 O O . ALA A 1 347 ? 42.974 26.585 37.547 1.00 23.00 370 ALA A O 1
ATOM 2819 N N . VAL A 1 348 ? 42.629 26.879 35.374 1.00 21.81 371 VAL A N 1
ATOM 2820 C CA . VAL A 1 348 ? 42.711 28.330 35.467 1.00 20.34 371 VAL A CA 1
ATOM 2821 C C . VAL A 1 348 ? 41.331 29.009 35.582 1.00 21.44 371 VAL A C 1
ATOM 2822 O O . VAL A 1 348 ? 41.264 30.222 35.753 1.00 21.43 371 VAL A O 1
ATOM 2826 N N . ARG A 1 349 ? 40.242 28.249 35.522 1.00 20.99 372 ARG A N 1
ATOM 2827 C CA . ARG A 1 349 ? 38.9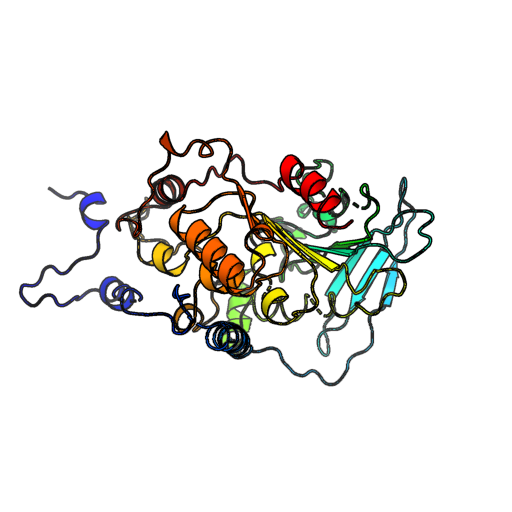13 28.850 35.603 1.00 19.63 372 ARG A CA 1
ATOM 2828 C C . ARG A 1 349 ? 38.322 28.705 36.991 1.00 19.01 372 ARG A C 1
ATOM 2829 O O . ARG A 1 349 ? 38.733 27.834 37.742 1.00 18.54 372 ARG A O 1
ATOM 2837 N N . LYS A 1 350 ? 37.348 29.561 37.327 1.00 18.83 373 LYS A N 1
ATOM 2838 C CA . LYS A 1 350 ? 36.600 29.437 38.596 1.00 20.28 373 LYS A CA 1
ATOM 2839 C C . LYS A 1 350 ? 35.179 29.063 38.241 1.00 20.69 373 LYS A C 1
ATOM 2840 O O . LYS A 1 350 ? 34.413 29.875 37.725 1.00 18.24 373 LYS A O 1
ATOM 2845 N N . ASP A 1 351 ? 34.843 27.812 38.502 1.00 18.45 374 ASP A N 1
ATOM 2846 C CA . ASP A 1 351 ? 33.555 27.286 38.161 1.00 19.07 374 ASP A CA 1
ATOM 2847 C C . ASP A 1 351 ? 32.632 27.492 39.351 1.00 20.69 374 ASP A C 1
ATOM 2848 O O . ASP A 1 351 ? 32.601 26.671 40.257 1.00 18.95 374 ASP A O 1
ATOM 2853 N N . VAL A 1 352 ? 31.853 28.579 39.309 1.00 18.85 375 VAL A N 1
ATOM 2854 C CA . VAL A 1 352 ? 30.933 28.928 40.403 1.00 19.43 375 VAL A CA 1
ATOM 2855 C C . VAL A 1 352 ? 29.506 28.989 39.891 1.00 19.59 375 VAL A C 1
ATOM 2856 O O . VAL A 1 352 ? 29.300 29.238 38.696 1.00 19.13 375 VAL A O 1
ATOM 2860 N N . GLU A 1 353 ? 28.540 28.710 40.772 1.00 19.15 376 GLU A N 1
ATOM 2861 C CA . GLU A 1 353 ? 27.125 28.800 40.419 1.00 19.55 376 GLU A CA 1
ATOM 2862 C C . GLU A 1 353 ? 26.639 30.250 40.426 1.00 22.42 376 GLU A C 1
ATOM 2863 O O . GLU A 1 353 ? 25.644 30.544 39.773 1.00 22.58 376 GLU A O 1
ATOM 2869 N N . HIS A 1 354 ? 27.310 31.129 41.181 1.00 20.07 377 HIS A N 1
ATOM 2870 C CA . HIS A 1 354 ? 26.973 32.564 41.243 1.00 20.83 377 HIS A CA 1
ATOM 2871 C C . HIS A 1 354 ? 28.222 33.410 41.295 1.00 20.32 377 HIS A C 1
ATOM 2872 O O . HIS A 1 354 ? 29.111 33.138 42.097 1.00 20.91 377 HIS A O 1
ATOM 2879 N N . LEU A 1 355 ? 28.278 34.472 40.484 1.00 18.72 378 LEU A N 1
ATOM 2880 C CA . LEU A 1 355 ? 29.396 35.404 40.529 1.00 17.43 378 LEU A CA 1
ATOM 2881 C C . LEU A 1 355 ? 29.280 36.306 41.754 1.00 18.81 378 LEU A C 1
ATOM 2882 O O . LEU A 1 355 ? 28.185 36.526 42.248 1.00 17.56 378 LEU A O 1
ATOM 2887 N N . ASP A 1 356 ? 30.411 36.802 42.250 1.00 16.80 379 ASP A N 1
ATOM 2888 C CA . ASP A 1 356 ? 30.405 37.776 43.332 1.00 19.12 379 ASP A CA 1
ATOM 2889 C C . ASP A 1 356 ? 30.034 39.153 42.782 1.00 20.24 379 ASP A C 1
ATOM 2890 O O . ASP A 1 356 ? 30.373 39.492 41.631 1.00 18.47 379 ASP A O 1
ATOM 2895 N N . GLU A 1 357 ? 29.368 39.962 43.604 1.00 17.95 380 GLU A N 1
ATOM 2896 C CA . GLU A 1 357 ? 29.064 41.333 43.211 1.00 18.39 380 GLU A CA 1
ATOM 2897 C C . GLU A 1 357 ? 30.316 42.178 43.442 1.00 18.11 380 GLU A C 1
ATOM 2898 O O . GLU A 1 357 ? 31.304 41.694 43.985 1.00 20.08 380 GLU A O 1
ATOM 2904 N N . GLY A 1 358 ? 30.304 43.413 42.975 1.00 17.36 381 GLY A N 1
ATOM 2905 C CA . GLY A 1 358 ? 31.445 44.289 43.137 1.00 18.63 381 GLY A CA 1
ATOM 2906 C C . GLY A 1 358 ? 32.502 44.175 42.052 1.00 18.31 381 GLY A C 1
ATOM 2907 O O . GLY A 1 358 ? 33.634 44.598 42.237 1.00 20.24 381 GLY A O 1
ATOM 2908 N N . LEU A 1 359 ? 32.115 43.676 40.889 1.00 20.56 382 LEU A N 1
ATOM 2909 C CA . LEU A 1 359 ? 33.033 43.575 39.770 1.00 18.23 382 LEU A CA 1
ATOM 2910 C C . LEU A 1 359 ? 33.002 44.817 38.921 1.00 20.53 382 LEU A C 1
ATOM 2911 O O . LEU A 1 359 ? 32.040 45.611 38.966 1.00 17.59 382 LEU A O 1
ATOM 2916 N N . ASP A 1 360 ? 34.076 45.009 38.157 1.00 18.87 383 ASP A N 1
ATOM 2917 C CA . ASP A 1 360 ? 34.102 46.054 37.133 1.00 18.57 383 ASP A CA 1
ATOM 2918 C C . ASP A 1 360 ? 34.259 45.313 35.822 1.00 16.53 383 ASP A C 1
ATOM 2919 O O . ASP A 1 360 ? 34.237 44.069 35.792 1.00 15.89 383 ASP A O 1
ATOM 2924 N N . SER A 1 361 ? 34.337 46.028 34.731 1.00 16.49 384 SER A N 1
ATOM 2925 C CA . SER A 1 361 ? 34.457 45.361 33.455 1.00 18.02 384 SER A CA 1
ATOM 2926 C C . SER A 1 361 ? 35.656 44.390 33.391 1.00 19.70 384 SER A C 1
ATOM 2927 O O . SER A 1 361 ? 35.558 43.286 32.856 1.00 16.32 384 SER A O 1
ATOM 2930 N N . LYS A 1 362 ? 36.794 44.825 33.908 1.00 20.52 385 LYS A N 1
ATOM 2931 C CA . LYS A 1 362 ? 38.003 43.990 33.864 1.00 21.04 385 LYS A CA 1
ATOM 2932 C C . LYS A 1 362 ? 37.852 42.724 34.669 1.00 18.81 385 LYS A C 1
ATOM 2933 O O . LYS A 1 362 ? 38.119 41.628 34.176 1.00 21.03 385 LYS A O 1
ATOM 2939 N N . THR A 1 363 ? 37.406 42.859 35.911 1.00 19.73 386 THR A N 1
ATOM 2940 C CA . THR A 1 363 ? 37.266 41.698 36.778 1.00 18.50 386 THR A CA 1
ATOM 2941 C C . THR A 1 363 ? 36.087 40.775 36.347 1.00 19.41 386 THR A C 1
ATOM 2942 O O . THR A 1 363 ? 36.123 39.557 36.572 1.00 16.76 386 THR A O 1
ATOM 2946 N N . TYR A 1 364 ? 35.055 41.346 35.731 1.00 17.59 387 TYR A N 1
ATOM 2947 C CA . TYR A 1 364 ? 33.941 40.550 35.254 1.00 17.98 387 TYR A CA 1
ATOM 2948 C C . TYR A 1 364 ? 34.433 39.652 34.108 1.00 16.53 387 TYR A C 1
ATOM 2949 O O . TYR A 1 364 ? 34.161 38.446 34.107 1.00 16.67 387 TYR A O 1
ATOM 2958 N N . PHE A 1 365 ? 35.115 40.244 33.121 1.00 16.96 388 PHE A N 1
ATOM 2959 C CA . PHE A 1 365 ? 35.666 39.453 32.015 1.00 16.56 388 PHE A CA 1
ATOM 2960 C C . PHE A 1 365 ? 36.592 38.343 32.523 1.00 19.59 388 PHE A C 1
ATOM 2961 O O . PHE A 1 365 ? 36.618 37.245 31.973 1.00 19.71 388 PHE A O 1
ATOM 2969 N N . GLU A 1 366 ? 37.387 38.641 33.548 1.00 19.45 389 GLU A N 1
ATOM 2970 C CA . GLU A 1 366 ? 38.228 37.616 34.179 1.00 19.57 389 GLU A CA 1
ATOM 2971 C C . GLU A 1 366 ? 37.373 36.496 34.754 1.00 19.90 389 GLU A C 1
ATOM 2972 O O . GLU A 1 366 ? 37.645 35.317 34.542 1.00 20.90 389 GLU A O 1
ATOM 2978 N N . ALA A 1 367 ? 36.309 36.854 35.457 1.00 19.24 390 ALA A N 1
ATOM 2979 C CA . ALA A 1 367 ? 35.464 35.849 36.087 1.00 17.79 390 ALA A CA 1
ATOM 2980 C C . ALA A 1 367 ? 34.755 34.922 35.101 1.00 16.02 390 ALA A C 1
ATOM 2981 O O . ALA A 1 367 ? 34.575 33.731 35.398 1.00 17.12 390 ALA A O 1
ATOM 2983 N N . VAL A 1 368 ? 34.370 35.448 33.938 1.00 16.57 391 VAL A N 1
ATOM 2984 C CA . VAL A 1 368 ? 33.583 34.672 32.958 1.00 16.98 391 VAL A CA 1
ATOM 2985 C C . VAL A 1 368 ? 34.431 34.098 31.814 1.00 19.24 391 VAL A C 1
ATOM 2986 O O . VAL A 1 368 ? 33.884 33.604 30.820 1.00 15.92 391 VAL A O 1
ATOM 2990 N N . ASN A 1 369 ? 35.757 34.186 31.966 1.00 18.06 392 ASN A N 1
ATOM 2991 C CA . ASN A 1 369 ? 36.720 33.544 31.049 1.00 16.84 392 ASN A CA 1
ATOM 2992 C C . ASN A 1 369 ? 36.772 34.190 29.667 1.00 17.74 392 ASN A C 1
ATOM 2993 O O . ASN A 1 369 ? 36.827 33.486 28.656 1.00 22.23 392 ASN A O 1
ATOM 2998 N N . VAL A 1 370 ? 36.752 35.526 29.627 1.00 18.06 393 VAL A N 1
ATOM 2999 C CA . VAL A 1 370 ? 36.791 36.263 28.367 1.00 19.24 393 VAL A CA 1
ATOM 3000 C C . VAL A 1 370 ? 38.138 36.940 28.255 1.00 22.96 393 VAL A C 1
ATOM 3001 O O . VAL A 1 370 ? 38.610 37.537 29.222 1.00 21.21 393 VAL A O 1
ATOM 3005 N N . ASP A 1 371 ? 38.737 36.846 27.063 1.00 24.44 394 ASP A N 1
ATOM 3006 C CA . ASP A 1 371 ? 40.049 37.439 26.721 1.00 23.11 394 ASP A CA 1
ATOM 3007 C C . ASP A 1 371 ? 39.851 38.391 25.554 1.00 20.59 394 ASP A C 1
ATOM 3008 O O . ASP A 1 371 ? 40.093 38.028 24.403 1.00 20.72 394 ASP A O 1
ATOM 3013 N N . PRO A 1 372 ? 39.398 39.632 25.840 1.00 21.09 395 PRO A N 1
ATOM 3014 C CA . PRO A 1 372 ? 39.003 40.563 24.768 1.00 20.80 395 PRO A CA 1
ATOM 3015 C C . PRO A 1 372 ? 39.989 40.770 23.612 1.00 21.23 395 PRO A C 1
ATOM 3016 O O . PRO A 1 372 ? 39.548 40.883 22.465 1.00 18.41 395 PRO A O 1
ATOM 3020 N N . PRO A 1 373 ? 41.304 40.836 23.881 1.00 21.85 396 PRO A N 1
ATOM 3021 C CA . PRO A 1 373 ? 42.186 40.971 22.714 1.00 22.84 396 PRO A CA 1
ATOM 3022 C C . PRO A 1 373 ? 42.172 39.815 21.719 1.00 22.72 396 PRO A C 1
ATOM 3023 O O . PRO A 1 373 ? 42.673 39.979 20.609 1.00 22.42 396 PRO A O 1
ATOM 3027 N N . SER A 1 374 ? 41.615 38.660 22.092 1.00 21.58 397 SER A N 1
ATOM 3028 C CA . SER A 1 374 ? 41.533 37.525 21.191 1.00 21.20 397 SER A CA 1
ATOM 3029 C C . SER A 1 374 ? 40.132 37.318 20.613 1.00 22.07 397 SER A C 1
ATOM 3030 O O . SER A 1 374 ? 39.834 36.242 20.082 1.00 21.76 397 SER A O 1
ATOM 3033 N N . HIS A 1 375 ? 39.277 38.337 20.723 1.00 20.65 398 HIS A N 1
ATOM 3034 C CA . HIS A 1 375 ? 37.917 38.287 20.200 1.00 19.34 398 HIS A CA 1
ATOM 3035 C C . HIS A 1 375 ? 37.929 38.513 18.699 1.00 19.45 398 HIS A C 1
ATOM 3036 O O . HIS A 1 375 ? 38.333 39.573 18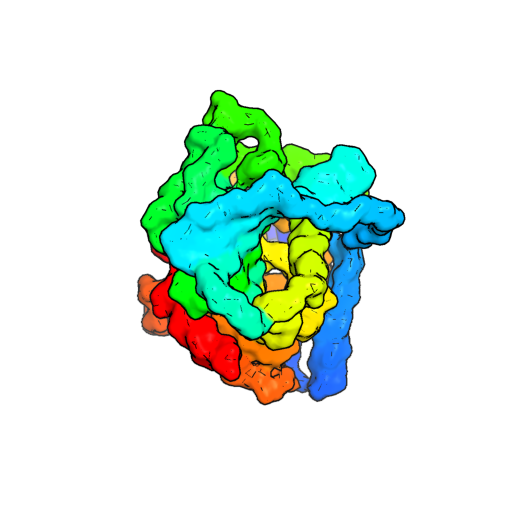.235 1.00 19.78 398 HIS A O 1
ATOM 3043 N N . TYR A 1 376 ? 37.482 37.511 17.945 1.00 17.99 399 TYR A N 1
ATOM 3044 C CA . TYR A 1 376 ? 37.433 37.558 16.476 1.00 18.08 399 TYR A CA 1
ATOM 3045 C C . TYR A 1 376 ? 36.731 36.278 16.023 1.00 20.50 399 TYR A C 1
ATOM 3046 O O . TYR A 1 376 ? 36.560 35.340 16.823 1.00 19.54 399 TYR A O 1
ATOM 3055 N N . PHE A 1 377 ? 36.292 36.239 14.766 1.00 17.78 400 PHE A N 1
ATOM 3056 C CA . PHE A 1 377 ? 35.574 35.086 14.262 1.00 20.65 400 PHE A CA 1
ATOM 3057 C C . PHE A 1 377 ? 36.502 33.852 14.186 1.00 19.86 400 PHE A C 1
ATOM 3058 O O . PHE A 1 377 ? 37.501 33.855 13.474 1.00 19.20 400 PHE A O 1
ATOM 3066 N N . LYS A 1 378 ? 36.171 32.820 14.962 1.00 20.70 401 LYS A N 1
ATOM 3067 C CA . LYS A 1 378 ? 37.051 31.650 15.119 1.00 18.73 401 LYS A CA 1
ATOM 3068 C C . LYS A 1 378 ? 36.957 30.645 13.987 1.00 18.81 401 LYS A C 1
ATOM 3069 O O . LYS A 1 378 ? 36.409 29.537 14.156 1.00 19.69 401 LYS A O 1
ATOM 3075 N N . ASN A 1 379 ? 37.508 31.020 12.834 1.00 19.90 402 ASN A N 1
ATOM 3076 C CA . ASN A 1 379 ? 37.501 30.150 11.659 1.00 21.46 402 ASN A CA 1
ATOM 3077 C C . ASN A 1 379 ? 38.111 28.789 11.961 1.00 21.14 402 ASN A C 1
ATOM 3078 O O . ASN A 1 379 ? 37.585 27.763 11.537 1.00 21.51 402 ASN A O 1
ATOM 3083 N N . GLU A 1 380 ? 39.195 28.816 12.723 1.00 21.00 403 GLU A N 1
ATOM 3084 C CA . GLU A 1 380 ? 39.939 27.606 13.095 1.00 23.34 403 GLU A CA 1
ATOM 3085 C C . GLU A 1 380 ? 39.078 26.552 13.792 1.00 23.97 403 GLU A C 1
ATOM 3086 O O . GLU A 1 380 ? 39.396 25.358 13.740 1.00 24.49 403 GLU A O 1
ATOM 3092 N N . LEU A 1 381 ? 37.991 26.980 14.431 1.00 22.01 404 LEU A N 1
ATOM 3093 C CA . LEU A 1 381 ? 37.038 26.078 15.061 1.00 19.77 404 LEU A CA 1
ATOM 3094 C C . LEU A 1 381 ? 35.787 25.897 14.215 1.00 21.06 404 LEU A C 1
ATOM 3095 O O . LEU A 1 381 ? 35.212 24.794 14.148 1.00 19.77 404 LEU A O 1
ATOM 3100 N N . VAL A 1 382 ? 35.334 26.973 13.574 1.00 18.43 405 VAL A N 1
ATOM 3101 C CA . VAL A 1 382 ? 34.062 26.913 12.873 1.00 18.96 405 VAL A CA 1
ATOM 3102 C C . VAL A 1 382 ? 34.094 26.168 11.528 1.00 17.75 405 VAL A C 1
ATOM 3103 O O . VAL A 1 382 ? 33.176 25.407 11.247 1.00 17.74 405 VAL A O 1
ATOM 3107 N N . ILE A 1 383 ? 35.110 26.405 10.715 1.00 19.04 406 ILE A N 1
ATOM 3108 C CA . ILE A 1 383 ? 35.179 25.784 9.368 1.00 21.88 406 ILE A CA 1
ATOM 3109 C C . ILE A 1 383 ? 35.157 24.253 9.451 1.00 23.00 406 ILE A C 1
ATOM 3110 O O . ILE A 1 383 ? 34.311 23.625 8.820 1.00 23.40 406 ILE A O 1
ATOM 3115 N N . PRO A 1 384 ? 36.042 23.655 10.273 1.00 23.68 407 PRO A N 1
ATOM 3116 C CA . PRO A 1 384 ? 36.030 22.191 10.451 1.00 23.94 407 PRO A CA 1
ATOM 3117 C C . PRO A 1 384 ? 34.726 21.656 11.039 1.00 22.99 407 PRO A C 1
ATOM 3118 O O . PRO A 1 384 ? 34.263 20.592 10.670 1.00 19.85 407 PRO A O 1
ATOM 3122 N N . TRP A 1 385 ? 34.138 22.402 11.973 1.00 21.70 408 TRP A N 1
ATOM 3123 C CA . TRP A 1 385 ? 32.873 22.013 12.582 1.00 20.81 408 TRP A CA 1
ATOM 3124 C C . TRP A 1 385 ? 31.763 21.973 11.539 1.00 22.96 408 TRP A C 1
ATOM 3125 O O . TRP A 1 385 ? 30.975 21.031 11.501 1.00 21.12 408 TRP A O 1
ATOM 3136 N N . LEU A 1 386 ? 31.675 23.036 10.731 1.00 22.49 409 LEU A N 1
ATOM 3137 C CA . LEU A 1 386 ? 30.715 23.079 9.636 1.00 21.43 409 LEU A CA 1
ATOM 3138 C C . LEU A 1 386 ? 30.925 21.953 8.601 1.00 21.18 409 LEU A C 1
ATOM 3139 O O . LEU A 1 386 ? 29.957 21.371 8.137 1.00 20.67 409 LEU A O 1
ATOM 3144 N N . ARG A 1 387 ? 32.170 21.659 8.253 1.00 23.42 410 ARG A N 1
ATOM 3145 C CA . ARG A 1 387 ? 32.450 20.553 7.321 1.00 27.97 410 ARG A CA 1
ATOM 3146 C C . ARG A 1 387 ? 31.793 19.257 7.805 1.00 28.78 410 ARG A C 1
ATOM 3147 O O . ARG A 1 387 ? 31.196 18.503 7.025 1.00 29.58 410 ARG A O 1
ATOM 3153 N N . LYS A 1 388 ? 31.835 19.037 9.115 1.00 26.32 411 LYS A N 1
ATOM 3154 C CA . LYS A 1 388 ? 31.271 17.834 9.686 1.00 26.47 411 LYS A CA 1
ATOM 3155 C C . LYS A 1 388 ? 29.754 17.897 9.830 1.00 25.17 411 LYS A C 1
ATOM 3156 O O . LYS A 1 388 ? 29.061 16.971 9.432 1.00 24.07 411 LYS A O 1
ATOM 3162 N N A VAL A 1 389 ? 29.214 18.986 10.381 0.70 24.81 412 VAL A N 1
ATOM 3163 N N B VAL A 1 389 ? 29.253 19.002 10.376 0.30 25.45 412 VAL A N 1
ATOM 3164 C CA A VAL A 1 389 ? 27.757 19.047 10.604 0.70 24.08 412 VAL A CA 1
ATOM 3165 C CA B VAL A 1 389 ? 27.819 19.177 10.621 0.30 25.41 412 VAL A CA 1
ATOM 3166 C C A VAL A 1 389 ? 26.946 19.171 9.316 0.70 24.54 412 VAL A C 1
ATOM 3167 C C B VAL A 1 389 ? 26.970 19.203 9.346 0.30 25.96 412 VAL A C 1
ATOM 3168 O O A VAL A 1 389 ? 25.806 18.709 9.273 0.70 24.63 412 VAL A O 1
ATOM 3169 O O B VAL A 1 389 ? 25.854 18.679 9.327 0.30 25.80 412 VAL A O 1
ATOM 3176 N N . LEU A 1 390 ? 27.512 19.800 8.291 1.00 26.44 413 LEU A N 1
ATOM 3177 C CA . LEU A 1 390 ? 26.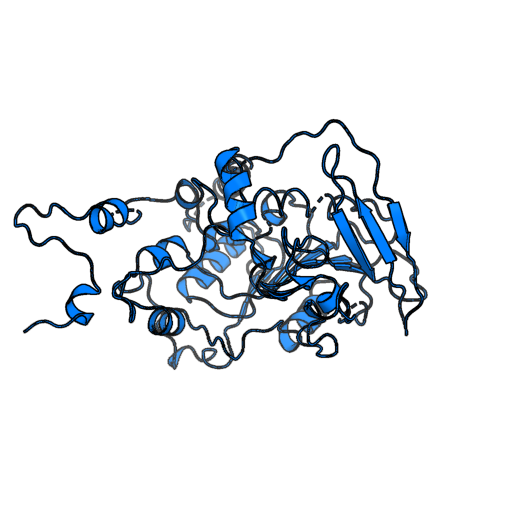783 19.993 7.027 1.00 31.58 413 LEU A CA 1
ATOM 3178 C C . LEU A 1 390 ? 26.773 18.786 6.084 1.00 37.91 413 LEU A C 1
ATOM 3179 O O . LEU A 1 390 ? 26.026 18.795 5.097 1.00 40.15 413 LEU A O 1
ATOM 3184 N N . LYS A 1 391 ? 27.567 17.755 6.378 1.00 42.26 414 LYS A N 1
ATOM 3185 C CA . LYS A 1 391 ? 27.504 16.521 5.587 1.00 45.35 414 LYS A CA 1
ATOM 3186 C C . LYS A 1 391 ? 26.071 15.962 5.670 1.00 48.60 414 LYS A C 1
ATOM 3187 O O . LYS A 1 391 ? 25.604 15.245 4.775 1.00 52.06 414 LYS A O 1
#

Secondary structure (DSSP, 8-state):
---GGGGSS----STT----SHHHHHH--TT---TT------HHHHHHHHHHHHH-----------PPPPEEEEEEEETTEEEEEEEE--STT--EEEEEEEETT--S-EEEEEEE--TT--HHHHTT---SSGGG---TTSTTT-----TTS-EEEE-PPTTSGGG-SSGGGTTTTS--HHHHHHHHHHTT--HHHHHHHH--TTT----TTEEEEEEEEEEEGGGG---HHHH-TT--EEEEES-B--HHHHHH-----TTS----SS-GGG--TTGGGT--HHHHHHTTTTS-EEE-S-B-HHHHHHHHHHHHHTT-GGGEEE---GGG-SGGGS---SSPPS---HHHHHHHTT--GGG-S--HHHHHHHHHHHT-

Sequence (380 aa):
GYQPEKHAVVKSDRGDGRLLSTYAIVHELKDTHPQYAYRSGSAQEFTTQQWQDGVRAAVEIKFPEIKRQPSPVCVKTTEKKEGYILLEKWEFYPFPKSVSTFLVLKPEHLKGAVPGVLCIPGSGRTKEGLVGEPGICDKLTEDYNNPKVSALNVKEGYVAVAVDNAAAGEASDLECYDKGWNYDYDVVSRFLLELGWSWLGYTTSSYLDQQVLNWKAQSYIRKDRIVISGFSLGTEPVLGVLDKDIYAFVYNDFLCQTQERAVVTKPDKENRRPFPNSIRHLIPGYWRYFNFPDVVASLAPRPIIFTEGGLDRDFRLVQSAYAASGKPENAEFHHYPKFADKAVRKDVEHLDEGLDSKTYFEAVNVDPPSHYFKNELVIPWLRKVVLK

Radius of gyration: 21.54 Å; Cα contacts (8 Å, |Δi|>4): 727; chains: 1; bounding box: 43×48×72 Å

Nearest PDB structures (foldseek):
  3g8y-assembly1_A-2  TM=1.002E+00  e=1.489E-78  Phocaeicola vulgatus ATCC 8482
  3nuz-assembly2_D  TM=9.843E-01  e=1.162E-61  Bacteroides fragilis NCTC 9343
  3nuz-assembly3_F  TM=9.819E-01  e=8.080E-60  Bacteroides fragilis NCTC 9343
  3nuz-assembly3_E  TM=9.788E-01  e=8.577E-60  Bacteroides fragilis NCTC 9343
  6goc-assembly1_A  TM=6.609E-01  e=1.997E-11  Bacteroides thetaiotaomicron

InterPro domains:
  IPR025890 Abhydrolase, bacterial [PF12715] (25-411)
  IPR029058 Alpha/Beta hydrolase fold [G3DSA:3.40.50.1820] (24-414)
  IPR029058 Alpha/Beta hydrolase fold [SSF53474] (119-380)

B-factor: mean 25.72, std 11.36, range [9.65, 92.9]

CATH classification: 3.40.50.1820

=== Feature glossary ===
Feature key, reading from the visual/contextual features back to the raw sequence:

Rendered structure images. Six rendered views show the 3D structure from the faces of a cube — i.e. along ±x, ±y, ±z. Rendering representation is drawn randomly per protein from cartoon (secondary-structure ribbons), sticks (backbone bonds), or molecular surface; coloring is either N→C rainbow (blue at the N-terminus through red at the C-terminus) or one color per chain.

Contact-map, Ramachandran, and PAE plots. The contact map is a binary N×N matrix image: pixel (i, j) is dark where Cα_i and Cα_j are within 8 Å and |i−j|>4. Because the |i−j|>4 filter removes local helical contacts, off-diagonal stripes parallel to the main diagonal indicate parallel β-sheets; stripes perpendicular to it indicate antiparallel β-sheets. The Ramachandran plot scatters every residue's (φ, ψ) pair against the sterically allowed regions. The PAE heatmap renders the predicted-aligned-error matrix.

InterPro / GO / CATH / organism. Database cross-references. InterPro integrates a dozen domain/family signature databases into unified entries with residue-range hits. GO terms attach function/process/location labels with evidence codes. CATH codes position the fold in a four-level structural taxonomy. Organism is the NCBI-taxonomy species name.

Nearest PDB structures. The Foldseek neighbor list gives the closest experimentally determined structures in the PDB, ranked by structural alignment. TM-score near 1 means near-identical fold; near 0.3 means only rough topology match. This is how one finds what a novel AlphaFold prediction most resembles in the solved-structure universe.

Predicted aligned error. PAE(i, j) answers: if I align the predicted and true structures on residue i, how far off (in Å) do I expect residue j to be? A block-diagonal PAE matrix with low values on the blocks and high values off-diagonal is the signature of a multi-domain protein with confidently predicted domains but uncertain inter-domain orientation.

Solvent-accessible surface area. Accessible surface area quantifies burial. A residue with SASA near zero is packed into the hydrophobic core; one with SASA >100 Å² sits on the surface. Computed here via the Shrake–Rupley numerical algorithm with a 1.4 Å probe.

B-factor. B-factor (Debye–Waller factor) reflects atomic displacement in the crystal lattice. It is an experimental observable (units Å²), not a prediction; low values mean the atom is pinned down, high values mean it moves or is heterogeneous across the crystal.

pLDDT. For AlphaFold models, the B-factor field carries pLDDT — the model's own estimate of local accuracy on a 0–100 scale. Regions with pLDDT<50 should be treated as essentially unmodeled; they often correspond to intrinsically disordered segments.

Backbone torsions (φ/ψ). φ (phi) and ψ (psi) are the two rotatable backbone dihedrals per residue: φ is the C(i-1)–N–Cα–C torsion, ψ is the N–Cα–C–N(i+1) torsion, both in degrees on (−180°, 180°]. α-helical residues cluster near (−60°, −45°); β-strand residues near (−120°, +130°). A Ramachandran plot is simply a scatter of (φ, ψ) for every residue.

Radius of gyration, Cα contacts, bounding box. Radius of gyration (Rg) is the root-mean-square distance of Cα atoms from their centroid — a single number for overall size and compactness. A globular domain of N residues has Rg ≈ 2.2·N^0.38 Å; an extended or disordered chain has a much larger Rg. The Cα contact count is the number of residue pairs whose Cα atoms are within 8 Å and are more than four positions apart in sequence — a standard proxy for tertiary packing density. The bounding box is the smallest axis-aligned box enclosing all Cα atoms.

Secondary structure (3-state, P-SEA). Three-state secondary structure (P-SEA) collapses the eight DSSP classes into helix (a), strand (b), and coil (c). P-SEA assigns these from Cα geometry alone — distances and angles — without requiring backbone oxygens, so it works on any Cα trace.

Secondary structure (8-state, DSSP). DSSP 8-state secondary structure assigns each residue one of H (α-helix), G (3₁₀-helix), I (π-helix), E (extended β-strand), B (isolated β-bridge), T (hydrogen-bonded turn), S (bend), or '-' (coil). The assignment is computed from backbone hydrogen-bond geometry via the Kabsch–Sander algorithm.

Foldseek 3Di. A 3Di character summarizes, for each residue, the relative orientation of the Cα frame of its nearest spatial neighbor. Because it encodes fold topology rather than chemistry, 3Di alignments detect remote structural similarity that sequence alignment misses.

mmCIF coordinates. The mmCIF block holds the 3D Cartesian coordinates of each backbone atom (N, Cα, C, O) in ångströms. mmCIF is the PDB's canonical archive format — a tagged-loop text representation of the atomic model.

Sequence. Sequence gives the chain of amino acids in standard one-letter code (A=alanine, C=cysteine, …, Y=tyrosine), read N→C. It is the only feature that is directly encoded by the gene; all structural features are derived from the folded form of this sequence.